Protein AF-A0A9R1S1B5-F1 (afdb_monomer)

Sequence (568 aa):
MQIFVTFLMAVIVYQVIIPISLYISMELVRLGQAYFMGADNDLYDESSRSRFQCRALNINEDLGQIKYVFSDKTGTLTENKMEFMCASIHGVDYSSGKPACGSSVVVDDLIWTPKMAVRTDPQLLKLLNNDSSNEEAKLVLEFFLALAACNTIVPLVLDTRDPKQKLIDYQGESPDEQALAYAAASYGIVLVERTSGYVVIDVLGDRQRFDILGLHEFDSDRKRMSVIVSCPDKTVKLYVKGADSSMFGIINKSLELDNVRATEAHLHKYSSLGLRTLVVGMRELSQPKFEEWQLAYEKASTAVLGRGNLLRSIAANVECNIHILGASGIEDKLQDGVPEAIESLRQAGMKVWILTGDKQETAISIGYSCKLLTNDMRQIVINNNSKESCKKSLEEALARTKEHRVASSIGSPYPVLASESSGTVLALIVDGNSLVYILDTELQEELFKVATECSVVLCCRVAPLQKAGIVALIKNRTDDMTLAIGDGANDVSMIQMADVGVGISGQEGGQAVMASDFSMGQFRFLVPLLLVHGHWNYQRMGYMILYNFYKNATFVLVLFWILASQHC

Radius of gyration: 31.01 Å; Cα contacts (8 Å, |Δi|>4): 1079; chains: 1; bounding box: 94×49×101 Å

Foldseek 3Di:
DVVVVVVVVLCVLLVLLPPPVLVVVLLVLLVVLQVVQQPDPLQADPVVRDTKHFQASNCLQVLQQFFAEEEACPQFFFQQAKAFQWWQFLLRTQNPFDADFQDFAQAPQATETEPDRHRDRVVLLVLCVPDPPDPVNVLSLVQLLLLLQFFPWAWDWDQDPDNRYIYIQIDDPDSNSSNSQNVSVSSQWHFDGDDPFWTWIGRRRRIWIKTWLDWDDQDPVLQKIWTWIQGPVRWIKIKIKGDPVNLVVAEDCPPRVNSNVSQVVVVVVLLLLLWDKMWMWMDTDDPVRSVVLSVQLVVLCPDPPPSVVSSVVSCVVVSHHTHTRIMTTMDRHTFPCQLVLVVLSVVVNHFYEYAYLADQSNLSSSCSNSVVDHPLADEQEQDDQDLVSLVVSLVVLLVVLVVLVVVQPVDDPDDDPDDDDSRRAYEYEYEQNSLVSCLVDPNLVSCQSNVVSHSYYYYYSHFLVSLLSVQLSDVVVDPGFYEYEDAEPSCLSNQQSGPFHEYAPGPRDCNSVVSGSMYGHHNSVSNCSSVPSNSCSNVVSVVSSVVSSVVSVVVSVVVVVVVVVVVD

InterPro domains:
  IPR001757 P-type ATPase [TIGR01494] (2-91)
  IPR001757 P-type ATPase [TIGR01494] (450-564)
  IPR006539 P-type ATPase, subfamily IV [TIGR01652] (2-562)
  IPR018303 P-type ATPase, phosphorylation site [PS00154] (72-78)
  IPR023214 HAD superfamily [G3DSA:3.40.50.1000] (321-525)
  IPR023298 P-type ATPase, transmembrane domain superfamily [SSF81665] (6-564)
  IPR023299 P-type ATPase, cytoplasmic domain N [G3DSA:3.40.1110.10] (168-298)
  IPR023299 P-type ATPase, cytoplasmic domain N [SSF81660] (76-337)
  IPR032630 P-type ATPase, C-terminal [PF16212] (513-561)
  IPR036412 HAD-like superfamily [SSF56784] (65-531)
  IPR044492 P-type ATPase, haloacid dehalogenase domain [SFLDF00027] (54-536)

Secondary structure (DSSP, 8-state):
-HHHHHHHHHHHHHGGGS-THHHHHHHHHHHHHHHHHHT-STTEETTTTEEPEES-STTTTGGGGEEEEEE-STTTTEEEEEEEEEEEETTEEE--------PPEEETTEEEEESS-----HHHHHHHHS-TT-HHHHHHHHHHHHHHHSS-PEEEEEE-SSTTEEEEEEE-S-HHHHHHHHHHHHTTEEEEEE-SSEEEEEETTEEEEEEEEEEEEEETTTTEEEEEEE-TTS-EEEEEEE-HHHHTTTB-TTT-HHHHHHHHHHHHHHHHTTPEEEEEEEEEEPHHHHHHHHHHHHHHHT-SSSHHHHHHHHHHHHS-SBEEEEEEEEEEEEPTTHHHHHHHHHHTTPEEEEE-SS-HHHHHHHHHHTTSS-TTSEEEEE--SSHHHHHHHHHHHHHHHHHHHHHHHSS-SS-----------EEEEEEHHHHHHHHTSTTHHHHHHHHHH-SEEEEES--HHHHHHHHHHHHTT-SSEEEEEESSGGGHHHHHHSSEEEEE--TT-SHHHHH-SEEES-GGGHHIIIIIIIHHHHHHHHHHHHHHHHHHHHHHHHHHHHHHHHH-

Structure (mmCIF, N/CA/C/O backbone):
data_AF-A0A9R1S1B5-F1
#
_entry.id   AF-A0A9R1S1B5-F1
#
loop_
_atom_site.group_PDB
_atom_site.id
_atom_site.type_symbol
_atom_site.label_atom_id
_atom_site.label_alt_id
_atom_site.label_comp_id
_atom_site.label_asym_id
_atom_site.label_entity_id
_atom_site.label_seq_id
_atom_site.pdbx_PDB_ins_code
_atom_site.Cartn_x
_atom_site.Cartn_y
_atom_site.Cartn_z
_atom_site.occupancy
_atom_site.B_iso_or_equiv
_atom_site.auth_seq_id
_atom_site.auth_comp_id
_atom_site.auth_asym_id
_atom_site.auth_atom_id
_atom_site.pdbx_PDB_model_num
ATOM 1 N N . MET A 1 1 ? 54.842 16.192 -46.475 1.00 75.75 1 MET A N 1
ATOM 2 C CA . MET A 1 1 ? 53.782 17.194 -46.737 1.00 75.75 1 MET A CA 1
ATOM 3 C C . MET A 1 1 ? 52.638 16.622 -47.563 1.00 75.75 1 MET A C 1
ATOM 5 O O . MET A 1 1 ? 51.524 16.635 -47.072 1.00 75.75 1 MET A O 1
ATOM 9 N N . GLN A 1 2 ? 52.882 16.059 -48.749 1.00 81.81 2 GLN A N 1
ATOM 10 C CA . GLN A 1 2 ? 51.806 15.576 -49.630 1.00 81.81 2 GLN A CA 1
ATOM 11 C C . GLN A 1 2 ? 50.940 14.461 -49.013 1.00 81.81 2 GLN A C 1
ATOM 13 O O . GLN A 1 2 ? 49.729 14.610 -48.968 1.00 81.81 2 GLN A O 1
ATOM 18 N N . ILE A 1 3 ? 51.548 13.430 -48.411 1.00 86.06 3 ILE A N 1
ATOM 19 C CA . ILE A 1 3 ? 50.824 12.357 -47.691 1.00 86.06 3 ILE A CA 1
ATOM 20 C C . ILE A 1 3 ? 49.945 12.917 -46.563 1.00 86.06 3 ILE A C 1
ATOM 22 O O . ILE A 1 3 ? 48.822 12.472 -46.365 1.00 86.06 3 ILE A O 1
ATOM 26 N N . PHE A 1 4 ? 50.445 13.921 -45.841 1.00 90.94 4 PHE A N 1
ATOM 27 C CA . PHE A 1 4 ? 49.708 14.567 -44.756 1.00 90.94 4 PHE A CA 1
ATOM 28 C C . PHE A 1 4 ? 48.498 15.354 -45.280 1.00 90.94 4 PHE A C 1
ATOM 30 O O . PHE A 1 4 ? 47.413 15.260 -44.716 1.00 90.94 4 PHE A O 1
ATOM 37 N N . VAL A 1 5 ? 48.651 16.070 -46.399 1.00 89.62 5 VAL A N 1
ATOM 38 C CA . VAL A 1 5 ? 47.536 16.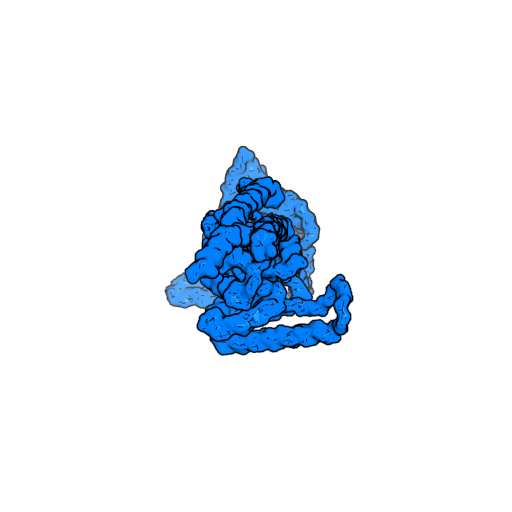768 -47.059 1.00 89.62 5 VAL A CA 1
ATOM 39 C C . VAL A 1 5 ? 46.504 15.769 -47.595 1.00 89.62 5 VAL A C 1
ATOM 41 O O . VAL A 1 5 ? 45.312 15.962 -47.376 1.00 89.62 5 VAL A O 1
ATOM 44 N N . THR A 1 6 ? 46.940 14.670 -48.219 1.00 85.69 6 THR A N 1
ATOM 45 C CA . THR A 1 6 ? 46.050 13.594 -48.690 1.00 85.69 6 THR A CA 1
ATOM 46 C C . THR A 1 6 ? 45.303 12.926 -47.536 1.00 85.69 6 THR A C 1
ATOM 48 O O . THR A 1 6 ? 44.109 12.664 -47.652 1.00 85.69 6 THR A O 1
ATOM 51 N N . PHE A 1 7 ? 45.966 12.704 -46.398 1.00 88.44 7 PHE A N 1
ATOM 52 C CA . PHE A 1 7 ? 45.327 12.193 -45.188 1.00 88.44 7 PHE A CA 1
ATOM 53 C C . PHE A 1 7 ? 44.232 13.142 -44.678 1.00 88.44 7 PHE A C 1
ATOM 55 O O . PHE A 1 7 ? 43.113 12.702 -44.433 1.00 88.44 7 PHE A O 1
ATOM 62 N N . LEU A 1 8 ? 44.510 14.447 -44.583 1.00 91.44 8 LEU A N 1
ATOM 63 C CA . LEU A 1 8 ? 43.507 15.435 -44.166 1.00 91.44 8 LEU A CA 1
ATOM 64 C C . LEU A 1 8 ? 42.328 15.520 -45.146 1.00 91.44 8 LEU A C 1
ATOM 66 O O . LEU A 1 8 ? 41.181 15.610 -44.714 1.00 91.44 8 LEU A O 1
ATOM 70 N N . MET A 1 9 ? 42.584 15.435 -46.454 1.00 87.25 9 MET A N 1
ATOM 71 C CA . MET A 1 9 ? 41.522 15.356 -47.462 1.00 87.25 9 MET A CA 1
ATOM 72 C C . MET A 1 9 ? 40.662 14.100 -47.282 1.00 87.25 9 MET A C 1
ATOM 74 O O . MET A 1 9 ? 39.438 14.197 -47.323 1.00 87.25 9 MET A O 1
ATOM 78 N N . ALA A 1 10 ? 41.272 12.940 -47.022 1.00 86.44 10 ALA A N 1
ATOM 79 C CA . ALA A 1 10 ? 40.544 11.699 -46.765 1.00 86.44 10 ALA A CA 1
ATOM 80 C C . ALA A 1 10 ? 39.667 11.794 -45.506 1.00 86.44 10 ALA A C 1
ATOM 82 O O . ALA A 1 10 ? 38.521 11.357 -45.533 1.00 86.44 10 ALA A O 1
ATOM 83 N N . VAL A 1 11 ? 40.155 12.424 -44.431 1.00 88.50 11 VAL A N 1
ATOM 84 C CA . VAL A 1 11 ? 39.354 12.680 -43.220 1.00 88.50 11 VAL A CA 1
ATOM 85 C C . VAL A 1 11 ? 38.123 13.536 -43.539 1.00 88.50 11 VAL A C 1
ATOM 87 O O . VAL A 1 11 ? 37.026 13.204 -43.098 1.00 88.50 11 VAL A O 1
ATOM 90 N N . ILE A 1 12 ? 38.274 14.591 -44.348 1.00 88.44 12 ILE A N 1
ATOM 91 C CA . ILE A 1 12 ? 37.150 15.450 -44.760 1.00 88.44 12 ILE A CA 1
ATOM 92 C C . ILE A 1 12 ? 36.148 14.675 -45.626 1.00 88.44 12 ILE A C 1
ATOM 94 O O . ILE A 1 12 ? 34.943 14.828 -45.453 1.00 88.44 12 ILE A O 1
ATOM 98 N N . VAL A 1 13 ? 36.613 13.820 -46.540 1.00 86.31 13 VAL A N 1
ATOM 99 C CA . VAL A 1 13 ? 35.720 13.014 -47.389 1.00 86.31 13 VAL A CA 1
ATOM 100 C C . VAL A 1 13 ? 34.975 11.955 -46.570 1.00 86.31 13 VAL A C 1
ATOM 102 O O . VAL A 1 13 ? 33.773 11.761 -46.758 1.00 86.31 13 VAL A O 1
ATOM 105 N N . TYR A 1 14 ? 35.652 11.300 -45.624 1.00 87.81 14 TYR A N 1
ATOM 106 C CA . TYR A 1 14 ? 35.069 10.242 -44.796 1.00 87.81 14 TYR A CA 1
ATOM 107 C C . TYR A 1 14 ? 34.326 10.746 -43.555 1.00 87.81 14 TYR A C 1
ATOM 109 O O . TYR A 1 14 ? 33.760 9.933 -42.829 1.00 87.81 14 TYR A O 1
ATOM 117 N N . GLN A 1 15 ? 34.230 12.061 -43.334 1.00 87.31 15 GLN A N 1
ATOM 118 C CA . GLN A 1 15 ? 33.484 12.631 -42.202 1.00 87.31 15 GLN A CA 1
ATOM 119 C C . GLN A 1 15 ? 32.006 12.196 -42.163 1.00 87.31 15 GLN A C 1
ATOM 121 O O . GLN A 1 15 ? 31.393 12.162 -41.101 1.00 87.31 15 GLN A O 1
ATOM 126 N N . VAL A 1 16 ? 31.441 11.810 -43.315 1.00 83.81 16 VAL A N 1
ATOM 127 C CA . VAL A 1 16 ? 30.053 11.333 -43.466 1.00 83.81 16 VAL A CA 1
ATOM 128 C C . VAL A 1 16 ? 29.826 9.965 -42.796 1.00 83.81 16 VAL A C 1
ATOM 130 O O . VAL A 1 16 ? 28.685 9.540 -42.638 1.00 83.81 16 VAL A O 1
ATOM 133 N N . ILE A 1 17 ? 30.888 9.280 -42.347 1.00 83.62 17 ILE A N 1
ATOM 134 C CA . ILE A 1 17 ? 30.781 8.007 -41.621 1.00 83.62 17 ILE A CA 1
ATOM 135 C C . ILE A 1 17 ? 30.042 8.148 -40.285 1.00 83.62 17 ILE A C 1
ATOM 137 O O . ILE A 1 17 ? 29.343 7.220 -39.885 1.00 83.62 17 ILE A O 1
ATOM 141 N N . ILE A 1 18 ? 30.153 9.308 -39.625 1.00 82.44 18 ILE A N 1
ATOM 142 C CA . ILE A 1 18 ? 29.348 9.652 -38.452 1.00 82.44 18 ILE A CA 1
ATOM 143 C C . ILE A 1 18 ? 28.209 10.558 -38.929 1.00 82.44 18 ILE A C 1
ATOM 145 O O . ILE A 1 18 ? 28.424 11.745 -39.190 1.00 82.44 18 ILE A O 1
ATOM 149 N N . PRO A 1 19 ? 26.986 10.028 -39.074 1.00 82.69 19 PRO A N 1
ATOM 150 C CA . PRO A 1 19 ? 25.870 10.813 -39.567 1.00 82.69 19 PRO A CA 1
ATOM 151 C C . PRO A 1 19 ? 25.472 11.910 -38.583 1.00 82.69 19 PRO A C 1
ATOM 153 O O . PRO A 1 19 ? 24.830 11.650 -37.571 1.00 82.69 19 PRO A O 1
ATOM 156 N N . ILE A 1 20 ? 25.728 13.167 -38.952 1.00 85.38 20 ILE A N 1
ATOM 157 C CA . ILE A 1 20 ? 25.208 14.348 -38.235 1.00 85.38 20 ILE A CA 1
ATOM 158 C C . ILE A 1 20 ? 23.671 14.282 -38.135 1.00 85.38 20 ILE A C 1
ATOM 160 O O . ILE A 1 20 ? 23.075 14.694 -37.143 1.00 85.38 20 ILE A O 1
ATOM 164 N N . SER A 1 21 ? 23.023 13.690 -39.146 1.00 89.25 21 SER A N 1
ATOM 165 C CA . SER A 1 21 ? 21.568 13.499 -39.189 1.00 89.25 21 SER A CA 1
ATOM 166 C C . SER A 1 21 ? 21.023 12.467 -38.192 1.00 89.25 21 SER A C 1
ATOM 168 O O . SER A 1 21 ? 19.806 12.397 -38.026 1.00 89.25 21 SER A O 1
ATOM 170 N N . LEU A 1 22 ? 21.872 11.666 -37.534 1.00 90.75 22 LEU A N 1
ATOM 171 C CA . LEU A 1 22 ? 21.428 10.645 -36.582 1.00 90.75 22 LEU A CA 1
ATOM 172 C C . LEU A 1 22 ? 20.697 11.274 -35.399 1.00 90.75 22 LEU A C 1
ATOM 174 O O . LEU A 1 22 ? 19.551 10.918 -35.150 1.00 90.75 22 LEU A O 1
ATOM 178 N N . TYR A 1 23 ? 21.315 12.260 -34.747 1.00 90.38 23 TYR A N 1
ATOM 179 C CA . TYR A 1 23 ? 20.758 12.906 -33.558 1.00 90.38 23 TYR A CA 1
ATOM 180 C C . TYR A 1 23 ? 19.397 13.551 -33.831 1.00 90.38 23 TYR A C 1
ATOM 182 O O . TYR A 1 23 ? 18.432 13.266 -33.131 1.00 90.38 23 TYR A O 1
ATOM 190 N N . ILE A 1 24 ? 19.277 14.349 -34.899 1.00 92.75 24 ILE A N 1
ATOM 191 C CA . ILE A 1 24 ? 17.992 14.978 -35.246 1.00 92.75 24 ILE A CA 1
ATOM 192 C C . ILE A 1 24 ? 16.925 13.942 -35.612 1.00 92.75 24 ILE A C 1
ATOM 194 O O . ILE A 1 24 ? 15.756 14.106 -35.276 1.00 92.75 24 ILE A O 1
ATOM 198 N N . SER A 1 25 ? 17.318 12.851 -36.272 1.00 92.69 25 SER A N 1
ATOM 199 C CA . SER A 1 25 ? 16.374 11.794 -36.623 1.00 92.69 25 SER A CA 1
ATOM 200 C C . SER A 1 25 ? 15.900 11.042 -35.373 1.00 92.69 25 SER A C 1
ATOM 202 O O . SER A 1 25 ? 14.729 10.684 -35.306 1.00 92.69 25 SER A O 1
ATOM 204 N N . MET A 1 26 ? 16.773 10.827 -34.380 1.00 93.31 26 MET A N 1
ATOM 205 C CA . MET A 1 26 ? 16.398 10.216 -33.098 1.00 93.31 26 MET A CA 1
ATOM 206 C C . MET A 1 26 ? 15.398 11.096 -32.341 1.00 93.31 26 MET A C 1
ATOM 208 O O . MET A 1 26 ? 14.368 10.593 -31.904 1.00 93.31 26 MET A O 1
ATOM 212 N N . GLU A 1 27 ? 15.640 12.408 -32.265 1.00 93.44 27 GLU A N 1
ATOM 213 C CA . GLU A 1 27 ? 14.723 13.357 -31.615 1.00 93.44 27 GLU A CA 1
ATOM 214 C C . GLU A 1 27 ? 13.343 13.403 -32.293 1.00 93.44 27 GLU A C 1
ATOM 216 O O . GLU A 1 27 ? 12.312 13.399 -31.622 1.00 93.44 27 GLU A O 1
ATOM 221 N N . LEU A 1 28 ? 13.293 13.369 -33.630 1.00 93.94 28 LEU A N 1
ATOM 222 C CA . LEU A 1 28 ? 12.023 13.312 -34.364 1.00 93.94 28 LEU A CA 1
ATOM 223 C C . LEU A 1 28 ? 11.262 12.005 -34.115 1.00 93.94 28 LEU A C 1
ATOM 225 O O . LEU A 1 28 ? 10.038 12.021 -33.976 1.00 93.94 28 LEU A O 1
ATOM 229 N N . VAL A 1 29 ? 11.972 10.875 -34.047 1.00 94.88 29 VAL A N 1
ATOM 230 C CA . VAL A 1 29 ? 11.365 9.578 -33.722 1.00 94.88 29 VAL A CA 1
ATOM 231 C C . VAL A 1 29 ? 10.813 9.593 -32.299 1.00 94.88 29 VAL A C 1
ATOM 233 O O . VAL A 1 29 ? 9.662 9.206 -32.109 1.00 94.88 29 VAL A O 1
ATOM 236 N N . ARG A 1 30 ? 11.577 10.098 -31.326 1.00 95.12 30 ARG A N 1
ATOM 237 C CA . ARG A 1 30 ? 11.146 10.241 -29.928 1.00 95.12 30 ARG A CA 1
ATOM 238 C C . ARG A 1 30 ? 9.901 11.111 -29.791 1.00 95.12 30 ARG A C 1
ATOM 240 O O . ARG A 1 30 ? 8.953 10.716 -29.118 1.00 95.12 30 ARG A O 1
ATOM 247 N N . LEU A 1 31 ? 9.847 12.241 -30.496 1.00 95.12 31 LEU A N 1
ATOM 248 C CA . LEU A 1 31 ? 8.659 13.098 -30.528 1.00 95.12 31 LEU A CA 1
ATOM 249 C C . LEU A 1 31 ? 7.435 12.357 -31.091 1.00 95.12 31 LEU A C 1
ATOM 251 O O . LEU A 1 31 ? 6.339 12.453 -30.539 1.00 95.12 31 LEU A O 1
ATOM 255 N N . GLY A 1 32 ? 7.623 11.586 -32.166 1.00 95.00 32 GLY A N 1
ATOM 256 C CA . GLY A 1 32 ? 6.570 10.748 -32.737 1.00 95.00 32 GLY A CA 1
ATOM 257 C C . GLY A 1 32 ? 6.087 9.663 -31.770 1.00 95.00 32 GLY A C 1
ATOM 258 O O . GLY A 1 32 ? 4.884 9.476 -31.611 1.00 95.00 32 GLY A O 1
ATOM 259 N N . GLN A 1 33 ? 7.007 8.982 -31.082 1.00 95.38 33 GLN A N 1
ATOM 260 C CA . GLN A 1 33 ? 6.690 7.978 -30.060 1.00 95.38 33 GLN A CA 1
ATOM 261 C C . GLN A 1 33 ? 5.876 8.585 -28.910 1.00 95.38 33 GLN A C 1
ATOM 263 O O . GLN A 1 33 ? 4.835 8.040 -28.550 1.00 95.38 33 GLN A O 1
ATOM 268 N N . ALA A 1 34 ? 6.292 9.744 -28.390 1.00 95.00 34 ALA A N 1
ATOM 269 C CA . ALA A 1 34 ? 5.566 10.462 -27.344 1.00 95.00 34 ALA A CA 1
ATOM 270 C C . ALA A 1 34 ? 4.145 10.853 -27.783 1.00 95.00 34 ALA A C 1
ATOM 272 O O . ALA A 1 34 ? 3.197 10.706 -27.012 1.00 95.00 34 ALA A O 1
ATOM 273 N N . TYR A 1 35 ? 3.979 11.294 -29.036 1.00 94.31 35 TYR A N 1
ATOM 274 C CA . TYR A 1 35 ? 2.663 11.584 -29.604 1.00 94.31 35 TYR A CA 1
ATOM 275 C C . TYR A 1 35 ? 1.773 10.337 -29.664 1.00 94.31 35 TYR A C 1
ATOM 277 O O . TYR A 1 35 ? 0.613 10.404 -29.263 1.00 94.31 35 TYR A O 1
ATOM 285 N N . PHE A 1 36 ? 2.305 9.196 -30.117 1.00 94.81 36 PHE A N 1
ATOM 286 C CA . PHE A 1 36 ? 1.540 7.948 -30.173 1.00 94.81 36 PHE A CA 1
ATOM 287 C C . PHE A 1 36 ? 1.126 7.450 -28.787 1.00 94.81 36 PHE A C 1
ATOM 289 O O . PHE A 1 36 ? -0.017 7.033 -28.631 1.00 94.81 36 PHE A O 1
ATOM 296 N N . MET A 1 37 ? 2.001 7.554 -27.782 1.00 95.00 37 MET A N 1
ATOM 297 C CA . MET A 1 37 ? 1.654 7.205 -26.399 1.00 95.00 37 MET A CA 1
ATOM 298 C C . MET A 1 37 ? 0.566 8.131 -25.832 1.00 95.00 37 MET A C 1
ATOM 300 O O . MET A 1 37 ? -0.382 7.664 -25.214 1.00 95.00 37 MET A O 1
ATOM 304 N N . GLY A 1 38 ? 0.654 9.446 -26.069 1.00 93.06 38 GLY A N 1
ATOM 305 C CA . GLY A 1 38 ? -0.354 10.407 -25.593 1.00 93.06 38 GLY A CA 1
ATOM 306 C C . GLY A 1 38 ? -1.701 10.348 -26.332 1.00 93.06 38 GLY A C 1
ATOM 307 O O . GLY A 1 38 ? -2.709 10.841 -25.821 1.00 93.06 38 GLY A O 1
ATOM 308 N N . ALA A 1 39 ? -1.727 9.773 -27.536 1.00 92.94 39 ALA A N 1
ATOM 309 C CA . ALA A 1 39 ? -2.933 9.578 -28.340 1.00 92.94 39 ALA A CA 1
ATOM 310 C C . ALA A 1 39 ? -3.615 8.219 -28.103 1.00 92.94 39 ALA A C 1
ATOM 312 O O . ALA A 1 39 ? -4.676 7.977 -28.681 1.00 92.94 39 ALA A O 1
ATOM 313 N N . ASP A 1 40 ? -3.022 7.344 -27.289 1.00 94.62 40 ASP A N 1
ATOM 314 C CA . ASP A 1 40 ? -3.559 6.018 -27.011 1.00 94.62 40 ASP A CA 1
ATOM 315 C C . ASP A 1 40 ? -4.811 6.089 -26.121 1.00 94.62 40 ASP A C 1
ATOM 317 O O . ASP A 1 40 ? -4.816 6.736 -25.070 1.00 94.62 40 ASP A O 1
ATOM 321 N N . ASN A 1 41 ? -5.877 5.410 -26.546 1.00 91.94 41 ASN A N 1
ATOM 322 C CA . ASN A 1 41 ? -7.124 5.326 -25.789 1.00 91.94 41 ASN A CA 1
ATOM 323 C C . ASN A 1 41 ? -7.030 4.303 -24.648 1.00 91.94 41 ASN A C 1
ATOM 325 O O . ASN A 1 41 ? -7.746 4.454 -23.661 1.00 91.94 41 ASN A O 1
ATOM 329 N N . ASP A 1 42 ? -6.138 3.311 -24.739 1.00 91.50 42 ASP A N 1
ATOM 330 C CA . ASP A 1 42 ? -5.953 2.308 -23.680 1.00 91.50 42 ASP A CA 1
ATOM 331 C C . ASP A 1 42 ? -5.257 2.900 -22.441 1.00 91.50 42 ASP A C 1
ATOM 333 O O . ASP A 1 42 ? -5.359 2.353 -21.343 1.00 91.50 42 ASP A O 1
ATOM 337 N N . LEU A 1 43 ? -4.588 4.049 -22.604 1.00 92.12 43 LEU A N 1
ATOM 338 C CA . LEU A 1 43 ? -3.957 4.837 -21.540 1.00 92.12 43 LEU A CA 1
ATOM 339 C C . LEU A 1 43 ? -4.827 6.024 -21.072 1.00 92.12 43 LEU A C 1
ATOM 341 O O . LEU A 1 43 ? -4.318 6.983 -20.478 1.00 92.12 43 LEU A O 1
ATOM 345 N N . TYR A 1 44 ? -6.131 5.998 -21.366 1.00 91.69 44 TYR A N 1
ATOM 346 C CA . TYR A 1 44 ? -7.090 7.006 -20.918 1.00 91.69 44 TYR A CA 1
ATOM 347 C C . TYR A 1 44 ? -7.856 6.539 -19.679 1.00 91.69 44 TYR A C 1
ATOM 349 O O . TYR A 1 44 ? -8.463 5.468 -19.672 1.00 91.69 44 TYR A O 1
ATOM 357 N N . ASP A 1 45 ? -7.873 7.371 -18.638 1.00 88.50 45 ASP A N 1
ATOM 358 C CA . ASP A 1 45 ? -8.695 7.134 -17.455 1.00 88.50 45 ASP A CA 1
ATOM 359 C C . ASP A 1 45 ? -10.031 7.875 -17.560 1.00 88.50 45 ASP A C 1
ATOM 361 O O . ASP A 1 45 ? -10.083 9.108 -17.527 1.00 88.50 45 ASP A O 1
ATOM 365 N N . GLU A 1 46 ? -11.128 7.125 -17.631 1.00 86.75 46 GLU A N 1
ATOM 366 C CA . GLU A 1 46 ? -12.481 7.684 -17.655 1.00 86.75 46 GLU A CA 1
ATOM 367 C C . GLU A 1 46 ? -12.866 8.350 -16.326 1.00 86.75 46 GLU A C 1
ATOM 369 O O . GLU A 1 46 ? -13.607 9.339 -16.326 1.00 86.75 46 GLU A O 1
ATOM 374 N N . SER A 1 47 ? -12.354 7.839 -15.200 1.00 82.75 47 SER A N 1
ATOM 375 C CA . SER A 1 47 ? -12.757 8.267 -13.858 1.00 82.75 47 SER A CA 1
ATOM 376 C C . SER A 1 47 ? -12.196 9.647 -13.501 1.00 82.75 47 SER A C 1
ATOM 378 O O . SER A 1 47 ? -12.943 10.538 -13.090 1.00 82.75 47 SER A O 1
ATOM 380 N N . SER A 1 48 ? -10.900 9.865 -13.741 1.00 79.62 48 SER A N 1
ATOM 381 C CA . SER A 1 48 ? -10.233 11.163 -13.568 1.00 79.62 48 SER A CA 1
ATOM 382 C C . SER A 1 48 ? -10.296 12.057 -14.814 1.00 79.62 48 SER A C 1
ATOM 384 O O . SER A 1 48 ? -9.925 13.231 -14.749 1.00 79.62 48 SER A O 1
ATOM 386 N N . ARG A 1 49 ? -10.769 11.526 -15.954 1.00 84.19 49 ARG A N 1
ATOM 387 C CA . ARG A 1 49 ? -10.711 12.160 -17.286 1.00 84.19 49 ARG A CA 1
ATOM 388 C C . ARG A 1 49 ? -9.292 12.575 -17.690 1.00 84.19 49 ARG A C 1
ATOM 390 O O . ARG A 1 49 ? -9.124 13.525 -18.460 1.00 84.19 49 ARG A O 1
ATOM 397 N N . SER A 1 50 ? -8.275 11.879 -17.184 1.00 84.25 50 SER A N 1
ATOM 398 C CA . SER A 1 50 ? -6.869 12.164 -17.465 1.00 84.25 50 SER A CA 1
ATOM 399 C C . SER A 1 50 ? -6.335 11.287 -18.602 1.00 84.25 50 SER A C 1
ATOM 401 O O . SER A 1 50 ? -6.719 10.131 -18.769 1.00 84.25 50 SER A O 1
ATOM 403 N N . ARG A 1 51 ? -5.457 11.867 -19.426 1.00 89.88 51 ARG A N 1
ATOM 404 C CA . ARG A 1 51 ? -4.690 11.157 -20.460 1.00 89.88 51 ARG A CA 1
ATOM 405 C C . ARG A 1 51 ? -3.260 10.959 -19.993 1.00 89.88 51 ARG A C 1
ATOM 407 O O . ARG A 1 51 ? -2.752 11.776 -19.223 1.00 89.88 51 ARG A O 1
ATOM 414 N N . PHE A 1 52 ? -2.606 9.941 -20.540 1.00 93.44 52 PHE A N 1
ATOM 415 C CA . PHE A 1 52 ? -1.163 9.793 -20.435 1.00 93.44 52 PHE A CA 1
ATOM 416 C C . PHE A 1 52 ? -0.430 11.053 -20.907 1.00 93.44 52 PHE A C 1
ATOM 418 O O . PHE A 1 52 ? -0.764 11.629 -21.946 1.00 93.44 52 PHE A O 1
ATOM 425 N N . GLN A 1 53 ? 0.582 11.478 -20.151 1.00 92.50 53 GLN A N 1
ATOM 426 C CA . GLN A 1 53 ? 1.447 12.594 -20.532 1.00 92.50 53 GLN A CA 1
ATOM 427 C C . GLN A 1 53 ? 2.909 12.170 -20.466 1.00 92.50 53 GLN A C 1
ATOM 429 O O . GLN A 1 53 ? 3.389 11.684 -19.444 1.00 92.50 53 GLN A O 1
ATOM 434 N N . CYS A 1 54 ? 3.615 12.413 -21.564 1.00 93.88 54 CYS A N 1
ATOM 435 C CA . CYS A 1 54 ? 5.058 12.271 -21.665 1.00 93.88 54 CYS A CA 1
ATOM 436 C C . CYS A 1 54 ? 5.699 13.630 -21.366 1.00 93.88 54 CYS A C 1
ATOM 438 O O . CYS A 1 54 ? 5.489 14.589 -22.112 1.00 93.88 54 CYS A O 1
ATOM 440 N N . ARG A 1 55 ? 6.430 13.730 -20.252 1.00 91.50 55 ARG A N 1
ATOM 441 C CA . ARG A 1 55 ? 7.114 14.959 -19.817 1.00 91.50 55 ARG A CA 1
ATOM 442 C C . ARG A 1 55 ? 8.583 14.939 -20.223 1.00 91.50 55 ARG A C 1
ATOM 444 O O . ARG A 1 55 ? 9.079 15.947 -20.720 1.00 91.50 55 ARG A O 1
ATOM 451 N N . ALA A 1 56 ? 9.245 13.792 -20.079 1.00 91.19 56 ALA A N 1
ATOM 452 C CA . ALA A 1 56 ? 10.579 13.557 -20.619 1.00 91.19 56 ALA A CA 1
ATOM 453 C C . ALA A 1 56 ? 10.480 12.852 -21.978 1.00 91.19 56 ALA A C 1
ATOM 455 O O . ALA A 1 56 ? 10.030 11.715 -22.068 1.00 91.19 56 ALA A O 1
ATOM 456 N N . LEU A 1 57 ? 10.897 13.531 -23.051 1.00 89.25 57 LEU A N 1
ATOM 457 C CA . LEU A 1 57 ? 10.823 12.998 -24.420 1.00 89.25 57 LEU A CA 1
ATOM 458 C C . LEU A 1 57 ? 12.020 12.104 -24.783 1.00 89.25 57 LEU A C 1
ATOM 460 O O . LEU A 1 57 ? 11.985 11.398 -25.786 1.00 89.25 57 LEU A O 1
ATOM 464 N N . ASN A 1 58 ? 13.098 12.160 -24.004 1.00 90.38 58 ASN A N 1
ATOM 465 C CA . ASN A 1 58 ? 14.399 11.579 -24.335 1.00 90.38 58 ASN A CA 1
ATOM 466 C C . ASN A 1 58 ? 14.603 10.133 -23.856 1.00 90.38 58 ASN A C 1
ATOM 468 O O . ASN A 1 58 ? 15.646 9.569 -24.174 1.00 90.38 58 ASN A O 1
ATOM 472 N N . ILE A 1 59 ? 13.644 9.565 -23.118 1.00 93.62 59 ILE A N 1
ATOM 473 C CA . ILE A 1 59 ? 13.763 8.261 -22.435 1.00 93.62 59 ILE A CA 1
ATOM 474 C C . ILE A 1 59 ? 12.674 7.255 -22.858 1.00 93.62 59 ILE A C 1
ATOM 476 O O . ILE A 1 59 ? 12.361 6.300 -22.151 1.00 93.62 59 ILE A O 1
ATOM 480 N N . ASN A 1 60 ? 12.042 7.466 -24.016 1.00 94.00 60 ASN A N 1
ATOM 481 C CA . ASN A 1 60 ? 10.921 6.634 -24.474 1.00 94.00 60 ASN A CA 1
ATOM 482 C C . ASN A 1 60 ? 11.326 5.177 -24.741 1.00 94.00 60 ASN A C 1
ATOM 484 O O . ASN A 1 60 ? 10.511 4.268 -24.578 1.00 94.00 60 ASN A O 1
ATOM 488 N N . GLU A 1 61 ? 12.559 4.957 -25.193 1.00 94.00 61 GLU A N 1
ATOM 489 C CA . GLU A 1 61 ? 13.148 3.638 -2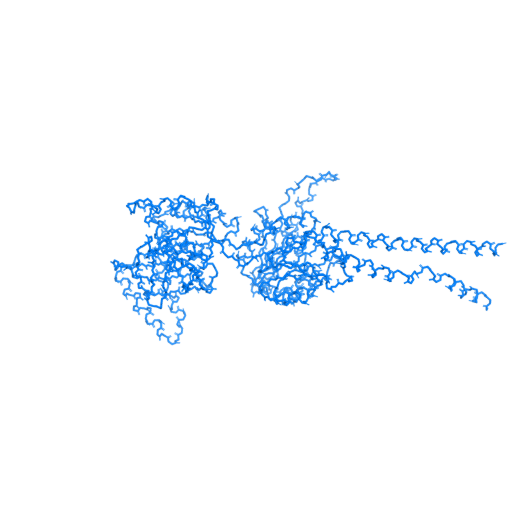5.417 1.00 94.00 61 GLU A CA 1
ATOM 490 C C . GLU A 1 61 ? 13.530 2.909 -24.119 1.00 94.00 61 GLU A C 1
ATOM 492 O O . GLU A 1 61 ? 13.478 1.679 -24.088 1.00 94.00 61 GLU A O 1
ATOM 497 N N . ASP A 1 62 ? 13.833 3.645 -23.046 1.00 94.56 62 ASP A N 1
ATOM 498 C CA . ASP A 1 62 ? 14.273 3.084 -21.762 1.00 94.56 62 ASP A CA 1
ATOM 499 C C . ASP A 1 62 ? 13.148 2.282 -21.088 1.00 94.56 62 ASP A C 1
ATOM 501 O O . ASP A 1 62 ? 13.398 1.284 -20.408 1.00 94.56 62 ASP A O 1
ATOM 505 N N . LEU A 1 63 ? 11.888 2.642 -21.371 1.00 95.38 63 LEU A N 1
ATOM 506 C CA . LEU A 1 63 ? 10.693 1.897 -20.960 1.00 95.38 63 LEU A CA 1
ATOM 507 C C . LEU A 1 63 ? 10.734 0.420 -21.387 1.00 95.38 63 LEU A C 1
ATOM 509 O O . LEU A 1 63 ? 10.177 -0.434 -20.701 1.00 95.38 63 LEU A O 1
ATOM 513 N N . GLY A 1 64 ? 11.390 0.100 -22.507 1.00 93.75 64 GLY A N 1
ATOM 514 C CA . GLY A 1 64 ? 11.514 -1.272 -23.007 1.00 93.75 64 GLY A CA 1
ATOM 515 C C . GLY A 1 64 ? 12.588 -2.113 -22.312 1.00 93.75 64 GLY A C 1
ATOM 516 O O . GLY A 1 64 ? 12.689 -3.305 -22.602 1.00 93.75 64 GLY A O 1
ATOM 517 N N . GLN A 1 65 ? 13.390 -1.515 -21.425 1.00 93.94 65 GLN A N 1
ATOM 518 C CA . GLN A 1 65 ? 14.517 -2.161 -20.738 1.00 93.94 65 GLN A CA 1
ATOM 519 C C . GLN A 1 65 ? 14.326 -2.260 -19.218 1.00 93.94 65 GLN A C 1
ATOM 521 O O . GLN A 1 65 ? 15.203 -2.773 -18.520 1.00 93.94 65 GLN A O 1
ATOM 526 N N . ILE A 1 66 ? 13.193 -1.780 -18.700 1.00 96.25 66 ILE A N 1
ATOM 527 C CA . ILE A 1 66 ? 12.878 -1.805 -17.271 1.00 96.25 66 ILE A CA 1
ATOM 528 C C . ILE A 1 66 ? 12.854 -3.239 -16.749 1.00 96.25 66 ILE A C 1
ATOM 530 O O . ILE A 1 66 ? 12.186 -4.111 -17.304 1.00 96.25 66 ILE A O 1
ATOM 534 N N . LYS A 1 67 ? 13.544 -3.465 -15.629 1.00 94.88 67 LYS A N 1
ATOM 535 C CA . LYS A 1 67 ? 13.562 -4.764 -14.943 1.00 94.88 67 LYS A CA 1
ATOM 536 C C . LYS A 1 67 ? 13.142 -4.682 -13.485 1.00 94.88 67 LYS A C 1
ATOM 538 O O . LYS A 1 67 ? 12.580 -5.646 -12.971 1.00 94.88 67 LYS A O 1
ATOM 543 N N . TYR A 1 68 ? 13.399 -3.560 -12.819 1.00 96.56 68 TYR A N 1
ATOM 544 C CA . TYR A 1 68 ? 12.965 -3.320 -11.443 1.00 96.56 68 TYR A CA 1
ATOM 545 C C . TYR A 1 68 ? 11.884 -2.246 -11.427 1.00 96.56 68 TYR A C 1
ATOM 547 O O . TYR A 1 68 ? 12.093 -1.158 -11.956 1.00 96.56 68 TYR A O 1
ATOM 555 N N . VAL A 1 69 ? 10.747 -2.552 -10.804 1.00 97.25 69 VAL A N 1
ATOM 556 C CA . VAL A 1 69 ? 9.631 -1.624 -10.600 1.00 97.25 69 VAL A CA 1
ATOM 557 C C . VAL A 1 69 ? 9.462 -1.406 -9.102 1.00 97.25 69 VAL A C 1
ATOM 559 O O . VAL A 1 69 ? 9.071 -2.322 -8.381 1.00 97.25 69 VAL 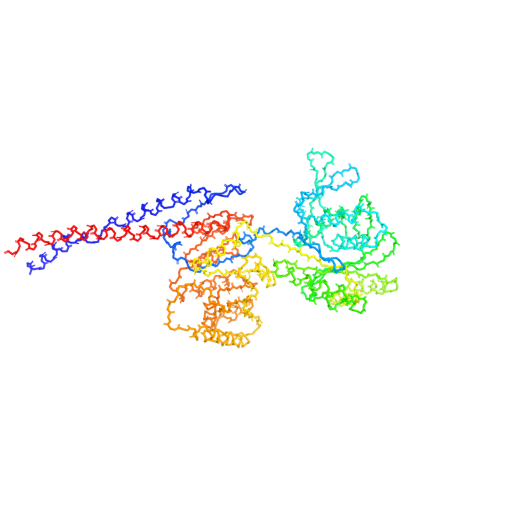A O 1
ATOM 562 N N . PHE A 1 70 ? 9.752 -0.198 -8.632 1.00 97.50 70 PHE A N 1
ATOM 563 C CA . PHE A 1 70 ? 9.541 0.232 -7.254 1.00 97.50 70 PHE A CA 1
ATOM 564 C C . PHE A 1 70 ? 8.212 0.974 -7.161 1.00 97.50 70 PHE A C 1
ATOM 566 O O . PHE A 1 70 ? 8.045 2.019 -7.783 1.00 97.50 70 PHE A O 1
ATOM 573 N N . SER A 1 71 ? 7.266 0.439 -6.398 1.00 96.31 71 SER A N 1
ATOM 574 C CA . SER A 1 71 ? 5.922 1.000 -6.265 1.00 96.31 71 SER A CA 1
ATOM 575 C C . SER A 1 71 ? 5.664 1.473 -4.845 1.00 96.31 71 SER A C 1
ATOM 577 O O . SER A 1 71 ? 5.976 0.758 -3.887 1.00 96.31 71 SER A O 1
ATOM 579 N N . ASP A 1 72 ? 5.021 2.630 -4.700 1.00 94.56 72 ASP A N 1
ATOM 580 C CA . ASP A 1 72 ? 4.314 2.931 -3.456 1.00 94.56 72 ASP A CA 1
ATOM 581 C C . ASP A 1 72 ? 3.036 2.080 -3.323 1.00 94.56 72 ASP A C 1
ATOM 583 O O . ASP A 1 72 ? 2.568 1.468 -4.288 1.00 94.56 72 ASP A O 1
ATOM 587 N N . LYS A 1 73 ? 2.495 1.997 -2.103 1.00 92.50 73 LYS A N 1
ATOM 588 C CA . LYS A 1 73 ? 1.272 1.255 -1.771 1.00 92.50 73 LYS A CA 1
ATOM 589 C C . LYS A 1 73 ? 0.036 2.155 -1.761 1.00 92.50 73 LYS A C 1
ATOM 591 O O . LYS A 1 73 ? -0.995 1.768 -2.318 1.00 92.50 73 LYS A O 1
ATOM 596 N N . THR A 1 74 ? 0.093 3.287 -1.060 1.00 88.88 74 THR A N 1
ATOM 597 C CA . THR A 1 74 ? -1.077 4.146 -0.812 1.00 88.88 74 THR A CA 1
ATOM 598 C C . THR A 1 74 ? -1.283 5.016 -2.035 1.00 88.88 74 THR A C 1
ATOM 600 O O . THR A 1 74 ? -0.311 5.499 -2.585 1.00 88.88 74 THR A O 1
ATOM 603 N N . GLY A 1 75 ? -2.510 5.123 -2.542 1.00 87.56 75 GLY A N 1
ATOM 604 C CA . GLY A 1 75 ? -2.807 5.956 -3.715 1.00 87.56 75 GLY A CA 1
ATOM 605 C C . GLY A 1 75 ? -2.262 5.433 -5.054 1.00 87.56 75 GLY A C 1
ATOM 606 O O . GLY A 1 75 ? -2.806 5.769 -6.104 1.00 87.56 75 GLY A O 1
ATOM 607 N N . THR A 1 76 ? -1.266 4.540 -5.030 1.00 92.00 76 THR A N 1
ATOM 608 C CA . THR A 1 76 ? -0.684 3.884 -6.210 1.00 92.00 76 THR A CA 1
ATOM 609 C C . THR A 1 76 ? -1.264 2.494 -6.468 1.00 92.00 76 THR A C 1
ATOM 611 O O . THR A 1 76 ? -1.872 2.264 -7.510 1.00 92.00 76 THR A O 1
ATOM 614 N N . LEU A 1 77 ? -1.113 1.553 -5.529 1.00 93.94 77 LEU A N 1
ATOM 615 C CA . LEU A 1 77 ? -1.709 0.211 -5.647 1.00 93.94 77 LEU A CA 1
ATOM 616 C C . LEU A 1 77 ? -3.135 0.167 -5.096 1.00 93.94 77 LEU A C 1
ATOM 618 O O . LEU A 1 77 ? -3.960 -0.613 -5.565 1.00 93.94 77 LEU A O 1
ATOM 622 N N . THR A 1 78 ? -3.415 1.000 -4.096 1.00 91.69 78 THR A N 1
ATOM 623 C CA . THR A 1 78 ? -4.705 1.091 -3.402 1.00 91.69 78 THR A CA 1
ATOM 624 C C . THR A 1 78 ? -5.417 2.391 -3.759 1.00 91.69 78 THR A C 1
ATOM 626 O O . THR A 1 78 ? -4.778 3.418 -3.972 1.00 91.69 78 THR A O 1
ATOM 629 N N . GLU A 1 79 ? -6.748 2.369 -3.778 1.00 87.94 79 GLU A N 1
ATOM 630 C CA . GLU A 1 79 ? -7.581 3.573 -3.908 1.00 87.94 79 GLU A CA 1
ATOM 631 C C . GLU A 1 79 ? -7.734 4.340 -2.584 1.00 87.94 79 GLU A C 1
ATOM 633 O O . GLU A 1 79 ? -8.440 5.348 -2.543 1.00 87.94 79 GLU A O 1
ATOM 638 N N . ASN A 1 80 ? -7.125 3.849 -1.496 1.00 83.50 80 ASN A N 1
ATOM 639 C CA . ASN A 1 80 ? -7.314 4.348 -0.132 1.00 83.50 80 ASN A CA 1
ATOM 640 C C . ASN A 1 80 ? -8.801 4.357 0.293 1.00 83.50 80 ASN A C 1
ATOM 642 O O . ASN A 1 80 ? -9.280 5.265 0.974 1.00 83.50 80 ASN A O 1
ATOM 646 N N . LYS A 1 81 ? -9.555 3.339 -0.145 1.00 86.19 81 LYS A N 1
ATOM 647 C CA . LYS A 1 81 ? -10.956 3.110 0.229 1.00 86.19 81 LYS A CA 1
ATOM 648 C C . LYS A 1 81 ? -11.066 1.780 0.955 1.00 86.19 81 LYS A C 1
ATOM 650 O O . LYS A 1 81 ? -10.790 0.734 0.375 1.00 86.19 81 LYS A O 1
ATOM 655 N N . MET A 1 82 ? -11.502 1.837 2.208 1.00 89.31 82 MET A N 1
ATOM 656 C CA . MET A 1 82 ? -11.748 0.647 3.014 1.00 89.31 82 MET A CA 1
ATOM 657 C C . MET A 1 82 ? -13.183 0.168 2.785 1.00 89.31 82 MET A C 1
ATOM 659 O O . MET A 1 82 ? -14.132 0.915 3.025 1.00 89.31 82 MET A O 1
ATOM 663 N N . GLU A 1 83 ? -13.349 -1.069 2.326 1.00 89.12 83 GLU A N 1
ATOM 664 C CA . GLU A 1 83 ? -14.654 -1.704 2.124 1.00 89.12 83 GLU A CA 1
ATOM 665 C C . GLU A 1 83 ? -14.814 -2.876 3.100 1.00 89.12 83 GLU A C 1
ATOM 667 O O . GLU A 1 83 ? -13.941 -3.731 3.238 1.00 89.12 83 GLU A O 1
ATOM 672 N N . PHE A 1 84 ? -15.945 -2.938 3.803 1.00 91.12 84 PHE A N 1
ATOM 673 C CA . PHE A 1 84 ? -16.289 -4.120 4.589 1.00 91.12 84 PHE A CA 1
ATOM 674 C C . PHE A 1 84 ? -16.710 -5.254 3.649 1.00 91.12 84 PHE A C 1
ATOM 676 O O . PHE A 1 84 ? -17.612 -5.070 2.828 1.00 91.12 84 PHE A O 1
ATOM 683 N N . MET A 1 85 ? -16.079 -6.421 3.791 1.00 87.75 85 MET A N 1
ATOM 684 C CA . MET A 1 85 ? -16.270 -7.543 2.869 1.00 87.75 85 MET A CA 1
ATOM 685 C C . MET A 1 85 ? -17.007 -8.715 3.496 1.00 87.75 85 MET A C 1
ATOM 687 O O . MET A 1 85 ? -17.909 -9.279 2.879 1.00 87.75 85 MET A O 1
ATOM 691 N N . CYS A 1 86 ? -16.621 -9.105 4.706 1.00 89.94 86 CYS A N 1
ATOM 692 C CA . CYS A 1 86 ? -17.170 -10.285 5.359 1.00 89.94 86 CYS A CA 1
ATOM 693 C C . CYS A 1 86 ? -17.086 -10.178 6.879 1.00 89.94 86 CYS A C 1
ATOM 695 O O . CYS A 1 86 ? -16.321 -9.382 7.430 1.00 89.94 86 CYS A O 1
ATOM 697 N N . ALA A 1 87 ? -17.853 -11.020 7.562 1.00 92.38 87 ALA A N 1
ATOM 698 C CA . ALA A 1 87 ? -17.729 -11.212 8.998 1.00 92.38 87 ALA A CA 1
ATOM 699 C C . ALA A 1 87 ? -17.942 -12.674 9.382 1.00 92.38 87 ALA A C 1
ATOM 701 O O . ALA A 1 87 ? -18.721 -13.387 8.758 1.00 92.38 87 ALA A O 1
ATOM 702 N N . SER A 1 88 ? -17.276 -13.092 10.451 1.00 93.38 88 SER A N 1
ATOM 703 C CA . SER A 1 88 ? -17.526 -14.351 11.138 1.00 93.38 88 SER A CA 1
ATOM 704 C C . SER A 1 88 ? -18.213 -14.035 12.457 1.00 93.38 88 SER A C 1
ATOM 706 O O . SER A 1 88 ? -17.563 -13.492 13.345 1.00 93.38 88 SER A O 1
ATOM 708 N N . ILE A 1 89 ? -19.494 -14.359 12.610 1.00 93.00 89 ILE A N 1
ATOM 709 C CA . ILE A 1 89 ? -20.275 -14.045 13.819 1.00 93.00 89 ILE A CA 1
ATOM 710 C C . ILE A 1 89 ? -20.610 -15.361 14.520 1.00 93.00 89 ILE A C 1
ATOM 712 O O . ILE A 1 89 ? -21.144 -16.270 13.888 1.00 93.00 89 ILE A O 1
ATOM 716 N N . HIS A 1 90 ? -20.243 -15.491 15.800 1.00 88.00 90 HIS A N 1
ATOM 717 C CA . HIS A 1 90 ? -20.428 -16.715 16.599 1.00 88.00 90 HIS A CA 1
ATOM 718 C C . HIS A 1 90 ? -19.991 -18.021 15.902 1.00 88.00 90 HIS A C 1
ATOM 720 O O . HIS A 1 90 ? -20.643 -19.055 16.008 1.00 88.00 90 HIS A O 1
ATOM 726 N N . GLY A 1 91 ? -18.862 -17.985 15.186 1.00 84.69 91 GLY A N 1
ATOM 727 C CA . GLY A 1 91 ? -18.309 -19.159 14.501 1.00 84.69 91 GLY A CA 1
ATOM 728 C C . GLY A 1 91 ? -18.954 -19.499 13.152 1.00 84.69 91 GLY A C 1
ATOM 729 O O . GLY A 1 91 ? -18.602 -20.524 12.574 1.00 84.69 91 GLY A O 1
ATOM 730 N N . VAL A 1 92 ? -19.842 -18.652 12.618 1.00 89.25 92 VAL A N 1
ATOM 731 C CA . VAL A 1 92 ? -20.427 -18.788 11.271 1.00 89.25 92 VAL A CA 1
ATOM 732 C C . VAL A 1 92 ? -19.814 -17.751 10.327 1.00 89.25 92 VAL A C 1
ATOM 734 O O . VAL A 1 92 ? -19.801 -16.565 10.648 1.00 89.25 92 VAL A O 1
ATOM 737 N N . ASP A 1 93 ? -19.298 -18.190 9.173 1.00 89.75 93 ASP A N 1
ATOM 738 C CA . ASP A 1 93 ? -18.678 -17.336 8.145 1.00 89.75 93 ASP A CA 1
ATOM 739 C C . ASP A 1 93 ? -19.729 -16.746 7.191 1.00 89.75 93 ASP A C 1
ATOM 741 O O . ASP A 1 93 ? -20.374 -17.478 6.440 1.00 89.75 93 ASP A O 1
ATOM 745 N N . TYR A 1 94 ? -19.837 -15.419 7.164 1.00 87.06 94 TYR A N 1
ATOM 746 C CA . TYR A 1 94 ? -20.669 -14.654 6.237 1.00 87.06 94 TYR A CA 1
ATOM 747 C C . TYR A 1 94 ? -19.795 -13.968 5.180 1.00 87.06 94 TYR A C 1
ATOM 749 O O . TYR A 1 94 ? -19.663 -12.743 5.138 1.00 87.06 94 TYR A O 1
ATOM 757 N N . SER A 1 95 ? -19.162 -14.780 4.331 1.00 78.38 95 SER A N 1
ATOM 758 C CA . SER A 1 95 ? -18.343 -14.330 3.192 1.00 78.38 95 SER A CA 1
ATOM 759 C C . SER A 1 95 ? -19.005 -14.551 1.826 1.00 78.38 95 SER A C 1
ATOM 761 O O . SER A 1 95 ? -18.428 -14.217 0.793 1.00 78.38 95 SER A O 1
ATOM 763 N N . SER A 1 96 ? -20.223 -15.101 1.794 1.00 61.03 96 SER A N 1
ATOM 764 C CA . SER A 1 96 ? -20.931 -15.525 0.575 1.00 61.03 96 SER A CA 1
ATOM 765 C C . SER A 1 96 ? -21.795 -14.450 -0.099 1.00 61.03 96 SER A C 1
ATOM 767 O O . SER A 1 96 ? -22.546 -14.756 -1.033 1.00 61.03 96 SER A O 1
ATOM 769 N N . GLY A 1 97 ? -21.704 -13.196 0.344 1.00 53.03 97 GLY A N 1
ATOM 770 C CA . GLY A 1 97 ? -22.507 -12.096 -0.179 1.00 53.03 97 GLY A CA 1
ATOM 771 C C . GLY A 1 97 ? -22.271 -11.856 -1.672 1.00 53.03 97 GLY A C 1
ATOM 772 O O . GLY A 1 97 ? -21.158 -11.572 -2.111 1.00 53.03 97 GLY A O 1
ATOM 773 N N . LYS A 1 98 ? -23.337 -11.928 -2.477 1.00 50.78 98 LYS A N 1
ATOM 774 C CA . LYS A 1 98 ? -23.337 -11.323 -3.819 1.00 50.78 98 LYS A CA 1
ATOM 775 C C . LYS A 1 98 ? -23.429 -9.802 -3.658 1.00 50.78 98 LYS A C 1
ATOM 777 O O . LYS A 1 98 ? -24.109 -9.364 -2.733 1.00 50.78 98 LYS A O 1
ATOM 782 N N . PRO A 1 99 ? -22.817 -8.994 -4.543 1.00 44.78 99 PRO A N 1
ATOM 783 C CA . PRO A 1 99 ? -22.949 -7.544 -4.476 1.00 44.78 99 PRO A CA 1
ATOM 784 C C . PRO A 1 99 ? -24.427 -7.161 -4.610 1.00 44.78 99 PRO A C 1
ATOM 786 O O . PRO A 1 99 ? -25.010 -7.245 -5.691 1.00 44.78 99 PRO A O 1
ATOM 789 N N . ALA A 1 100 ? -25.046 -6.784 -3.495 1.00 44.47 100 ALA A N 1
ATOM 790 C CA . ALA A 1 100 ? -26.344 -6.138 -3.474 1.00 44.47 100 ALA A CA 1
ATOM 791 C C . ALA A 1 100 ? -26.114 -4.625 -3.428 1.00 44.47 100 ALA A C 1
ATOM 793 O O . ALA A 1 100 ? -25.294 -4.128 -2.657 1.00 44.47 100 ALA A O 1
ATOM 794 N N . CYS A 1 101 ? -26.810 -3.901 -4.303 1.00 39.75 101 CYS A N 1
ATOM 795 C CA . CYS A 1 101 ? -26.800 -2.444 -4.329 1.00 39.75 101 CYS A CA 1
ATOM 796 C C . CYS A 1 101 ? -27.305 -1.918 -2.975 1.00 39.75 101 CYS A C 1
ATOM 798 O O . CYS A 1 101 ? -28.300 -2.438 -2.471 1.00 39.75 101 CYS A O 1
ATOM 800 N N . GLY A 1 102 ? -26.599 -0.932 -2.408 1.00 48.28 102 GLY A N 1
ATOM 801 C CA . GLY A 1 102 ? -26.749 -0.453 -1.030 1.00 48.28 102 GLY A CA 1
ATOM 802 C C . GLY A 1 102 ? -28.190 -0.438 -0.520 1.00 48.28 102 GLY A C 1
ATOM 803 O O . GLY A 1 102 ? -29.060 0.231 -1.081 1.00 48.28 102 GLY A O 1
ATOM 804 N N . SER A 1 103 ? -28.433 -1.192 0.551 1.00 50.72 103 SER A N 1
ATOM 805 C CA . SER A 1 103 ? -29.704 -1.206 1.264 1.00 50.72 103 SER A CA 1
ATOM 806 C C . SER A 1 103 ? -29.961 0.184 1.835 1.00 50.72 103 SER A C 1
ATOM 808 O O . SER A 1 103 ? -29.207 0.691 2.661 1.00 50.72 103 SER A O 1
ATOM 810 N N . SER A 1 104 ? -31.024 0.824 1.359 1.00 52.09 104 SER A N 1
ATOM 811 C CA . SER A 1 104 ? -31.528 2.042 1.984 1.00 52.09 104 SER A CA 1
ATOM 812 C C . SER A 1 104 ? -32.307 1.650 3.238 1.00 52.09 104 SER A C 1
ATOM 814 O O . SER A 1 104 ? -33.140 0.745 3.173 1.00 52.09 104 SER A O 1
ATOM 816 N N . VAL A 1 105 ? -32.035 2.301 4.366 1.00 59.03 105 VAL A N 1
ATOM 817 C CA . VAL A 1 105 ? -32.679 2.001 5.653 1.00 59.03 105 VAL A CA 1
ATOM 818 C C . VAL A 1 105 ? -33.726 3.067 5.935 1.00 59.03 105 VAL A C 1
ATOM 820 O O . VAL A 1 105 ? -33.471 4.247 5.719 1.00 59.03 105 VAL A O 1
ATOM 823 N N . VAL A 1 106 ? -34.915 2.679 6.389 1.00 58.41 106 VAL A N 1
ATOM 824 C CA . VAL A 1 106 ? -35.949 3.647 6.778 1.00 58.41 106 VAL A CA 1
ATOM 825 C C . VAL A 1 106 ? -35.763 3.995 8.252 1.00 58.41 106 VAL A C 1
ATOM 827 O O . VAL A 1 106 ? -35.825 3.110 9.096 1.00 58.41 106 VAL A O 1
ATOM 830 N N . VAL A 1 107 ? -35.540 5.274 8.544 1.00 58.78 107 VAL A N 1
ATOM 831 C CA . VAL A 1 107 ? -35.380 5.838 9.894 1.00 58.78 107 VAL A CA 1
ATOM 832 C C . VAL A 1 107 ? -36.305 7.054 9.996 1.00 58.78 107 VAL A C 1
ATOM 834 O O . VAL A 1 107 ? -36.153 7.994 9.214 1.00 58.78 107 VAL A O 1
ATOM 837 N N . ASP A 1 108 ? -37.256 7.053 10.938 1.00 51.91 108 ASP A N 1
ATOM 838 C CA . ASP A 1 108 ? -38.304 8.085 11.099 1.00 51.91 108 ASP A CA 1
ATOM 839 C C . ASP A 1 108 ? -39.072 8.425 9.796 1.00 51.91 108 ASP A C 1
ATOM 841 O O . ASP A 1 108 ? -39.144 9.590 9.398 1.00 51.91 108 ASP A O 1
ATOM 845 N N . ASP A 1 109 ? -39.597 7.429 9.072 1.00 59.03 109 ASP A N 1
ATOM 846 C CA . ASP A 1 109 ? -40.291 7.604 7.773 1.00 59.03 109 ASP A CA 1
ATOM 847 C C . ASP A 1 109 ? -39.444 8.245 6.643 1.00 59.03 109 ASP A C 1
ATOM 849 O O . ASP A 1 109 ? -39.948 8.524 5.547 1.00 59.03 109 ASP A O 1
ATOM 853 N N . LEU A 1 110 ? -38.144 8.452 6.874 1.00 59.72 110 LEU A N 1
ATOM 854 C CA . LEU A 1 110 ? -37.167 8.949 5.905 1.00 59.72 110 LEU A CA 1
ATOM 855 C C . LEU A 1 110 ? -36.267 7.805 5.441 1.00 59.72 110 LEU A C 1
ATOM 857 O O . LEU A 1 110 ? -35.917 6.918 6.214 1.00 59.72 110 LEU A O 1
ATOM 861 N N . ILE A 1 111 ? -35.848 7.840 4.178 1.00 69.94 111 ILE A N 1
ATOM 862 C CA . ILE A 1 111 ? -34.923 6.857 3.611 1.00 69.94 111 ILE A CA 1
ATOM 863 C C . ILE A 1 111 ? -33.496 7.356 3.842 1.00 69.94 111 ILE A C 1
ATOM 865 O O . ILE A 1 111 ? -33.064 8.341 3.244 1.00 69.94 111 ILE A O 1
ATOM 869 N N . TRP A 1 112 ? -32.760 6.681 4.715 1.00 68.88 112 TRP A N 1
ATOM 870 C CA . TRP A 1 112 ? -31.363 6.958 5.006 1.00 68.88 112 TRP A CA 1
ATOM 871 C C . TRP A 1 112 ? -30.494 6.052 4.148 1.00 68.88 112 TRP A C 1
ATOM 873 O O . TRP A 1 112 ? -30.551 4.823 4.227 1.00 68.88 112 TRP A O 1
ATOM 883 N N . THR A 1 113 ? -29.688 6.676 3.299 1.00 73.06 113 THR A N 1
ATOM 884 C CA . THR A 1 113 ? -28.706 5.977 2.475 1.00 73.06 113 THR A CA 1
ATOM 885 C C . THR A 1 113 ? -27.310 6.276 2.998 1.00 73.06 113 THR A C 1
ATOM 887 O O . THR A 1 113 ? -26.933 7.451 3.049 1.00 73.06 113 THR A O 1
ATOM 890 N N . PRO A 1 114 ? -26.526 5.256 3.383 1.00 79.50 114 PRO A N 1
ATOM 891 C CA . PRO A 1 114 ? -25.111 5.442 3.655 1.00 79.50 114 PRO A CA 1
ATOM 892 C C . PRO A 1 114 ? -24.392 5.927 2.392 1.00 79.50 114 PRO A C 1
ATOM 894 O O . PRO A 1 114 ? -24.667 5.449 1.291 1.00 79.50 114 PRO A O 1
ATOM 897 N N . LYS A 1 115 ? -23.474 6.890 2.537 1.00 78.81 115 LYS A N 1
ATOM 898 C CA . LYS A 1 115 ? -22.710 7.445 1.407 1.00 78.81 115 LYS A CA 1
ATOM 899 C C . LYS A 1 115 ? -21.865 6.397 0.685 1.00 78.81 115 LYS A C 1
ATOM 901 O O . LYS A 1 115 ? -21.717 6.466 -0.534 1.00 78.81 115 LYS A O 1
ATOM 906 N N . MET A 1 116 ? -21.309 5.444 1.429 1.00 75.69 116 MET A N 1
ATOM 907 C CA . MET A 1 116 ? -20.571 4.316 0.872 1.00 75.69 116 MET A CA 1
ATOM 908 C C . MET A 1 116 ? -21.472 3.087 0.798 1.00 75.69 116 MET A C 1
ATOM 910 O O . MET A 1 116 ? -22.092 2.702 1.787 1.00 75.69 116 MET A O 1
ATOM 914 N N . ALA A 1 117 ? -21.528 2.460 -0.377 1.00 73.69 117 ALA A N 1
ATOM 915 C CA . ALA A 1 117 ? -22.214 1.189 -0.545 1.00 73.69 117 ALA A CA 1
ATOM 916 C C . ALA A 1 117 ? -21.368 0.057 0.053 1.00 73.69 117 ALA A C 1
ATOM 918 O O . ALA A 1 117 ? -20.176 -0.043 -0.231 1.00 73.69 117 ALA A O 1
ATOM 919 N N . VAL A 1 118 ? -21.998 -0.808 0.845 1.00 80.69 118 VAL A N 1
ATOM 920 C CA . VAL A 1 118 ? -21.363 -1.994 1.432 1.00 80.69 118 VAL A CA 1
ATOM 921 C C . VAL A 1 118 ? -21.971 -3.246 0.817 1.00 80.69 118 VAL A C 1
ATOM 923 O O . VAL A 1 118 ? -23.175 -3.303 0.563 1.00 80.69 118 VAL A O 1
ATOM 926 N N . ARG A 1 119 ? -21.143 -4.268 0.581 1.00 76.88 119 ARG A N 1
ATOM 927 C CA . ARG A 1 119 ? -21.615 -5.576 0.121 1.00 76.88 119 ARG A CA 1
ATOM 928 C C . ARG A 1 119 ? -22.307 -6.283 1.282 1.00 76.88 119 ARG A C 1
ATOM 930 O O . ARG A 1 119 ? -21.661 -6.677 2.249 1.00 76.88 119 ARG A O 1
ATOM 937 N N . THR A 1 120 ? -23.624 -6.422 1.197 1.00 78.50 120 THR A N 1
ATOM 938 C CA . THR A 1 120 ? -24.419 -7.073 2.240 1.00 78.50 120 THR A CA 1
ATOM 939 C C . THR A 1 120 ? -24.635 -8.554 1.940 1.00 78.50 120 THR A C 1
ATOM 941 O O . THR A 1 120 ? -24.919 -8.944 0.805 1.00 78.50 120 THR A O 1
ATOM 944 N N . ASP A 1 121 ? -24.503 -9.402 2.963 1.00 82.19 121 ASP A N 1
ATOM 945 C CA . ASP A 1 121 ? -24.825 -10.822 2.843 1.00 82.19 121 ASP A CA 1
ATOM 946 C C . ASP A 1 121 ? -26.350 -11.028 2.992 1.00 82.19 121 ASP A C 1
ATOM 948 O O . ASP A 1 121 ? -26.954 -10.584 3.979 1.00 82.19 121 ASP A O 1
ATOM 952 N N . PRO A 1 122 ? -27.012 -11.698 2.029 1.00 79.06 122 PRO A N 1
ATOM 953 C CA . PRO A 1 122 ? -28.457 -11.888 2.061 1.00 79.06 122 PRO A CA 1
ATOM 954 C C . PRO A 1 122 ? -28.931 -12.804 3.199 1.00 79.06 122 PRO A C 1
ATOM 956 O O . PRO A 1 122 ? -30.106 -12.742 3.559 1.00 79.06 122 PRO A O 1
ATOM 959 N N . GLN A 1 123 ? -28.077 -13.671 3.753 1.00 82.44 123 GLN A N 1
ATOM 960 C CA . GLN A 1 123 ? -28.410 -14.493 4.918 1.00 82.44 123 GLN A CA 1
ATOM 961 C C . GLN A 1 123 ? -28.479 -13.634 6.181 1.00 82.44 123 GLN A C 1
ATOM 963 O O . GLN A 1 123 ? -29.467 -13.730 6.906 1.00 82.44 123 GLN A O 1
ATOM 968 N N . LEU A 1 124 ? -27.511 -12.734 6.392 1.00 83.06 124 LEU A N 1
ATOM 969 C CA . LEU A 1 124 ? -27.530 -11.789 7.517 1.00 83.06 124 LEU A CA 1
ATOM 970 C C . LEU A 1 124 ? -28.758 -10.877 7.469 1.00 83.06 124 LEU A C 1
ATOM 972 O O . LEU A 1 124 ? -29.448 -10.722 8.473 1.00 83.06 124 LEU A O 1
ATOM 976 N N . LEU A 1 125 ? -29.091 -10.343 6.290 1.00 81.75 125 LEU A N 1
ATOM 977 C CA . LEU A 1 125 ? -30.295 -9.524 6.123 1.00 81.75 125 LEU A CA 1
ATOM 978 C C . LEU A 1 125 ? -31.582 -10.304 6.425 1.00 81.75 125 LEU A C 1
ATOM 980 O O . LEU A 1 125 ? -32.514 -9.756 7.005 1.00 81.75 125 LEU A O 1
ATOM 984 N N . LYS A 1 126 ? -31.655 -11.589 6.058 1.00 81.94 126 LYS A N 1
ATOM 985 C CA . LYS A 1 126 ? -32.804 -12.442 6.404 1.00 81.94 126 LYS A CA 1
ATOM 986 C C . LYS A 1 126 ? -32.881 -12.729 7.900 1.00 81.94 126 LYS A C 1
ATOM 988 O O . LYS A 1 126 ? -33.982 -12.747 8.434 1.00 81.94 126 LYS A O 1
ATOM 993 N N . LEU A 1 127 ? -31.747 -12.953 8.561 1.00 82.88 127 LEU A N 1
ATOM 994 C CA . LEU A 1 127 ? -31.697 -13.183 10.006 1.00 82.88 127 LEU A CA 1
ATOM 995 C C . LEU A 1 127 ? -32.149 -11.949 10.792 1.00 82.88 127 LEU A C 1
ATOM 997 O O . LEU A 1 127 ? -32.874 -12.104 11.764 1.00 82.88 127 LEU A O 1
ATOM 1001 N N . LEU A 1 128 ? -31.774 -10.751 10.337 1.00 79.94 128 LEU A N 1
ATOM 1002 C CA . LEU A 1 128 ? -32.180 -9.484 10.953 1.00 79.94 128 LEU A CA 1
ATOM 1003 C C . LEU A 1 128 ? -33.644 -9.110 10.667 1.00 79.94 128 LEU A C 1
ATOM 1005 O O . LEU A 1 128 ? -34.278 -8.473 11.500 1.00 79.94 128 LEU A O 1
ATOM 1009 N N . ASN A 1 129 ? -34.188 -9.510 9.511 1.00 76.62 129 ASN A N 1
ATOM 1010 C CA . ASN A 1 129 ? -35.589 -9.257 9.147 1.00 76.62 129 ASN A CA 1
ATOM 1011 C C . ASN A 1 129 ? -36.579 -10.290 9.717 1.00 76.62 129 ASN A C 1
ATOM 1013 O O . ASN A 1 129 ? -37.777 -10.016 9.766 1.00 76.62 129 ASN A O 1
ATOM 1017 N N . ASN A 1 130 ? -36.116 -11.485 10.091 1.00 70.81 130 ASN A N 1
ATOM 1018 C CA . ASN A 1 130 ? -36.949 -12.500 10.736 1.00 70.81 130 ASN A CA 1
ATOM 1019 C C . ASN A 1 130 ? -37.097 -12.191 12.237 1.00 70.81 130 ASN A C 1
ATOM 1021 O O . ASN A 1 130 ? -36.175 -11.655 12.842 1.00 70.81 130 ASN A O 1
ATOM 1025 N N . ASP A 1 131 ? -38.250 -12.542 12.825 1.00 60.72 131 ASP A N 1
ATOM 1026 C CA . ASP A 1 131 ? -38.665 -12.138 14.181 1.00 60.72 131 ASP A CA 1
ATOM 1027 C C . ASP A 1 131 ? -37.533 -12.141 15.229 1.00 60.72 131 ASP A C 1
ATOM 1029 O O . ASP A 1 131 ? -36.846 -13.144 15.454 1.00 60.72 131 ASP A O 1
ATOM 1033 N N . SER A 1 132 ? -37.441 -11.017 15.949 1.00 58.09 132 SER A N 1
ATOM 1034 C CA . SER A 1 132 ? -36.486 -10.658 17.015 1.00 58.09 132 SER A CA 1
ATOM 1035 C C . SER A 1 132 ? -36.417 -11.626 18.212 1.00 58.09 132 SER A C 1
ATOM 1037 O O . SER A 1 132 ? -35.647 -11.423 19.153 1.00 58.09 132 SER A O 1
ATOM 1039 N N . SER A 1 133 ? -37.200 -12.705 18.187 1.00 59.16 133 SER A N 1
ATOM 1040 C CA . SER A 1 133 ? -37.174 -13.794 19.163 1.00 59.16 133 SER A CA 1
ATOM 1041 C C . SER A 1 133 ? -36.058 -14.818 18.940 1.00 59.16 133 SER A C 1
ATOM 1043 O O . SER A 1 133 ? -35.802 -15.618 19.838 1.00 59.16 133 SER A O 1
ATOM 1045 N N . ASN A 1 134 ? -35.408 -14.833 17.771 1.00 78.44 134 ASN A N 1
ATOM 1046 C CA . ASN A 1 134 ? -34.382 -15.829 17.470 1.00 78.44 134 ASN A CA 1
ATOM 1047 C C . ASN A 1 134 ? -33.049 -15.471 18.157 1.00 78.44 134 ASN A C 1
ATOM 1049 O O . ASN A 1 134 ? -32.543 -14.362 17.989 1.00 78.44 134 ASN A O 1
ATOM 1053 N N . GLU A 1 135 ? -32.466 -16.400 18.919 1.00 80.69 135 GLU A N 1
ATOM 1054 C CA . GLU A 1 135 ? -31.216 -16.153 19.662 1.00 80.69 135 GLU A CA 1
ATOM 1055 C C . GLU A 1 135 ? -30.062 -15.757 18.724 1.00 80.69 135 GLU A C 1
ATOM 1057 O O . GLU A 1 135 ? -29.338 -14.808 19.006 1.00 80.69 135 GLU A O 1
ATOM 1062 N N . GLU A 1 136 ? -29.957 -16.380 17.548 1.00 82.44 136 GLU A N 1
ATOM 1063 C CA . GLU A 1 136 ? -28.953 -16.019 16.534 1.00 82.44 136 GLU A CA 1
ATOM 1064 C C . GLU A 1 136 ? -29.099 -14.572 16.036 1.00 82.44 136 GLU A C 1
ATOM 1066 O O . GLU A 1 136 ? -28.099 -13.883 15.835 1.00 82.44 136 GLU A O 1
ATOM 1071 N N . ALA A 1 137 ? -30.332 -14.079 15.880 1.00 84.75 137 ALA A N 1
ATOM 1072 C CA . ALA A 1 137 ? -30.584 -12.712 15.429 1.00 84.75 137 ALA A CA 1
ATOM 1073 C C . ALA A 1 137 ? -30.131 -11.683 16.476 1.00 84.75 137 ALA A C 1
ATOM 1075 O O . ALA A 1 137 ? -29.548 -10.661 16.115 1.00 84.75 137 ALA A O 1
ATOM 1076 N N . LYS A 1 138 ? -30.317 -11.977 17.772 1.00 87.31 138 LYS A N 1
ATOM 1077 C CA . LYS A 1 138 ? -29.816 -11.130 18.868 1.00 87.31 138 LYS A CA 1
ATOM 1078 C C . LYS A 1 138 ? -28.293 -11.057 18.872 1.00 87.31 138 LYS A C 1
ATOM 1080 O O . LYS A 1 138 ? -27.739 -9.980 19.046 1.00 87.31 138 LYS A O 1
ATOM 1085 N N . LEU A 1 139 ? -27.616 -12.181 18.644 1.00 89.00 139 LEU A N 1
ATOM 1086 C CA . LEU A 1 139 ? -26.154 -12.227 18.592 1.00 89.00 139 LEU A CA 1
ATOM 1087 C C . LEU A 1 139 ? -25.591 -11.409 17.417 1.00 89.00 139 LEU A C 1
ATOM 1089 O O . LEU A 1 139 ? -24.617 -10.672 17.575 1.00 89.00 139 LEU A O 1
ATOM 1093 N N . VAL A 1 140 ? -26.232 -11.490 16.247 1.00 90.81 140 VAL A N 1
ATOM 1094 C CA . VAL A 1 140 ? -25.879 -10.670 15.076 1.00 90.81 140 VAL A CA 1
ATOM 1095 C C . VAL A 1 140 ? -26.134 -9.184 15.340 1.00 90.81 140 VAL A C 1
ATOM 1097 O O . VAL A 1 140 ? -25.283 -8.351 15.020 1.00 90.81 140 VAL A O 1
ATOM 1100 N N . LEU A 1 141 ? -27.272 -8.846 15.955 1.00 91.00 141 LEU A N 1
ATOM 1101 C CA . LEU A 1 141 ? -27.599 -7.479 16.361 1.00 91.00 141 LEU A CA 1
ATOM 1102 C C . LEU A 1 141 ? -26.531 -6.916 17.306 1.00 91.00 141 LEU A C 1
ATOM 1104 O O . LEU A 1 141 ? -26.039 -5.813 17.084 1.00 91.00 141 LEU A O 1
ATOM 1108 N N . GLU A 1 142 ? -26.121 -7.696 18.307 1.00 92.38 142 GLU A N 1
ATOM 1109 C CA . GLU A 1 142 ? -25.112 -7.300 19.291 1.00 92.38 142 GLU A CA 1
ATOM 1110 C C . GLU A 1 142 ? -23.740 -7.057 18.641 1.00 92.38 142 GLU A C 1
ATOM 1112 O O . GLU A 1 142 ? -23.045 -6.100 18.986 1.00 92.38 142 GLU A O 1
ATOM 1117 N N . PHE A 1 143 ? -23.359 -7.874 17.651 1.00 94.94 143 PHE A N 1
ATOM 1118 C CA . PHE A 1 143 ? -22.128 -7.683 16.880 1.00 94.94 143 PHE A CA 1
ATOM 1119 C C . PHE A 1 143 ? -22.111 -6.339 16.141 1.00 94.94 143 PHE A C 1
ATOM 1121 O O . PHE A 1 143 ? -21.159 -5.568 16.272 1.00 94.94 143 PHE A O 1
ATOM 1128 N N . PHE A 1 144 ? -23.164 -6.019 15.388 1.00 93.94 144 PHE A N 1
ATOM 1129 C CA . PHE A 1 144 ? -23.231 -4.755 14.652 1.00 93.94 144 PHE A CA 1
ATOM 1130 C C . PHE A 1 144 ? -23.458 -3.545 15.569 1.00 93.94 144 PHE A C 1
ATOM 1132 O O . PHE A 1 144 ? -22.925 -2.468 15.296 1.00 93.94 144 PHE A O 1
ATOM 1139 N N . LEU A 1 145 ? -24.162 -3.719 16.690 1.00 94.12 145 LEU A N 1
ATOM 1140 C CA . LEU A 1 145 ? -24.276 -2.701 17.733 1.00 94.12 145 LEU A CA 1
ATOM 1141 C C . LEU A 1 145 ? -22.902 -2.372 18.332 1.00 94.12 145 LEU A C 1
ATOM 1143 O O . LEU A 1 145 ? -22.565 -1.198 18.489 1.00 94.12 145 LEU A O 1
ATOM 1147 N N . ALA A 1 146 ? -22.072 -3.388 18.591 1.00 94.94 146 ALA A N 1
ATOM 1148 C CA . ALA A 1 146 ? -20.698 -3.194 19.039 1.00 94.94 146 ALA A CA 1
ATOM 1149 C C . ALA A 1 146 ? -19.871 -2.403 18.009 1.00 94.94 146 ALA A C 1
ATOM 1151 O O . ALA A 1 146 ? -19.115 -1.512 18.397 1.00 94.94 146 ALA A O 1
ATOM 1152 N N . LEU A 1 147 ? -20.040 -2.665 16.705 1.00 94.44 147 LEU A N 1
ATOM 1153 C CA . LEU A 1 147 ? -19.375 -1.902 15.637 1.00 94.44 147 LEU A CA 1
ATOM 1154 C C . LEU A 1 147 ? -19.829 -0.433 15.584 1.00 94.44 147 LEU A C 1
ATOM 1156 O O . LEU A 1 147 ? -18.993 0.462 15.426 1.00 94.44 147 LEU A O 1
ATOM 1160 N N . ALA A 1 148 ? -21.131 -0.180 15.748 1.00 94.12 148 ALA A N 1
ATOM 1161 C CA . ALA A 1 148 ? -21.717 1.160 15.734 1.00 94.12 148 ALA A CA 1
ATOM 1162 C C . ALA A 1 148 ? -21.392 1.982 16.997 1.00 94.12 148 ALA A C 1
ATOM 1164 O O . ALA A 1 148 ? -21.231 3.199 16.903 1.00 94.12 148 ALA A O 1
ATOM 1165 N N . ALA A 1 149 ? -21.248 1.343 18.162 1.00 93.81 149 ALA A N 1
ATOM 1166 C CA . ALA A 1 149 ? -20.932 2.017 19.424 1.00 93.81 149 ALA A CA 1
ATOM 1167 C C . ALA A 1 149 ? -19.416 2.193 19.651 1.00 93.81 149 ALA A C 1
ATOM 1169 O O . ALA A 1 149 ? -18.948 3.277 20.022 1.00 93.81 149 ALA A O 1
ATOM 1170 N N . CYS A 1 150 ? -18.628 1.137 19.420 1.00 94.06 150 CYS A N 1
ATOM 1171 C CA . CYS A 1 150 ? -17.190 1.097 19.690 1.00 94.06 150 CYS A CA 1
ATOM 1172 C C . CYS A 1 150 ? -16.384 1.706 18.538 1.00 94.06 150 CYS A C 1
ATOM 1174 O O . CYS A 1 150 ? -15.694 1.001 17.811 1.00 94.06 150 CYS A O 1
ATOM 1176 N N . ASN A 1 151 ? -16.457 3.016 18.346 1.00 93.31 151 ASN A N 1
ATOM 1177 C CA . ASN A 1 151 ? -15.655 3.788 17.383 1.00 93.31 151 ASN A CA 1
ATOM 1178 C C . ASN A 1 151 ? -15.460 5.218 17.905 1.00 93.31 151 ASN A C 1
ATOM 1180 O O . ASN A 1 151 ? -15.858 5.487 19.034 1.00 93.31 151 ASN A O 1
ATOM 1184 N N . THR A 1 152 ? -14.857 6.121 17.133 1.00 92.62 152 THR A N 1
ATOM 1185 C CA . THR A 1 152 ? -14.814 7.575 17.420 1.00 92.62 152 THR A CA 1
ATOM 1186 C C . THR A 1 152 ? -15.427 8.416 16.295 1.00 92.62 152 THR A C 1
ATOM 1188 O O . THR A 1 152 ? -15.107 9.590 16.129 1.00 92.62 152 THR A O 1
ATOM 1191 N N . ILE A 1 153 ? -16.329 7.819 15.516 1.00 93.38 153 ILE A N 1
ATOM 1192 C CA . ILE A 1 153 ? -16.859 8.398 14.279 1.00 93.38 153 ILE A CA 1
ATOM 1193 C C . ILE A 1 153 ? -17.911 9.461 14.553 1.00 93.38 153 ILE A C 1
ATOM 1195 O O . ILE A 1 153 ? -18.832 9.262 15.342 1.00 93.38 153 ILE A O 1
ATOM 1199 N N . VAL A 1 154 ? -17.823 10.557 13.813 1.00 93.25 154 VAL A N 1
ATOM 1200 C CA . VAL A 1 154 ? -18.817 11.621 13.793 1.00 93.25 154 VAL A CA 1
ATOM 1201 C C . VAL A 1 154 ? -19.751 11.416 12.592 1.00 93.25 154 VAL A C 1
ATOM 1203 O O . VAL A 1 154 ? -19.287 11.468 11.448 1.00 93.25 154 VAL A O 1
ATOM 1206 N N . PRO A 1 155 ? -21.056 11.172 12.818 1.00 92.56 155 PRO A N 1
ATOM 1207 C CA . PRO A 1 155 ? -22.045 11.136 11.747 1.00 92.56 155 PRO A CA 1
ATOM 1208 C C . PRO A 1 155 ? -22.355 12.549 11.241 1.00 92.56 155 PRO A C 1
ATOM 1210 O O . PRO A 1 155 ? -22.664 13.450 12.020 1.00 92.56 155 PRO A O 1
ATOM 1213 N N . LEU A 1 156 ? -22.320 12.732 9.925 1.00 89.38 156 LEU A N 1
ATOM 1214 C CA . LEU A 1 156 ? -22.770 13.936 9.237 1.00 89.38 156 LEU A CA 1
ATOM 1215 C C . LEU A 1 156 ? -23.985 13.591 8.383 1.00 89.38 156 LEU A C 1
ATOM 1217 O O . LEU A 1 156 ? -23.901 12.827 7.422 1.00 89.38 156 LEU A O 1
ATOM 1221 N N . VAL A 1 157 ? -25.126 14.170 8.739 1.00 85.19 157 VAL A N 1
ATOM 1222 C CA . VAL A 1 157 ? -26.365 14.014 7.979 1.00 85.19 157 VAL A CA 1
ATOM 1223 C C . VAL A 1 157 ? -26.411 15.102 6.913 1.00 85.19 157 VAL A C 1
ATOM 1225 O O . VAL A 1 157 ? -26.480 16.289 7.225 1.00 85.19 157 VAL A O 1
ATOM 1228 N N . LEU A 1 158 ? -26.341 14.688 5.655 1.00 84.06 158 LEU A N 1
ATOM 1229 C CA . LEU A 1 158 ? -26.391 15.544 4.481 1.00 84.06 158 LEU A CA 1
ATOM 1230 C C . LEU A 1 158 ? -27.788 15.471 3.859 1.00 84.06 158 LEU A C 1
ATOM 1232 O O . LEU A 1 158 ? -28.314 14.386 3.583 1.00 84.06 158 LEU A O 1
ATOM 1236 N N . ASP A 1 159 ? -28.378 16.635 3.606 1.00 80.81 159 ASP A N 1
ATOM 1237 C CA . ASP A 1 159 ? -29.645 16.725 2.890 1.00 80.81 159 ASP A CA 1
ATOM 1238 C C . ASP A 1 159 ? -29.429 16.403 1.405 1.00 80.81 159 ASP A C 1
ATOM 1240 O O . ASP A 1 159 ? -28.495 16.898 0.765 1.00 80.81 159 ASP A O 1
ATOM 1244 N N . THR A 1 160 ? -30.293 15.557 0.841 1.00 77.94 160 THR A N 1
ATOM 1245 C CA . THR A 1 160 ? -30.275 15.261 -0.596 1.00 77.94 160 THR A CA 1
ATOM 1246 C C . THR A 1 160 ? -31.273 16.141 -1.351 1.00 77.94 160 THR A C 1
ATOM 1248 O O . THR A 1 160 ? -32.021 16.923 -0.765 1.00 77.94 160 THR A O 1
ATOM 1251 N N . ARG A 1 161 ? -31.283 16.032 -2.688 1.00 73.94 161 ARG A N 1
ATOM 1252 C CA . ARG A 1 161 ? -32.248 16.755 -3.537 1.00 73.94 161 ARG A CA 1
ATOM 1253 C C . ARG A 1 161 ? -33.694 16.346 -3.243 1.00 73.94 161 ARG A C 1
ATOM 1255 O O . ARG A 1 161 ? -34.589 17.164 -3.441 1.00 73.94 161 ARG A O 1
ATOM 1262 N N . ASP A 1 162 ? -33.899 15.121 -2.761 1.00 76.25 162 ASP A N 1
ATOM 1263 C CA . ASP A 1 162 ? -35.202 14.626 -2.345 1.00 76.25 162 ASP A CA 1
ATOM 1264 C C . ASP A 1 162 ? -35.379 14.814 -0.830 1.00 76.25 162 ASP A C 1
ATOM 1266 O O . ASP A 1 162 ? -34.636 14.229 -0.044 1.00 76.25 162 ASP A O 1
ATOM 1270 N N . PRO A 1 163 ? -36.407 15.550 -0.369 1.00 71.12 163 PRO A N 1
ATOM 1271 C CA . PRO A 1 163 ? -36.616 15.820 1.058 1.00 71.12 163 PRO A CA 1
ATOM 1272 C C . PRO A 1 163 ? -36.963 14.568 1.879 1.00 71.12 163 PRO A C 1
ATOM 1274 O O . PRO A 1 163 ? -36.975 14.619 3.106 1.00 71.12 163 PRO A O 1
ATOM 1277 N N . LYS A 1 164 ? -37.260 13.444 1.212 1.00 71.00 164 LYS A N 1
ATOM 1278 C CA . LYS A 1 164 ? -37.508 12.141 1.843 1.00 71.00 164 LYS A CA 1
ATOM 1279 C C . LYS A 1 164 ? -36.253 11.281 1.990 1.00 71.00 164 LYS A C 1
ATOM 1281 O O . LYS A 1 164 ? -36.331 10.232 2.626 1.00 71.00 164 LYS A O 1
ATOM 1286 N N . GLN A 1 165 ? -35.132 11.695 1.402 1.00 75.38 165 GLN A N 1
ATOM 1287 C CA . GLN A 1 165 ? -33.890 10.940 1.424 1.00 75.38 165 GLN A CA 1
ATOM 1288 C C . GLN A 1 165 ? -32.799 11.738 2.136 1.00 75.38 165 GLN A C 1
ATOM 1290 O O . GLN A 1 165 ? -32.500 12.883 1.787 1.00 75.38 165 GLN A O 1
ATOM 1295 N N . LYS A 1 166 ? -32.185 11.113 3.136 1.00 78.94 166 LYS A N 1
ATOM 1296 C CA . LYS A 1 166 ? -31.036 11.662 3.854 1.00 78.94 166 LYS A CA 1
ATOM 1297 C C . LYS A 1 166 ? -29.807 10.821 3.555 1.00 78.94 166 LYS A C 1
ATOM 1299 O O . LYS A 1 166 ? -29.871 9.593 3.534 1.00 78.94 166 LYS A O 1
ATOM 1304 N N . LEU A 1 167 ? -28.688 11.485 3.298 1.00 83.44 167 LEU A N 1
ATOM 1305 C CA . LEU A 1 167 ? -27.405 10.834 3.077 1.00 83.44 167 LEU A CA 1
ATOM 1306 C C . LEU A 1 167 ? -26.601 10.928 4.369 1.00 83.44 167 LEU A C 1
ATOM 1308 O O . LEU A 1 167 ? -26.411 12.025 4.883 1.00 83.44 167 LEU A O 1
ATOM 1312 N N . ILE A 1 168 ? -26.127 9.800 4.891 1.00 86.69 168 ILE A N 1
ATOM 1313 C CA . ILE A 1 168 ? -25.252 9.802 6.065 1.00 86.69 168 ILE A CA 1
ATOM 1314 C C . ILE A 1 168 ? -23.801 9.571 5.649 1.00 86.69 168 ILE A C 1
ATOM 1316 O O . ILE A 1 168 ? -23.483 8.600 4.957 1.00 86.69 168 ILE A O 1
ATOM 1320 N N . ASP A 1 169 ? -22.937 10.499 6.051 1.00 90.94 169 ASP A N 1
ATOM 1321 C CA . ASP A 1 169 ? -21.492 10.454 5.853 1.00 90.94 169 ASP A CA 1
ATOM 1322 C C . ASP A 1 169 ? -20.809 10.278 7.210 1.00 90.94 169 ASP A C 1
ATOM 1324 O O . ASP A 1 169 ? -21.009 11.069 8.131 1.00 90.94 169 ASP A O 1
ATOM 1328 N N . TYR A 1 170 ? -20.021 9.222 7.348 1.00 92.06 170 TYR A N 1
ATOM 1329 C CA . TYR A 1 170 ? -19.272 8.924 8.561 1.00 92.06 170 TYR A CA 1
ATOM 1330 C C . TYR A 1 170 ? -17.844 9.441 8.431 1.00 92.06 170 TYR A C 1
ATOM 1332 O O . TYR A 1 170 ? -17.092 8.982 7.573 1.00 92.06 170 TYR A O 1
ATOM 1340 N N . GLN A 1 171 ? -17.459 10.368 9.310 1.00 91.44 171 GLN A N 1
ATOM 1341 C CA . GLN A 1 171 ? -16.100 10.904 9.367 1.00 91.44 171 GLN A CA 1
ATOM 1342 C C . GLN A 1 171 ? -15.398 10.470 10.650 1.00 91.44 171 GLN A C 1
ATOM 1344 O O . GLN A 1 171 ? -15.959 10.527 11.739 1.00 91.44 171 GLN A O 1
ATOM 1349 N N . GLY A 1 172 ? -14.148 10.042 10.530 1.00 88.62 172 GLY A N 1
ATOM 1350 C CA . GLY A 1 172 ? -13.331 9.616 11.663 1.00 88.62 172 GLY A CA 1
ATOM 1351 C C . GLY A 1 172 ? -11.857 9.538 11.292 1.00 88.62 172 GLY A C 1
ATOM 1352 O O . GLY A 1 172 ? -11.514 9.571 10.113 1.00 88.62 172 GLY A O 1
ATOM 1353 N N . GLU A 1 173 ? -10.989 9.420 12.293 1.00 86.94 173 GLU A N 1
ATOM 1354 C CA . GLU A 1 173 ? -9.532 9.383 12.093 1.00 86.94 173 GLU A CA 1
ATOM 1355 C C . GLU A 1 173 ? -9.060 8.122 11.359 1.00 86.94 173 GLU A C 1
ATOM 1357 O O . GLU A 1 173 ? -8.084 8.158 10.615 1.00 86.94 173 GLU A O 1
ATOM 1362 N N . SER A 1 174 ? -9.755 7.002 11.570 1.00 88.94 174 SER A N 1
ATOM 1363 C CA . SER A 1 174 ? -9.403 5.709 10.991 1.00 88.94 174 SER A CA 1
ATOM 1364 C C . SER A 1 174 ? -10.396 5.313 9.892 1.00 88.94 174 SER A C 1
ATOM 1366 O O . SER A 1 174 ? -11.592 5.184 10.181 1.00 88.94 174 SER A O 1
ATOM 1368 N N . PRO A 1 175 ? -9.936 5.070 8.651 1.00 89.50 175 PRO A N 1
ATOM 1369 C CA . PRO A 1 175 ? -10.809 4.640 7.559 1.00 89.50 175 PRO A CA 1
ATOM 1370 C C . PRO A 1 175 ? -11.371 3.229 7.795 1.00 89.50 175 PRO A C 1
ATOM 1372 O O . PRO A 1 175 ? -12.494 2.936 7.389 1.00 89.50 175 PRO A O 1
ATOM 1375 N N . ASP A 1 176 ? -10.646 2.378 8.527 1.00 90.00 176 ASP A N 1
ATOM 1376 C CA . ASP A 1 176 ? -11.107 1.044 8.922 1.00 90.00 176 ASP A CA 1
ATOM 1377 C C . ASP A 1 176 ? -12.359 1.155 9.813 1.00 90.00 176 ASP A C 1
ATOM 1379 O O . ASP A 1 176 ? -13.313 0.394 9.662 1.00 90.00 176 ASP A O 1
ATOM 1383 N N . GLU A 1 177 ? -12.403 2.139 10.720 1.00 92.06 177 GLU A N 1
ATOM 1384 C CA . GLU A 1 177 ? -13.599 2.374 11.532 1.00 92.06 177 GLU A CA 1
ATOM 1385 C C . GLU A 1 177 ? -14.761 2.888 10.688 1.00 92.06 177 GLU A C 1
ATOM 1387 O O . GLU A 1 177 ? -15.890 2.435 10.885 1.00 92.06 177 GLU A O 1
ATOM 1392 N N . GLN A 1 178 ? -14.498 3.815 9.759 1.00 92.75 178 GLN A N 1
ATOM 1393 C CA . GLN A 1 178 ? -15.530 4.345 8.865 1.00 92.75 178 GLN A CA 1
ATOM 1394 C C . GLN A 1 178 ? -16.208 3.203 8.101 1.00 92.75 178 GLN A C 1
ATOM 1396 O O . GLN A 1 178 ? -17.435 3.117 8.101 1.00 92.75 178 GLN A O 1
ATOM 1401 N N . ALA A 1 179 ? -15.424 2.274 7.542 1.00 92.69 179 ALA A N 1
ATOM 1402 C CA . ALA A 1 179 ? -15.941 1.090 6.857 1.00 92.69 179 ALA A CA 1
ATOM 1403 C C . ALA A 1 179 ? -16.836 0.224 7.762 1.00 92.69 179 ALA A C 1
ATOM 1405 O O . ALA A 1 179 ? -17.883 -0.248 7.320 1.00 92.69 179 ALA A O 1
ATOM 1406 N N . LEU A 1 180 ? -16.472 0.051 9.038 1.00 94.00 180 LEU A N 1
ATOM 1407 C CA . LEU A 1 180 ? -17.282 -0.698 10.007 1.00 94.00 180 LEU A CA 1
ATOM 1408 C C . LEU A 1 180 ? -18.598 0.009 10.358 1.00 94.00 180 LEU A C 1
ATOM 1410 O O . LEU A 1 180 ? -19.623 -0.660 10.484 1.00 94.00 180 LEU A O 1
ATOM 1414 N N . ALA A 1 181 ? -18.602 1.338 10.486 1.00 93.38 181 ALA A N 1
ATOM 1415 C CA . ALA A 1 181 ? -19.834 2.096 10.716 1.00 93.38 181 ALA A CA 1
ATOM 1416 C C . ALA A 1 181 ? -20.754 2.080 9.489 1.00 93.38 181 ALA A C 1
ATOM 1418 O O . ALA A 1 181 ? -21.959 1.877 9.630 1.00 93.38 181 ALA A O 1
ATOM 1419 N N . TYR A 1 182 ? -20.192 2.209 8.282 1.00 92.06 182 TYR A N 1
ATOM 1420 C CA . TYR A 1 182 ? -20.942 2.021 7.039 1.00 92.06 182 TYR A CA 1
ATOM 1421 C C . TYR A 1 182 ? -21.532 0.611 6.937 1.00 92.06 182 TYR A C 1
ATOM 1423 O O . TYR A 1 182 ? -22.671 0.453 6.487 1.00 92.06 182 TYR A O 1
ATOM 1431 N N . ALA A 1 183 ? -20.794 -0.410 7.385 1.00 91.25 183 ALA A N 1
ATOM 1432 C CA . ALA A 1 183 ? -21.292 -1.779 7.434 1.00 91.25 183 ALA A CA 1
ATOM 1433 C C . ALA A 1 183 ? -22.478 -1.902 8.394 1.00 91.25 183 ALA A C 1
ATOM 1435 O O . ALA A 1 183 ? -23.542 -2.343 7.967 1.00 91.25 183 ALA A O 1
ATOM 1436 N N . ALA A 1 184 ? -22.339 -1.447 9.643 1.00 92.12 184 ALA A N 1
ATOM 1437 C CA . ALA A 1 184 ? -23.426 -1.471 10.623 1.00 92.12 184 ALA A CA 1
ATOM 1438 C C . ALA A 1 184 ? -24.684 -0.755 10.101 1.00 92.12 184 ALA A C 1
ATOM 1440 O O . ALA A 1 184 ? -25.778 -1.323 10.134 1.00 92.12 184 ALA A O 1
ATOM 1441 N N . ALA A 1 185 ? -24.517 0.429 9.501 1.00 90.06 185 ALA A N 1
ATOM 1442 C CA . ALA A 1 185 ? -25.620 1.180 8.913 1.00 90.06 185 ALA A CA 1
ATOM 1443 C C . ALA A 1 185 ? -26.304 0.419 7.767 1.00 90.06 185 ALA A C 1
ATOM 1445 O O . ALA A 1 185 ? -27.527 0.420 7.679 1.00 90.06 185 ALA A O 1
ATOM 1446 N N . SER A 1 186 ? -25.545 -0.288 6.925 1.00 86.88 186 SER A N 1
ATOM 1447 C CA . SER A 1 186 ? -26.098 -1.075 5.808 1.00 86.88 186 SER A CA 1
ATOM 1448 C C . SER A 1 186 ? -26.920 -2.287 6.268 1.00 86.88 186 SER A C 1
ATOM 1450 O O . SER A 1 186 ? -27.807 -2.736 5.538 1.00 86.88 186 SER A O 1
ATOM 1452 N N . TYR A 1 187 ? -26.663 -2.790 7.479 1.00 86.62 187 TYR A N 1
ATOM 1453 C CA . TYR A 1 187 ? -27.444 -3.844 8.137 1.00 86.62 187 TYR A CA 1
ATOM 1454 C C . TYR A 1 187 ? -28.568 -3.297 9.040 1.00 86.62 187 TYR A C 1
ATOM 1456 O O . TYR A 1 187 ? -29.172 -4.058 9.790 1.00 86.62 187 TYR A O 1
ATOM 1464 N N . GLY A 1 188 ? -28.889 -2.000 8.954 1.00 85.69 188 GLY A N 1
ATOM 1465 C CA . GLY A 1 188 ? -30.013 -1.395 9.676 1.00 85.69 188 GLY A CA 1
ATOM 1466 C C . GLY A 1 188 ? -29.687 -0.901 11.086 1.00 85.69 188 GLY A C 1
ATOM 1467 O O . GLY A 1 188 ? -30.608 -0.625 11.848 1.00 85.69 188 GLY A O 1
ATOM 1468 N N . ILE A 1 189 ? -28.403 -0.791 11.441 1.00 90.88 189 ILE A N 1
ATOM 1469 C CA . ILE A 1 189 ? -27.940 -0.281 12.738 1.00 90.88 18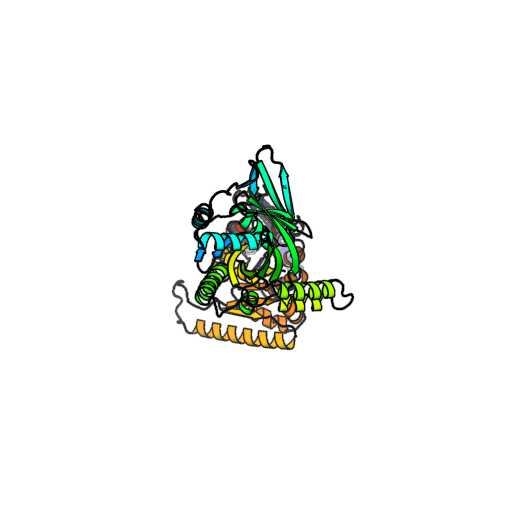9 ILE A CA 1
ATOM 1470 C C . ILE A 1 189 ? -27.163 1.007 12.487 1.00 90.88 189 ILE A C 1
ATOM 1472 O O . ILE A 1 189 ? -25.959 1.008 12.228 1.00 90.88 189 ILE A O 1
ATOM 1476 N N . VAL A 1 190 ? -27.886 2.121 12.481 1.00 91.12 190 VAL A N 1
ATOM 1477 C CA . VAL A 1 190 ? -27.383 3.409 12.005 1.00 91.12 190 VAL A CA 1
ATOM 1478 C C . VAL A 1 190 ? -26.946 4.252 13.196 1.00 91.12 190 VAL A C 1
ATOM 1480 O O . VAL A 1 190 ? -27.754 4.623 14.042 1.00 91.12 190 VAL A O 1
ATOM 1483 N N . LEU A 1 191 ? -25.663 4.608 13.257 1.00 92.44 191 LEU A N 1
ATOM 1484 C CA . LEU A 1 191 ? -25.188 5.631 14.190 1.00 92.44 191 LEU A CA 1
ATOM 1485 C C . LEU A 1 191 ? -25.706 6.995 13.714 1.00 92.44 191 LEU A C 1
ATOM 1487 O O . LEU A 1 191 ? -25.297 7.449 12.647 1.00 92.44 191 LEU A O 1
ATOM 1491 N N . VAL A 1 192 ? -26.604 7.623 14.476 1.00 91.44 192 VAL A N 1
ATOM 1492 C CA . VAL A 1 192 ? -27.282 8.879 14.100 1.00 91.44 192 VAL A CA 1
ATOM 1493 C C . VAL A 1 192 ? -26.593 10.089 14.714 1.00 91.44 192 VAL A C 1
ATOM 1495 O O . VAL A 1 192 ? -26.372 11.089 14.037 1.00 91.44 192 VAL A O 1
ATOM 1498 N N . GLU A 1 193 ? -26.243 9.998 15.995 1.00 91.50 193 GLU A N 1
ATOM 1499 C CA . GLU A 1 193 ? -25.620 11.089 16.738 1.00 91.50 193 GLU A CA 1
ATOM 1500 C C . GLU A 1 193 ? -24.524 10.546 17.651 1.00 91.50 193 GLU A C 1
ATOM 1502 O O . GLU A 1 193 ? -24.673 9.495 18.279 1.00 91.50 193 GLU A O 1
ATOM 1507 N N . ARG A 1 194 ? -23.425 11.295 17.753 1.00 91.62 194 ARG A N 1
ATOM 1508 C CA . ARG A 1 194 ? -22.347 11.017 18.695 1.00 91.62 194 ARG A CA 1
ATOM 1509 C C . ARG A 1 194 ? -21.939 12.287 19.424 1.00 91.62 194 ARG A C 1
ATOM 1511 O O . ARG A 1 194 ? -21.527 13.262 18.803 1.00 91.62 194 ARG A O 1
ATOM 1518 N N . THR A 1 195 ? -21.984 12.233 20.749 1.00 90.88 195 THR A N 1
ATOM 1519 C CA . THR A 1 195 ? -21.427 13.254 21.643 1.00 90.88 195 THR A CA 1
ATOM 1520 C C . THR A 1 195 ? -20.375 12.625 22.561 1.00 90.88 195 THR A C 1
ATOM 1522 O O . THR A 1 195 ? -20.141 11.417 22.521 1.00 90.88 195 THR A O 1
ATOM 1525 N N . SER A 1 196 ? -19.719 13.425 23.406 1.00 86.62 196 SER A N 1
ATOM 1526 C CA . SER A 1 196 ? -18.756 12.908 24.388 1.00 86.62 196 SER A CA 1
ATOM 1527 C C . SER A 1 196 ? -19.400 12.089 25.513 1.00 86.62 196 SER A C 1
ATOM 1529 O O . SER A 1 196 ? -18.705 11.298 26.142 1.00 86.62 196 SER A O 1
ATOM 1531 N N . GLY A 1 197 ? -20.699 12.276 25.779 1.00 90.00 197 GLY A N 1
ATOM 1532 C CA . GLY A 1 197 ? -21.403 11.618 26.885 1.00 90.00 197 GLY A CA 1
ATOM 1533 C C . GLY A 1 197 ? -22.408 10.549 26.460 1.00 90.00 197 GLY A C 1
ATOM 1534 O O . GLY A 1 197 ? -22.783 9.720 27.279 1.00 90.00 197 GLY A O 1
ATOM 1535 N N . TYR A 1 198 ? -22.865 10.548 25.207 1.00 93.50 198 TYR A N 1
ATOM 1536 C CA . TYR A 1 198 ? -23.823 9.562 24.707 1.00 93.50 198 TYR A CA 1
ATOM 1537 C C . TYR A 1 198 ? -23.743 9.404 23.187 1.00 93.50 198 TYR A C 1
ATOM 1539 O O . TYR A 1 198 ? -23.301 10.308 22.471 1.00 93.50 198 TYR A O 1
ATOM 1547 N N . VAL A 1 199 ? -24.225 8.264 22.701 1.00 94.50 199 VAL A N 1
ATOM 1548 C CA . VAL A 1 199 ? -24.484 7.985 21.285 1.00 94.50 199 VAL A CA 1
ATOM 1549 C C . VAL A 1 199 ? -25.949 7.627 21.088 1.00 94.50 199 VAL A C 1
ATOM 1551 O O . VAL A 1 199 ? -26.567 6.987 21.940 1.00 94.50 199 VAL A O 1
ATOM 1554 N N . VAL A 1 200 ? -26.505 8.048 19.958 1.00 93.81 200 VAL A N 1
ATOM 1555 C CA . VAL A 1 200 ? -27.847 7.663 19.518 1.00 93.81 200 VAL A CA 1
ATOM 1556 C C . VAL A 1 200 ? -27.688 6.752 18.318 1.00 93.81 200 VAL A C 1
ATOM 1558 O O . VAL A 1 200 ? -27.128 7.152 17.293 1.00 93.81 200 VAL A O 1
ATOM 1561 N N . ILE A 1 201 ? -28.162 5.521 18.468 1.00 93.25 201 ILE A N 1
ATOM 1562 C CA . ILE A 1 201 ? -28.107 4.490 17.440 1.00 93.25 201 ILE A CA 1
ATOM 1563 C C . ILE A 1 201 ? -29.545 4.103 17.119 1.00 93.25 201 ILE A C 1
ATOM 1565 O O . ILE A 1 201 ? -30.336 3.809 18.013 1.00 93.25 201 ILE A O 1
ATOM 1569 N N . ASP A 1 202 ? -29.881 4.137 15.839 1.00 90.94 202 ASP A N 1
ATOM 1570 C CA . ASP A 1 202 ? -31.125 3.592 15.324 1.00 90.94 202 ASP A CA 1
ATOM 1571 C C . ASP A 1 202 ? -30.934 2.098 15.065 1.00 90.94 202 ASP A C 1
ATOM 1573 O O . ASP A 1 202 ? -30.098 1.707 14.249 1.00 90.94 202 ASP A O 1
ATOM 1577 N N . VAL A 1 203 ? -31.663 1.275 15.810 1.00 89.19 203 VAL A N 1
ATOM 1578 C CA . VAL A 1 203 ? -31.609 -0.180 15.743 1.00 89.19 203 VAL A CA 1
ATOM 1579 C C . VAL A 1 203 ? -32.877 -0.664 15.047 1.00 89.19 203 VAL A C 1
ATOM 1581 O O . VAL A 1 203 ? -33.932 -0.764 15.667 1.00 89.19 203 VAL A O 1
ATOM 1584 N N . LEU A 1 204 ? -32.778 -0.975 13.751 1.00 84.69 204 LEU A N 1
ATOM 1585 C CA . LEU A 1 204 ? -33.881 -1.493 12.928 1.00 84.69 204 LEU A CA 1
ATOM 1586 C C . LEU A 1 204 ? -35.148 -0.605 12.934 1.00 84.69 204 LEU A C 1
ATOM 1588 O O . LEU A 1 204 ? -36.265 -1.114 12.841 1.00 84.69 204 LEU A O 1
ATOM 1592 N N . GLY A 1 205 ? -34.983 0.717 13.024 1.00 82.56 205 GLY A N 1
ATOM 1593 C CA . GLY A 1 205 ? -36.062 1.708 13.062 1.00 82.56 205 GLY A CA 1
ATOM 1594 C C . GLY A 1 205 ? -36.423 2.195 14.469 1.00 82.56 205 GLY A C 1
ATOM 1595 O O . GLY A 1 205 ? -37.253 3.095 14.596 1.00 82.56 205 GLY A O 1
ATOM 1596 N N . ASP A 1 206 ? -35.831 1.621 15.524 1.00 86.75 206 ASP A N 1
ATOM 1597 C CA . ASP A 1 206 ? -36.012 2.064 16.907 1.00 86.75 206 ASP A CA 1
ATOM 1598 C C . ASP A 1 206 ? -34.794 2.851 17.402 1.00 86.75 206 ASP A C 1
ATOM 1600 O O . ASP A 1 206 ? -33.679 2.334 17.518 1.00 86.75 206 ASP A O 1
ATOM 1604 N N . ARG A 1 207 ? -35.002 4.131 17.720 1.00 89.81 207 ARG A N 1
ATOM 1605 C CA . ARG A 1 207 ? -33.929 5.010 18.188 1.00 89.81 207 ARG A CA 1
ATOM 1606 C C . ARG A 1 207 ? -33.637 4.805 19.658 1.00 89.81 207 ARG A C 1
ATOM 1608 O O . ARG A 1 207 ? -34.416 5.182 20.532 1.00 89.81 207 ARG A O 1
ATOM 1615 N N . GLN A 1 208 ? -32.429 4.330 19.923 1.00 92.25 208 GLN A N 1
ATOM 1616 C CA . GLN A 1 208 ? -31.957 4.039 21.263 1.00 92.25 208 GLN A CA 1
ATOM 1617 C C . GLN A 1 208 ? -30.772 4.929 21.631 1.00 92.25 208 GLN A C 1
ATOM 1619 O O . GLN A 1 208 ? -29.848 5.161 20.848 1.00 92.25 208 GLN A O 1
ATOM 1624 N N . ARG A 1 209 ? -30.806 5.440 22.862 1.00 93.81 209 ARG A N 1
ATOM 1625 C CA . ARG A 1 209 ? -29.726 6.236 23.443 1.00 93.81 209 ARG A CA 1
ATOM 1626 C C . ARG A 1 209 ? -28.859 5.351 24.330 1.00 93.81 209 ARG A C 1
ATOM 1628 O O . ARG A 1 209 ? -29.366 4.736 25.264 1.00 93.81 209 ARG A O 1
ATOM 1635 N N . PHE A 1 210 ? -27.557 5.364 24.073 1.00 94.38 210 PHE A N 1
ATOM 1636 C CA . PHE A 1 210 ? -26.549 4.698 24.889 1.00 94.38 210 PHE A CA 1
ATOM 1637 C C . PHE A 1 210 ? -25.644 5.754 25.516 1.00 94.38 210 PHE A C 1
ATOM 1639 O O . PHE A 1 210 ? -25.004 6.529 24.803 1.00 94.38 210 PHE A O 1
ATOM 1646 N N . ASP A 1 211 ? -25.579 5.802 26.843 1.00 94.69 211 ASP A N 1
ATOM 1647 C CA . ASP A 1 211 ? -24.689 6.739 27.530 1.00 94.69 211 ASP A CA 1
ATOM 1648 C C . ASP A 1 211 ? -23.263 6.166 27.549 1.00 94.69 211 ASP A C 1
ATOM 1650 O O . ASP A 1 211 ? -23.044 5.020 27.946 1.00 94.69 211 ASP A O 1
ATOM 1654 N N . ILE A 1 212 ? -22.283 6.952 27.097 1.00 93.88 212 ILE A N 1
ATOM 1655 C CA . ILE A 1 212 ? -20.870 6.567 27.088 1.00 93.88 212 ILE A CA 1
ATOM 1656 C C . ILE A 1 212 ? -20.295 6.862 28.471 1.00 93.88 212 ILE A C 1
ATOM 1658 O O . ILE A 1 212 ? -20.125 8.015 28.861 1.00 93.88 212 ILE A O 1
ATOM 1662 N N . LEU A 1 213 ? -19.967 5.799 29.200 1.00 92.56 213 LEU A N 1
ATOM 1663 C CA . LEU A 1 213 ? -19.418 5.869 30.555 1.00 92.56 213 LEU A CA 1
ATOM 1664 C C . LEU A 1 213 ? -17.886 5.947 30.542 1.00 92.56 213 LEU A C 1
ATOM 1666 O O . LEU A 1 213 ? -17.275 6.503 31.452 1.00 92.56 213 LEU A O 1
ATOM 1670 N N . GLY A 1 214 ? -17.255 5.402 29.501 1.00 91.56 214 GLY A N 1
ATOM 1671 C CA . GLY A 1 214 ? -15.811 5.466 29.312 1.00 91.56 214 GLY A CA 1
ATOM 1672 C C . GLY A 1 214 ? -15.375 5.036 27.927 1.00 91.56 214 GLY A C 1
ATOM 1673 O O . GLY A 1 214 ? -15.983 4.156 27.320 1.00 91.56 214 GLY A O 1
ATOM 1674 N N . LEU A 1 215 ? -14.282 5.629 27.455 1.00 92.31 215 LEU A N 1
ATOM 1675 C CA . LEU A 1 215 ? -13.660 5.304 26.180 1.00 92.31 215 LEU A CA 1
ATOM 1676 C C . LEU A 1 215 ? -12.160 5.114 26.395 1.00 92.31 215 LEU A C 1
ATOM 1678 O O . LEU A 1 215 ? 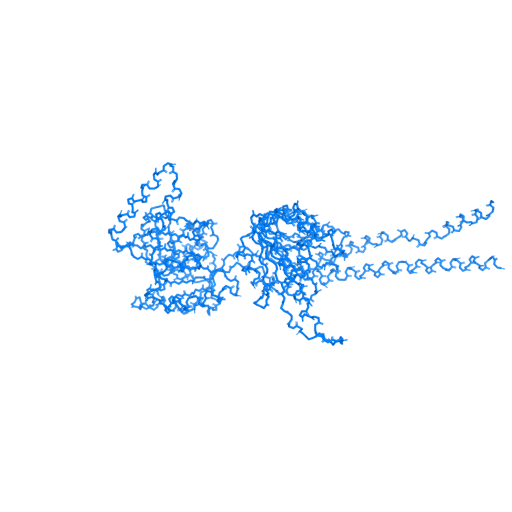-11.452 6.053 26.754 1.00 92.31 215 LEU A O 1
ATOM 1682 N N . HIS A 1 216 ? -11.673 3.905 26.137 1.00 93.00 216 HIS A N 1
ATOM 1683 C CA . HIS A 1 216 ? -10.246 3.636 26.019 1.00 93.00 216 HIS A CA 1
ATOM 1684 C C . HIS A 1 216 ? -9.894 3.646 24.540 1.00 93.00 216 HIS A C 1
ATOM 1686 O O . HIS A 1 216 ? -10.108 2.663 23.825 1.00 93.00 216 HIS A O 1
ATOM 1692 N N . GLU A 1 217 ? -9.358 4.777 24.092 1.00 91.12 217 GLU A N 1
ATOM 1693 C CA . GLU A 1 217 ? -8.926 4.994 22.711 1.00 91.12 217 GLU A CA 1
ATOM 1694 C C . GLU A 1 217 ? -7.951 3.912 22.231 1.00 91.12 217 GLU A C 1
ATOM 1696 O O . GLU A 1 217 ? -7.335 3.189 23.026 1.00 91.12 217 GLU A O 1
ATOM 1701 N N . PHE A 1 218 ? -7.802 3.800 20.912 1.00 90.31 218 PHE A N 1
ATOM 1702 C CA . PHE A 1 218 ? -6.852 2.868 20.324 1.00 90.31 218 PHE A CA 1
ATOM 1703 C C . PHE A 1 218 ? -5.420 3.204 20.763 1.00 90.31 218 PHE A C 1
ATOM 1705 O O . PHE A 1 218 ? -4.939 4.320 20.593 1.00 90.31 218 PHE A O 1
ATOM 1712 N N . ASP A 1 219 ? -4.715 2.208 21.292 1.00 86.31 219 ASP A N 1
ATOM 1713 C CA . ASP A 1 219 ? -3.313 2.324 21.692 1.00 86.31 219 ASP A CA 1
ATOM 1714 C C . ASP A 1 219 ? -2.477 1.324 20.888 1.00 86.31 219 ASP A C 1
ATOM 1716 O O . ASP A 1 219 ? -2.846 0.155 20.758 1.00 86.31 219 ASP A O 1
ATOM 1720 N N . SER A 1 220 ? -1.352 1.782 20.331 1.00 81.94 220 SER A N 1
ATOM 1721 C CA . SER A 1 220 ? -0.505 0.959 19.456 1.00 81.94 220 SER A CA 1
ATOM 1722 C C . SER A 1 220 ? 0.181 -0.205 20.177 1.00 81.94 220 SER A C 1
ATOM 1724 O O . SER A 1 220 ? 0.464 -1.212 19.528 1.00 81.94 220 SER A O 1
ATOM 1726 N N . ASP A 1 221 ? 0.406 -0.100 21.490 1.00 83.25 221 ASP A N 1
ATOM 1727 C CA . ASP A 1 221 ? 0.949 -1.185 22.311 1.00 83.25 221 ASP A CA 1
ATOM 1728 C C . ASP A 1 221 ? -0.146 -2.221 22.607 1.00 83.25 221 ASP A C 1
ATOM 1730 O O . ASP A 1 221 ? 0.091 -3.425 22.516 1.00 83.25 221 ASP A O 1
ATOM 1734 N N . ARG A 1 222 ? -1.373 -1.765 22.917 1.00 86.75 222 ARG A N 1
ATOM 1735 C CA . ARG A 1 222 ? -2.521 -2.660 23.174 1.00 86.75 222 ARG A CA 1
ATOM 1736 C C . ARG A 1 222 ? -3.123 -3.259 21.898 1.00 86.75 222 ARG A C 1
ATOM 1738 O O . ARG A 1 222 ? -3.731 -4.324 21.967 1.00 86.75 222 ARG A O 1
ATOM 1745 N N . LYS A 1 223 ? -2.992 -2.593 20.748 1.00 90.31 223 LYS A N 1
ATOM 1746 C CA . LYS A 1 223 ? -3.600 -2.953 19.449 1.00 90.31 223 LYS A CA 1
ATOM 1747 C C . LYS A 1 223 ? -5.128 -3.161 19.502 1.00 90.31 223 LYS A C 1
ATOM 1749 O O . LYS A 1 223 ? -5.662 -4.016 18.793 1.00 90.31 223 LYS A O 1
ATOM 1754 N N . ARG A 1 224 ? -5.832 -2.413 20.357 1.00 92.88 224 ARG A N 1
ATOM 1755 C CA . ARG A 1 224 ? -7.295 -2.491 20.540 1.00 92.88 224 ARG A CA 1
ATOM 1756 C C . ARG A 1 224 ? -7.873 -1.203 21.128 1.00 92.88 224 ARG A C 1
ATOM 1758 O O . ARG A 1 224 ? -7.138 -0.409 21.713 1.00 92.88 224 ARG A O 1
ATOM 1765 N N . MET A 1 225 ? -9.181 -1.037 20.972 1.00 94.31 225 MET A N 1
ATOM 1766 C CA . MET A 1 225 ? -10.015 0.037 21.517 1.00 94.31 225 MET A CA 1
ATOM 1767 C C . MET A 1 225 ? -11.160 -0.592 22.314 1.00 94.31 225 MET A C 1
ATOM 1769 O O . MET A 1 225 ? -11.666 -1.651 21.933 1.00 94.31 225 MET A O 1
ATOM 1773 N N . SER A 1 226 ? -11.590 0.067 23.388 1.00 95.25 226 SER A N 1
ATOM 1774 C CA . SER A 1 226 ? -12.769 -0.351 24.140 1.00 95.25 226 SER A CA 1
ATOM 1775 C C . SER A 1 226 ? -13.657 0.821 24.540 1.00 95.25 226 SER A C 1
ATOM 1777 O O . SER A 1 226 ? -13.184 1.929 24.785 1.00 95.25 226 SER A O 1
ATOM 1779 N N . VAL A 1 227 ? -14.964 0.575 24.602 1.00 95.00 227 VAL A N 1
ATOM 1780 C CA . VAL A 1 227 ? -15.968 1.534 25.071 1.00 95.00 227 VAL A CA 1
ATOM 1781 C C . VAL A 1 227 ? -16.866 0.856 26.097 1.00 95.00 227 VAL A C 1
ATOM 1783 O O . VAL A 1 227 ? -17.230 -0.310 25.947 1.00 95.00 227 VAL A O 1
ATOM 1786 N N . ILE A 1 228 ? -17.211 1.585 27.152 1.00 95.25 228 ILE A N 1
ATOM 1787 C CA . ILE A 1 228 ? -18.177 1.155 28.159 1.00 95.25 228 ILE A CA 1
ATOM 1788 C C . ILE A 1 228 ? -19.423 2.004 27.980 1.00 95.25 228 ILE A C 1
ATOM 1790 O O . ILE A 1 228 ? -19.357 3.234 28.055 1.00 95.25 228 ILE A O 1
ATOM 1794 N N . VAL A 1 229 ? -20.548 1.339 27.745 1.00 94.69 229 VAL A N 1
ATOM 1795 C CA . VAL A 1 229 ? -21.834 1.981 27.487 1.00 94.69 229 VAL A CA 1
ATOM 1796 C C . VAL A 1 229 ? -22.885 1.519 28.489 1.00 94.69 229 VAL A C 1
ATOM 1798 O O . VAL A 1 229 ? -22.914 0.351 28.878 1.00 94.69 229 VAL A O 1
ATOM 1801 N N . SER A 1 230 ? -23.756 2.442 28.893 1.00 94.06 230 SER A N 1
ATOM 1802 C CA . SER A 1 230 ? -25.024 2.117 29.543 1.00 94.06 230 SER A CA 1
ATOM 1803 C C . SER A 1 230 ? -26.085 1.942 28.467 1.00 94.06 230 SER A C 1
ATOM 1805 O O . SER A 1 230 ? -26.363 2.874 27.710 1.00 94.06 230 SER A O 1
ATOM 1807 N N . CYS A 1 231 ? -26.689 0.764 28.409 1.00 90.12 231 CYS A N 1
ATOM 1808 C CA . CYS A 1 231 ? -27.816 0.481 27.534 1.00 90.12 231 CYS A CA 1
ATOM 1809 C C . CYS A 1 231 ? -29.121 1.099 28.087 1.00 90.12 231 CYS A C 1
ATOM 1811 O O . CYS A 1 231 ? -29.194 1.425 29.280 1.00 90.12 231 CYS A O 1
ATOM 1813 N N . PRO A 1 232 ? -30.172 1.251 27.253 1.00 86.12 232 PRO A N 1
ATOM 1814 C CA . PRO A 1 232 ? -31.475 1.776 27.687 1.00 86.12 232 PRO A CA 1
ATOM 1815 C C . PRO A 1 232 ? -32.125 0.979 28.832 1.00 86.12 232 PRO A C 1
ATOM 1817 O O . PRO A 1 232 ? -32.879 1.527 29.635 1.00 86.12 232 PRO A O 1
ATOM 1820 N N . ASP A 1 233 ? -31.802 -0.310 28.935 1.00 87.12 233 ASP A N 1
ATOM 1821 C CA . ASP A 1 233 ? -32.239 -1.228 29.993 1.00 87.12 233 ASP A CA 1
ATOM 1822 C C . ASP A 1 233 ? -31.432 -1.101 31.304 1.00 87.12 233 ASP A C 1
ATOM 1824 O O . ASP A 1 233 ? -31.667 -1.852 32.251 1.00 87.12 233 ASP A O 1
ATOM 1828 N N . LYS A 1 234 ? -30.513 -0.126 31.383 1.00 84.50 234 LYS A N 1
ATOM 1829 C CA . LYS A 1 234 ? -29.563 0.112 32.485 1.00 84.50 234 LYS A CA 1
ATOM 1830 C C . LYS A 1 234 ? -28.507 -0.979 32.669 1.00 84.50 234 LYS A C 1
ATOM 1832 O O . LYS A 1 234 ? -27.804 -0.970 33.682 1.00 84.50 234 LYS A O 1
ATOM 1837 N N . THR A 1 235 ? -28.361 -1.897 31.717 1.00 91.44 235 THR A N 1
ATOM 1838 C CA . THR A 1 235 ? -27.214 -2.807 31.707 1.00 91.44 235 THR A CA 1
ATOM 1839 C C . THR A 1 235 ? -25.964 -2.055 31.264 1.00 91.44 235 THR A C 1
ATO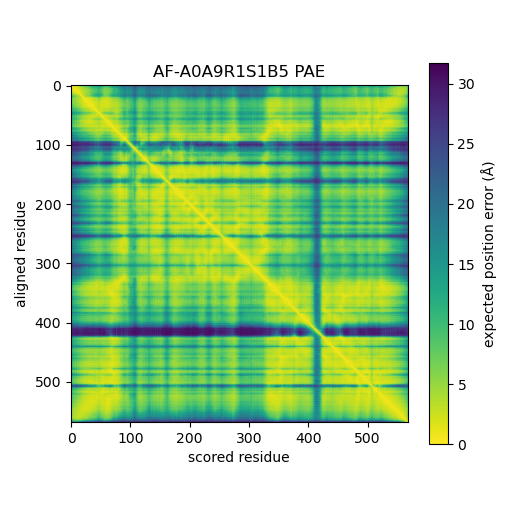M 1841 O O . THR A 1 235 ? -26.019 -1.143 30.437 1.00 91.44 235 THR A O 1
ATOM 1844 N N . VAL A 1 236 ? -24.820 -2.411 31.847 1.00 94.38 236 VAL A N 1
ATOM 1845 C CA . VAL A 1 236 ? -23.529 -1.817 31.494 1.00 94.38 236 VAL A CA 1
ATOM 1846 C C . VAL A 1 236 ? -22.743 -2.832 30.683 1.00 94.38 236 VAL A C 1
ATOM 1848 O O . VAL A 1 236 ? -22.404 -3.908 31.181 1.00 94.38 236 VAL A O 1
ATOM 1851 N N . LYS A 1 237 ? -22.426 -2.478 29.439 1.00 94.81 237 LYS A N 1
ATOM 1852 C CA . LYS A 1 237 ? -21.706 -3.345 28.505 1.00 94.81 237 LYS A CA 1
ATOM 1853 C C . LYS A 1 237 ? -20.363 -2.731 28.138 1.00 94.81 237 LYS A C 1
ATOM 1855 O O . LYS A 1 237 ? -20.259 -1.541 27.848 1.00 94.81 237 LYS A O 1
ATOM 1860 N N . LEU A 1 238 ? -19.326 -3.559 28.160 1.00 95.50 238 LEU A N 1
ATOM 1861 C CA . LEU A 1 238 ? -18.005 -3.259 27.621 1.00 95.50 238 LEU A CA 1
ATOM 1862 C C . LEU A 1 238 ? -17.923 -3.857 26.218 1.00 95.50 238 LEU A C 1
ATOM 1864 O O . LEU A 1 238 ? -17.962 -5.079 26.086 1.00 95.50 238 LEU A O 1
ATOM 1868 N N . TYR A 1 239 ? -17.743 -3.023 25.200 1.00 96.50 239 TYR A N 1
ATOM 1869 C CA . TYR A 1 239 ? -17.387 -3.465 23.854 1.00 96.50 239 TYR A CA 1
ATOM 1870 C C . TYR A 1 239 ? -15.897 -3.267 23.621 1.00 96.50 239 TYR A C 1
ATOM 1872 O O . TYR A 1 239 ? -15.331 -2.238 23.993 1.00 96.50 239 TYR A O 1
ATOM 1880 N N . VAL A 1 240 ? -15.258 -4.253 22.997 1.00 95.75 240 VAL A N 1
ATOM 1881 C CA . VAL A 1 240 ? -13.830 -4.221 22.679 1.00 95.75 240 VAL A CA 1
ATOM 1882 C C . VAL A 1 240 ? -13.629 -4.672 21.242 1.00 95.75 240 VAL A C 1
ATOM 1884 O O . VAL A 1 240 ? -14.123 -5.728 20.849 1.00 95.75 240 VAL A O 1
ATOM 1887 N N . LYS A 1 241 ? -12.868 -3.898 20.467 1.00 95.38 241 LYS A N 1
ATOM 1888 C CA . LYS A 1 241 ? -12.437 -4.271 19.115 1.00 95.38 241 LYS A CA 1
ATOM 1889 C C . LYS A 1 241 ? -10.925 -4.143 18.981 1.00 95.38 241 LYS A C 1
ATOM 1891 O O . LYS A 1 241 ? -10.332 -3.179 19.470 1.00 95.38 241 LYS A O 1
ATOM 1896 N N . GLY A 1 242 ? -10.283 -5.082 18.299 1.00 94.00 242 GLY A N 1
ATOM 1897 C CA . GLY A 1 242 ? -8.833 -5.039 18.128 1.00 94.00 242 GLY A CA 1
ATOM 1898 C C . GLY A 1 242 ? -8.272 -6.113 17.214 1.00 94.00 242 GLY A C 1
ATOM 1899 O O . GLY A 1 242 ? -9.012 -6.870 16.590 1.00 94.00 242 GLY A O 1
ATOM 1900 N N . ALA A 1 243 ? -6.942 -6.170 17.149 1.00 91.44 243 ALA A N 1
ATOM 1901 C CA . ALA A 1 243 ? -6.230 -7.200 16.404 1.00 91.44 243 ALA A CA 1
ATOM 1902 C C . ALA A 1 243 ? -6.473 -8.596 17.003 1.00 91.44 243 ALA A C 1
ATOM 1904 O O . ALA A 1 243 ? -6.567 -8.750 18.224 1.00 91.44 243 ALA A O 1
ATOM 1905 N N . ASP A 1 244 ? -6.496 -9.607 16.140 1.00 89.62 244 ASP A N 1
ATOM 1906 C CA . ASP A 1 244 ? -6.596 -11.034 16.462 1.00 89.62 244 ASP A CA 1
ATOM 1907 C C . ASP A 1 244 ? -5.689 -11.460 17.634 1.00 89.62 244 ASP A C 1
ATOM 1909 O O . ASP A 1 244 ? -6.168 -11.899 18.681 1.00 89.62 244 ASP A O 1
ATOM 1913 N N . SER A 1 245 ? -4.385 -11.224 17.517 1.00 86.88 245 SER A N 1
ATOM 1914 C CA . SER A 1 245 ? -3.358 -11.572 18.506 1.00 86.88 245 SER A CA 1
ATOM 1915 C C . SER A 1 245 ? -3.587 -10.939 19.882 1.00 86.88 245 SER A C 1
ATOM 1917 O O . SER A 1 245 ? -3.285 -11.550 20.907 1.00 86.88 245 SER A O 1
ATOM 1919 N N . SER A 1 246 ? -4.141 -9.724 19.917 1.00 90.56 246 SER A N 1
ATOM 1920 C CA . SER A 1 246 ? -4.432 -8.995 21.155 1.00 90.56 246 SER A CA 1
ATOM 1921 C C . SER A 1 246 ? -5.733 -9.472 21.801 1.00 90.56 246 SER A C 1
ATOM 1923 O O . SER A 1 246 ? -5.795 -9.669 23.017 1.00 90.56 246 SER A O 1
ATOM 1925 N N . MET A 1 247 ? -6.764 -9.707 20.987 1.00 92.06 247 MET A N 1
ATOM 1926 C CA . MET A 1 247 ? -8.092 -10.111 21.445 1.00 92.06 247 MET A CA 1
ATOM 1927 C C . MET A 1 247 ? -8.108 -11.556 21.959 1.00 92.06 247 MET A C 1
ATOM 1929 O O . MET A 1 247 ? -8.656 -11.822 23.029 1.00 92.06 247 MET A O 1
ATOM 1933 N N . PHE A 1 248 ? -7.425 -12.492 21.293 1.00 89.88 248 PHE A N 1
ATOM 1934 C CA . PHE A 1 248 ? -7.350 -13.885 21.759 1.00 89.88 248 PHE A CA 1
ATOM 1935 C C . PHE A 1 248 ? -6.610 -14.066 23.093 1.00 89.88 248 PHE A C 1
ATOM 1937 O O . PHE A 1 248 ? -6.752 -15.113 23.732 1.00 89.88 248 PHE A O 1
ATOM 1944 N N . GLY A 1 249 ? -5.845 -13.062 23.536 1.00 88.31 249 GLY A N 1
ATOM 1945 C CA . GLY A 1 249 ? -5.218 -13.039 24.859 1.00 88.31 249 GLY A CA 1
ATOM 1946 C C . GLY A 1 249 ? -6.182 -12.711 26.006 1.00 88.31 249 GLY A C 1
ATOM 1947 O O . GLY A 1 249 ? -5.911 -13.090 27.142 1.00 88.31 249 GLY A O 1
ATOM 1948 N N . ILE A 1 250 ? -7.301 -12.035 25.721 1.00 90.44 250 ILE A N 1
ATOM 1949 C CA . ILE A 1 250 ? -8.247 -11.515 26.728 1.00 90.44 250 ILE A CA 1
ATOM 1950 C C . ILE A 1 250 ? -9.632 -12.184 26.684 1.00 90.44 250 ILE A C 1
ATOM 1952 O O . ILE A 1 250 ? -10.445 -11.987 27.593 1.00 90.44 250 ILE A O 1
ATOM 1956 N N . ILE A 1 251 ? -9.899 -12.984 25.647 1.00 88.88 251 ILE A N 1
ATOM 1957 C CA . ILE A 1 251 ? -11.135 -13.762 25.490 1.00 88.88 251 ILE A CA 1
ATOM 1958 C C . ILE A 1 251 ? -11.185 -14.926 26.487 1.00 88.88 251 ILE A C 1
ATOM 1960 O O . ILE A 1 251 ? -10.182 -15.599 26.749 1.00 88.88 251 ILE A O 1
ATOM 1964 N N . ASN A 1 252 ? -12.377 -15.204 27.019 1.00 83.56 252 ASN A N 1
ATOM 1965 C CA . ASN A 1 252 ? -12.602 -16.347 27.895 1.00 83.56 252 ASN A CA 1
ATOM 1966 C C . ASN A 1 252 ? -12.662 -17.671 27.107 1.00 83.56 252 ASN A C 1
ATOM 1968 O O . ASN A 1 252 ? -13.726 -18.137 26.706 1.00 83.56 252 ASN A O 1
ATOM 1972 N N . LYS A 1 253 ? -11.510 -18.329 26.941 1.00 75.44 253 LYS A N 1
ATOM 1973 C CA . LYS A 1 253 ? -11.393 -19.593 26.186 1.00 75.44 253 LYS A CA 1
ATOM 1974 C C . LYS A 1 253 ? -12.175 -20.774 26.782 1.00 75.44 253 LYS A C 1
ATOM 1976 O O . LYS A 1 253 ? -12.358 -21.773 26.097 1.00 75.44 253 LYS A O 1
ATOM 1981 N N . SER A 1 254 ? -12.600 -20.697 28.045 1.00 69.81 254 SER A N 1
ATOM 1982 C CA . SER A 1 254 ? -13.196 -21.838 28.757 1.00 69.81 254 SER A CA 1
ATOM 1983 C C . SER A 1 254 ? -14.678 -22.078 28.449 1.00 69.81 254 SER A C 1
ATOM 1985 O O . SER A 1 254 ? -15.129 -23.214 28.559 1.00 69.81 254 SER A O 1
ATOM 1987 N N . LEU A 1 255 ? -15.419 -21.042 28.040 1.00 65.56 255 LEU A N 1
ATOM 1988 C CA . LEU A 1 255 ? -16.867 -21.120 27.801 1.00 65.56 255 LEU A CA 1
ATOM 1989 C C . LEU A 1 255 ? -17.236 -21.290 26.315 1.00 65.56 255 LEU A C 1
ATOM 1991 O O . LEU A 1 255 ? -18.322 -21.772 26.020 1.00 65.56 255 LEU A O 1
ATOM 1995 N N . GLU A 1 256 ? -16.346 -20.926 25.383 1.00 67.94 256 GLU A N 1
ATOM 1996 C CA . GLU A 1 256 ? -16.676 -20.751 23.952 1.00 67.94 256 GLU A CA 1
ATOM 1997 C C . GLU A 1 256 ? -15.626 -21.379 23.013 1.00 67.94 256 GLU A C 1
ATOM 1999 O O . GLU A 1 256 ? -15.292 -20.828 21.964 1.00 67.94 256 GLU A O 1
ATOM 2004 N N . LEU A 1 257 ? -15.062 -22.532 23.390 1.00 79.12 257 LEU A N 1
ATOM 2005 C CA . LEU A 1 257 ? -13.914 -23.121 22.686 1.00 79.12 257 LEU A CA 1
ATOM 2006 C C . LEU A 1 257 ? -14.188 -23.401 21.194 1.00 79.12 257 LEU A C 1
ATOM 2008 O O . LEU A 1 257 ? -13.314 -23.163 20.360 1.00 79.12 257 LEU A O 1
ATOM 2012 N N . ASP A 1 258 ? -15.389 -23.875 20.858 1.00 83.50 258 ASP A N 1
ATOM 2013 C CA . ASP A 1 258 ? -15.759 -24.220 19.480 1.00 83.50 258 ASP A CA 1
ATOM 2014 C C . ASP A 1 258 ? -15.926 -22.969 18.604 1.00 83.50 258 ASP A C 1
ATOM 2016 O O . ASP A 1 258 ? -15.360 -22.899 17.512 1.00 83.50 258 ASP A O 1
ATOM 2020 N N . ASN A 1 259 ? -16.597 -21.933 19.120 1.00 85.94 259 ASN A N 1
ATOM 2021 C CA . ASN A 1 259 ? -16.791 -20.659 18.417 1.00 85.94 259 ASN A CA 1
ATOM 2022 C C . ASN A 1 259 ? -15.465 -19.921 18.204 1.00 85.94 259 ASN A C 1
ATOM 2024 O O . ASN A 1 259 ? -15.234 -19.349 17.136 1.00 85.94 259 ASN A O 1
ATOM 2028 N N . VAL A 1 260 ? -14.579 -19.953 19.205 1.00 87.44 260 VAL A N 1
ATOM 2029 C CA . VAL A 1 260 ? -13.238 -19.363 19.120 1.00 87.44 260 VAL A CA 1
ATOM 2030 C C . VAL A 1 260 ? -12.420 -20.061 18.036 1.00 87.44 260 VAL A C 1
ATOM 2032 O O . VAL A 1 260 ? -11.855 -19.378 17.186 1.00 87.44 260 VAL A O 1
ATOM 2035 N N . ARG A 1 261 ? -12.407 -21.402 18.002 1.00 89.12 261 ARG A N 1
ATOM 2036 C CA . ARG A 1 261 ? -11.684 -22.173 16.974 1.00 89.12 261 ARG A CA 1
ATOM 2037 C C . ARG A 1 261 ? -12.234 -21.944 15.569 1.00 89.12 261 ARG A C 1
ATOM 2039 O O . ARG A 1 261 ? -11.454 -21.782 14.635 1.00 89.12 261 ARG A O 1
ATOM 2046 N N . ALA A 1 262 ? -13.557 -21.917 15.415 1.00 91.31 262 ALA A N 1
ATOM 2047 C CA . ALA A 1 262 ? -14.188 -21.631 14.129 1.00 91.31 262 ALA A CA 1
ATOM 2048 C C . ALA A 1 262 ? -13.831 -20.217 13.641 1.00 91.31 262 ALA A C 1
ATOM 2050 O O . ALA A 1 262 ? -13.400 -20.037 12.503 1.00 91.31 262 ALA A O 1
ATOM 2051 N N . THR A 1 263 ? -13.914 -19.221 14.528 1.00 91.69 263 THR A N 1
ATOM 2052 C CA . THR A 1 263 ? -13.561 -17.831 14.200 1.00 91.69 263 THR A CA 1
ATOM 2053 C C . THR A 1 263 ? -12.073 -17.681 13.877 1.00 91.69 263 THR A C 1
ATOM 2055 O O . THR A 1 263 ? -11.725 -16.960 12.948 1.00 91.69 263 THR A O 1
ATOM 2058 N N . GLU A 1 264 ? -11.185 -18.391 14.578 1.00 91.25 264 GLU A N 1
ATOM 2059 C CA . GLU A 1 264 ? -9.745 -18.422 14.287 1.00 91.25 264 GLU A CA 1
ATOM 2060 C C . GLU A 1 264 ? -9.453 -19.004 12.892 1.00 91.25 264 GLU A C 1
ATOM 2062 O O . GLU A 1 264 ? -8.675 -18.429 12.129 1.00 91.25 264 GLU A O 1
ATOM 2067 N N . ALA A 1 265 ? -10.142 -20.082 12.503 1.00 91.94 265 ALA A N 1
ATOM 2068 C CA . ALA A 1 265 ? -10.035 -20.638 11.154 1.00 91.94 265 ALA A CA 1
ATOM 2069 C C . ALA A 1 265 ? -10.518 -19.646 10.076 1.00 91.94 265 ALA A C 1
ATOM 2071 O O . ALA A 1 265 ? -9.879 -19.501 9.029 1.00 91.94 265 ALA A O 1
ATOM 2072 N N . HIS A 1 266 ? -11.613 -18.922 10.334 1.00 93.19 266 HIS A N 1
ATOM 2073 C CA . HIS A 1 266 ? -12.120 -17.891 9.423 1.00 93.19 266 HIS A CA 1
ATOM 2074 C C . HIS A 1 266 ? -11.178 -16.686 9.318 1.00 93.19 266 HIS A C 1
ATOM 2076 O O . HIS A 1 266 ? -10.927 -16.209 8.215 1.00 93.19 266 HIS A O 1
ATOM 2082 N N . LEU A 1 267 ? -10.587 -16.236 10.427 1.00 91.38 267 LEU A N 1
ATOM 2083 C CA . LEU A 1 267 ? -9.576 -15.174 10.432 1.00 91.38 267 LEU A CA 1
ATOM 2084 C C . LEU A 1 267 ? -8.363 -15.540 9.577 1.00 91.38 267 LEU A C 1
ATOM 2086 O O . LEU A 1 267 ? -7.908 -14.722 8.780 1.00 91.38 267 LEU A O 1
ATOM 2090 N N . HIS A 1 268 ? -7.882 -16.782 9.679 1.00 89.38 268 HIS A N 1
ATOM 2091 C CA . HIS A 1 268 ? -6.786 -17.258 8.838 1.00 89.38 268 HIS A CA 1
ATOM 2092 C C . HIS A 1 268 ? -7.169 -17.243 7.348 1.00 89.38 268 HIS A C 1
ATOM 2094 O O . HIS A 1 268 ? -6.376 -16.829 6.501 1.00 89.38 268 HIS A O 1
ATOM 2100 N N . LYS A 1 269 ? -8.404 -17.642 7.013 1.00 89.69 269 LYS A N 1
ATOM 2101 C CA . LYS A 1 269 ? -8.937 -17.545 5.646 1.00 89.69 269 LYS A CA 1
ATOM 2102 C C . LYS A 1 269 ? -8.983 -16.089 5.168 1.00 89.69 269 LYS A C 1
ATOM 2104 O O . LYS A 1 269 ? -8.493 -15.805 4.080 1.00 89.69 269 LYS A O 1
ATOM 2109 N N . TYR A 1 270 ? -9.504 -15.162 5.969 1.00 89.94 270 TYR A N 1
ATOM 2110 C CA . TYR A 1 270 ? -9.584 -13.740 5.613 1.00 89.94 270 TYR A CA 1
ATOM 2111 C C . TYR A 1 270 ? -8.198 -13.114 5.425 1.00 89.94 270 TYR A C 1
ATOM 2113 O O . TYR A 1 270 ? -7.966 -12.427 4.432 1.00 89.94 270 TYR A O 1
ATOM 2121 N N . SER A 1 271 ? -7.252 -13.423 6.313 1.00 87.19 271 SER A N 1
ATOM 2122 C CA . SER A 1 271 ? -5.866 -12.968 6.199 1.00 87.19 271 SER A CA 1
ATOM 2123 C C . SER A 1 271 ? -5.193 -13.495 4.926 1.00 87.19 271 SER A C 1
ATOM 2125 O O . SER A 1 271 ? -4.512 -12.737 4.239 1.00 87.19 271 SER A O 1
ATOM 2127 N N . SER A 1 272 ? -5.455 -14.752 4.539 1.00 83.25 272 SER A N 1
ATOM 2128 C CA . SER A 1 272 ? -4.930 -15.326 3.288 1.00 83.25 272 SER A CA 1
ATOM 2129 C C . SER A 1 272 ? -5.492 -14.676 2.016 1.00 83.25 272 SER A C 1
ATOM 2131 O O . SER A 1 272 ? -4.860 -14.737 0.966 1.00 83.25 272 SER A O 1
ATOM 2133 N N . LEU A 1 273 ? -6.659 -14.029 2.113 1.00 83.12 273 LEU A N 1
ATOM 2134 C CA . LEU A 1 273 ? -7.254 -13.220 1.044 1.00 83.12 273 LEU A CA 1
ATOM 2135 C C . LEU A 1 273 ? -6.738 -11.768 1.049 1.00 83.12 273 LEU A C 1
ATOM 2137 O O . LEU A 1 273 ? -7.155 -10.969 0.215 1.00 83.12 273 LEU A O 1
ATOM 2141 N N . GLY A 1 274 ? -5.852 -11.411 1.986 1.00 84.50 274 GLY A N 1
ATOM 2142 C CA . GLY A 1 274 ? -5.342 -10.051 2.148 1.00 84.50 274 GLY A CA 1
ATOM 2143 C C . GLY A 1 274 ? -6.344 -9.085 2.786 1.00 84.50 274 GLY A C 1
ATOM 2144 O O . GLY A 1 274 ? -6.181 -7.870 2.669 1.00 84.50 274 GLY A O 1
ATOM 2145 N N . LEU A 1 275 ? -7.368 -9.595 3.479 1.00 88.69 275 LEU A N 1
ATOM 2146 C CA . LEU A 1 275 ? -8.295 -8.768 4.250 1.00 88.69 275 LEU A CA 1
ATOM 2147 C C . LEU A 1 275 ? -7.678 -8.394 5.599 1.00 88.69 275 LEU A C 1
ATOM 2149 O O . LEU A 1 275 ? -7.111 -9.234 6.303 1.00 88.69 275 LEU A O 1
ATOM 2153 N N . ARG A 1 276 ? -7.866 -7.140 6.008 1.00 89.88 276 ARG A N 1
ATOM 2154 C CA . ARG A 1 276 ? -7.560 -6.689 7.364 1.00 89.88 276 ARG A CA 1
ATOM 2155 C C . ARG A 1 276 ? -8.614 -7.231 8.310 1.00 89.88 276 ARG A C 1
ATOM 2157 O O . ARG A 1 276 ? -9.800 -6.932 8.174 1.00 89.88 276 ARG A O 1
ATOM 2164 N N . THR A 1 277 ? -8.176 -8.016 9.281 1.00 91.75 277 THR A N 1
ATOM 2165 C CA . THR A 1 277 ? -9.081 -8.663 10.222 1.00 91.75 277 THR A CA 1
ATOM 2166 C C . THR A 1 277 ? -9.135 -7.946 11.562 1.00 91.75 277 THR A C 1
ATOM 2168 O O . THR A 1 277 ? -8.091 -7.650 12.149 1.00 91.75 277 THR A O 1
ATOM 2171 N N . LEU A 1 278 ? -10.339 -7.741 12.092 1.00 93.94 278 LEU A N 1
ATOM 2172 C CA . LEU A 1 278 ? -10.555 -7.233 13.447 1.00 93.94 278 LEU A CA 1
ATOM 2173 C C . LEU A 1 278 ? -11.478 -8.169 14.215 1.00 93.94 278 LEU A C 1
ATOM 2175 O O . LEU A 1 278 ? -12.480 -8.636 13.686 1.00 93.94 278 LEU A O 1
ATOM 2179 N N . VAL A 1 279 ? -11.148 -8.426 15.476 1.00 95.19 279 VAL A N 1
ATOM 2180 C CA . VAL A 1 279 ? -11.962 -9.241 16.380 1.00 95.19 279 VAL A CA 1
ATOM 2181 C C . VAL A 1 279 ? -12.741 -8.319 17.305 1.00 95.19 279 VAL A C 1
ATOM 2183 O O . VAL A 1 279 ? -12.188 -7.357 17.845 1.00 95.19 279 VAL A O 1
ATOM 2186 N N . VAL A 1 280 ? -14.022 -8.625 17.484 1.00 95.81 280 VAL A N 1
ATOM 2187 C CA . VAL A 1 280 ? -14.962 -7.869 18.309 1.00 95.81 280 VAL A CA 1
ATOM 2188 C C . VAL A 1 280 ? -15.461 -8.768 19.430 1.00 95.81 280 VAL A C 1
ATOM 2190 O O . VAL A 1 280 ? -15.851 -9.918 19.213 1.00 95.81 280 VAL A O 1
ATOM 2193 N N . GLY A 1 281 ? -15.455 -8.233 20.642 1.00 94.56 281 GLY A N 1
ATOM 2194 C CA . GLY A 1 281 ? -15.957 -8.914 21.819 1.00 94.56 281 GLY A CA 1
ATOM 2195 C C . GLY A 1 281 ? -16.749 -7.989 22.726 1.00 94.56 281 GLY A C 1
ATOM 2196 O O . GLY A 1 281 ? -16.654 -6.761 22.641 1.00 94.56 281 GLY A O 1
ATOM 2197 N N . MET A 1 282 ? -17.526 -8.604 23.607 1.00 94.62 282 MET A N 1
ATOM 2198 C CA . MET A 1 282 ? -18.362 -7.919 24.579 1.00 94.62 282 MET A CA 1
ATOM 2199 C C . MET A 1 282 ? -18.229 -8.555 25.960 1.00 94.62 282 MET A C 1
ATOM 2201 O O . MET A 1 282 ? -17.906 -9.735 26.107 1.00 94.62 282 MET A O 1
ATOM 2205 N N . ARG A 1 283 ? -18.443 -7.754 27.000 1.00 93.50 283 ARG A N 1
ATOM 2206 C CA . ARG A 1 283 ? -18.596 -8.242 28.366 1.00 93.50 283 ARG A CA 1
ATOM 2207 C C . ARG A 1 283 ? -19.615 -7.402 29.116 1.00 93.50 283 ARG A C 1
ATOM 2209 O O . ARG A 1 283 ? -19.462 -6.186 29.207 1.00 93.50 283 ARG A O 1
ATOM 2216 N N . GLU A 1 284 ? -20.587 -8.051 29.736 1.00 92.88 284 GLU A N 1
ATOM 2217 C CA . GLU A 1 284 ? -21.488 -7.387 30.675 1.00 92.88 284 GLU A CA 1
ATOM 2218 C C . GLU A 1 284 ? -20.774 -7.146 32.011 1.00 92.88 284 GLU A C 1
ATOM 2220 O O . GLU A 1 284 ? -20.126 -8.035 32.577 1.00 92.88 284 GLU A O 1
ATOM 2225 N N . LEU A 1 285 ? -20.843 -5.913 32.510 1.00 92.31 285 LEU A N 1
ATOM 2226 C CA . LEU A 1 285 ? -20.242 -5.523 33.780 1.00 92.31 285 LEU A CA 1
ATOM 2227 C C . LEU A 1 285 ? -21.295 -5.559 34.880 1.00 92.31 285 LEU A C 1
ATOM 2229 O O . LEU A 1 285 ? -22.350 -4.938 34.776 1.00 92.31 285 LEU A O 1
ATOM 2233 N N . SER A 1 286 ? -20.977 -6.237 35.982 1.00 92.50 286 SER A N 1
ATOM 2234 C CA . SER A 1 286 ? -21.779 -6.112 37.191 1.00 92.50 286 SER A CA 1
ATOM 2235 C C . SER A 1 286 ? -21.581 -4.728 37.807 1.00 92.50 286 SER A C 1
ATOM 2237 O O . SER A 1 286 ? -20.478 -4.177 37.796 1.00 92.50 286 SER A O 1
ATOM 2239 N N . GLN A 1 287 ? -22.642 -4.197 38.408 1.00 88.44 287 GLN A N 1
ATOM 2240 C CA . GLN A 1 287 ? -22.641 -2.888 39.058 1.00 88.44 287 GLN A CA 1
ATOM 2241 C C . GLN A 1 287 ? -21.454 -2.638 40.018 1.00 88.44 287 GLN A C 1
ATOM 2243 O O . GLN A 1 287 ? -20.811 -1.603 39.866 1.00 88.44 287 GLN A O 1
ATOM 2248 N N . PRO A 1 288 ? -21.041 -3.573 40.907 1.00 91.31 288 PRO A N 1
ATOM 2249 C CA . PRO A 1 288 ? -19.882 -3.334 41.776 1.00 91.31 288 PRO A CA 1
ATOM 2250 C C . PRO A 1 288 ? -18.555 -3.237 41.010 1.00 91.31 288 PRO A C 1
ATOM 2252 O O . PRO A 1 288 ? -17.702 -2.424 41.355 1.00 91.31 288 PRO A O 1
ATOM 2255 N N . LYS A 1 289 ? -18.370 -4.038 39.949 1.00 89.25 289 LYS A N 1
ATOM 2256 C CA . LYS A 1 289 ? -17.162 -3.963 39.109 1.00 89.25 289 LYS A CA 1
ATOM 2257 C C . LYS A 1 289 ? -17.122 -2.666 38.307 1.00 89.25 289 LYS A C 1
ATOM 2259 O O . LYS A 1 289 ? -16.045 -2.128 38.066 1.00 89.25 289 LYS A O 1
ATOM 2264 N N . PHE A 1 290 ? -18.286 -2.191 37.873 1.00 90.81 290 PHE A N 1
ATOM 2265 C CA . PHE A 1 290 ? -18.407 -0.920 37.178 1.00 90.81 290 PHE A CA 1
ATOM 2266 C C . PHE A 1 290 ? -18.056 0.258 38.097 1.00 90.81 290 PHE A C 1
ATOM 2268 O O . PHE A 1 290 ? -17.237 1.084 37.709 1.00 90.81 290 PHE A O 1
ATOM 2275 N N . GLU A 1 291 ? -18.590 0.298 39.319 1.00 91.75 291 GLU A N 1
ATOM 2276 C CA . GLU A 1 291 ? -18.287 1.352 40.301 1.00 91.75 291 GLU A CA 1
ATOM 2277 C C . GLU A 1 291 ? -16.792 1.396 40.661 1.00 91.75 291 GLU A C 1
ATOM 2279 O O . GLU A 1 291 ? -16.190 2.471 40.700 1.00 91.75 291 GLU A O 1
ATOM 2284 N N . GLU A 1 292 ? -16.165 0.228 40.857 1.00 92.62 292 GLU A N 1
ATOM 2285 C CA . GLU A 1 292 ? -14.718 0.116 41.086 1.00 92.62 292 GLU A CA 1
ATOM 2286 C C . GLU A 1 292 ? -13.913 0.682 39.907 1.00 92.62 292 GLU A C 1
ATOM 2288 O O . GLU A 1 292 ? -12.985 1.477 40.092 1.00 92.62 292 GLU A O 1
ATOM 2293 N N . TRP A 1 293 ? -14.288 0.298 38.684 1.00 93.94 293 TRP A N 1
ATOM 2294 C CA . TRP A 1 293 ? -13.647 0.792 37.472 1.00 93.94 293 TRP A CA 1
ATOM 2295 C C . TRP A 1 293 ? -13.844 2.304 37.299 1.00 93.94 293 TRP A C 1
ATOM 2297 O O . TRP A 1 293 ? -12.875 2.998 36.993 1.00 93.94 293 TRP A O 1
ATOM 2307 N N . GLN A 1 294 ? -15.049 2.828 37.535 1.00 92.44 294 GLN A N 1
ATOM 2308 C CA . GLN A 1 294 ? -15.374 4.245 37.363 1.00 92.44 294 GLN A CA 1
ATOM 2309 C C . GLN A 1 294 ? -14.546 5.124 38.307 1.00 92.44 294 GLN A C 1
ATOM 2311 O O . GLN A 1 294 ? -13.917 6.086 37.862 1.00 92.44 294 GLN A O 1
ATOM 2316 N N . LEU A 1 295 ? -14.454 4.747 39.587 1.00 92.75 295 LEU A N 1
ATOM 2317 C CA . LEU A 1 295 ? -13.606 5.431 40.570 1.00 92.75 295 LEU A CA 1
ATOM 2318 C C . LEU A 1 295 ? -12.132 5.450 40.140 1.00 92.75 295 LEU A C 1
ATOM 2320 O O . LEU A 1 295 ? -11.456 6.479 40.236 1.00 92.75 295 LEU A O 1
ATOM 2324 N N . ALA A 1 296 ? -11.618 4.316 39.657 1.00 92.00 296 ALA A N 1
ATOM 2325 C CA . ALA A 1 296 ? -10.247 4.230 39.167 1.00 92.00 296 ALA A CA 1
ATOM 2326 C C . ALA A 1 296 ? -10.036 5.091 37.911 1.00 92.00 296 ALA A C 1
ATOM 2328 O O . ALA A 1 296 ? -9.020 5.782 37.799 1.00 92.00 296 ALA A O 1
ATOM 2329 N N . TYR A 1 297 ? -10.999 5.078 36.989 1.00 92.38 297 TYR A N 1
ATOM 2330 C CA . TYR A 1 297 ? -10.954 5.802 35.725 1.00 92.38 297 TYR A CA 1
ATOM 2331 C C . TYR A 1 297 ? -10.991 7.320 35.919 1.00 92.38 297 TYR A C 1
ATOM 2333 O O . TYR A 1 297 ? -10.175 8.026 35.327 1.00 92.38 297 TYR A O 1
ATOM 2341 N N . GLU A 1 298 ? -11.856 7.834 36.793 1.00 91.19 298 GLU A N 1
ATOM 2342 C CA . GLU A 1 298 ? -11.902 9.259 37.147 1.00 91.19 298 GLU A CA 1
ATOM 2343 C C . GLU A 1 298 ? -10.590 9.710 37.809 1.00 91.19 298 GLU A C 1
ATOM 2345 O O . GLU A 1 298 ? -10.005 10.735 37.439 1.00 91.19 298 GLU A O 1
ATOM 2350 N N . LYS A 1 299 ? -10.057 8.897 38.731 1.00 91.50 299 LYS A N 1
ATOM 2351 C CA . LYS A 1 299 ? -8.764 9.158 39.376 1.00 91.50 299 LYS A CA 1
ATOM 2352 C C . LYS A 1 299 ? -7.605 9.191 38.378 1.00 91.50 299 LYS A C 1
ATOM 2354 O O . LYS A 1 299 ? -6.721 10.037 38.496 1.00 91.50 299 LYS A O 1
ATOM 2359 N N . ALA A 1 300 ? -7.580 8.282 37.407 1.00 90.94 300 ALA A N 1
ATOM 2360 C CA . ALA A 1 300 ? -6.549 8.282 36.374 1.00 90.94 300 ALA A CA 1
ATOM 2361 C C . ALA A 1 300 ? -6.732 9.407 35.353 1.00 90.94 300 ALA A C 1
ATOM 2363 O O . ALA A 1 300 ? -5.741 9.994 34.928 1.00 90.94 300 ALA A O 1
ATOM 2364 N N . SER A 1 301 ? -7.971 9.750 34.996 1.00 88.25 301 SER A N 1
ATOM 2365 C CA . SER A 1 301 ? -8.275 10.817 34.035 1.00 88.25 301 SER A CA 1
ATOM 2366 C C . SER A 1 301 ? -7.867 12.197 34.555 1.00 88.25 301 SER A C 1
ATOM 2368 O O . SER A 1 301 ? -7.393 13.029 33.786 1.00 88.25 301 SER A O 1
ATOM 2370 N N . THR A 1 302 ? -7.988 12.417 35.867 1.00 91.06 302 THR A N 1
ATOM 2371 C CA . THR A 1 302 ? -7.575 13.653 36.553 1.00 91.06 302 THR A CA 1
ATOM 2372 C C . THR A 1 302 ? -6.086 13.688 36.931 1.00 91.06 302 THR A C 1
ATOM 2374 O O . THR A 1 302 ? -5.594 14.717 37.399 1.00 91.06 302 THR A O 1
ATOM 2377 N N . ALA A 1 303 ? -5.335 12.598 36.727 1.00 90.56 303 ALA A N 1
ATOM 2378 C CA . ALA A 1 303 ? -3.926 12.523 37.104 1.00 90.56 303 ALA A CA 1
ATOM 2379 C C . ALA A 1 303 ? -3.042 13.424 36.220 1.00 90.56 303 ALA A C 1
ATOM 2381 O O . ALA A 1 303 ? -3.047 13.325 34.994 1.00 90.56 303 ALA A O 1
ATOM 2382 N N . VAL A 1 304 ? -2.219 14.266 36.854 1.00 86.62 304 VAL A N 1
ATOM 2383 C CA . VAL A 1 304 ? -1.312 15.202 36.158 1.00 86.62 304 VAL A CA 1
ATOM 2384 C C . VAL A 1 304 ? -0.062 14.499 35.612 1.00 86.62 304 VAL A C 1
ATOM 2386 O O . VAL A 1 304 ? 0.430 14.838 34.539 1.00 86.62 304 VAL A O 1
ATOM 2389 N N . LEU A 1 305 ? 0.453 13.496 36.330 1.00 88.94 305 LEU A N 1
ATOM 2390 C CA . LEU A 1 305 ? 1.655 12.741 35.966 1.00 88.94 305 LEU A CA 1
ATOM 2391 C C . LEU A 1 305 ? 1.293 11.295 35.625 1.00 88.94 305 LEU A C 1
ATOM 2393 O O . LEU A 1 305 ? 0.553 10.644 36.358 1.00 88.94 305 LEU A O 1
ATOM 2397 N N . GLY A 1 306 ? 1.841 10.775 34.523 1.00 86.19 306 GLY A N 1
ATOM 2398 C CA . GLY A 1 306 ? 1.697 9.361 34.157 1.00 86.19 306 GLY A CA 1
ATOM 2399 C C . GLY A 1 306 ? 0.292 8.935 33.710 1.00 86.19 306 GLY A C 1
ATOM 2400 O O . GLY A 1 306 ? 0.021 7.736 33.673 1.00 86.19 306 GLY A O 1
ATOM 2401 N N . ARG A 1 307 ? -0.582 9.884 33.338 1.00 88.31 307 ARG A N 1
ATOM 2402 C CA . ARG A 1 307 ? -1.976 9.641 32.915 1.00 88.31 307 ARG A CA 1
ATOM 2403 C C . ARG A 1 307 ? -2.117 8.495 31.910 1.00 88.31 307 ARG A C 1
ATOM 2405 O O . ARG A 1 307 ? -2.927 7.602 32.124 1.00 88.31 307 ARG A O 1
ATOM 2412 N N . GLY A 1 308 ? -1.301 8.485 30.853 1.00 85.81 308 GLY A N 1
ATOM 2413 C CA . GLY A 1 308 ? -1.361 7.449 29.813 1.00 85.81 308 GLY A CA 1
ATOM 2414 C C . GLY A 1 308 ? -1.126 6.034 30.353 1.00 85.81 308 GLY A C 1
ATOM 2415 O O . GLY A 1 308 ? -1.890 5.124 30.048 1.00 85.81 308 GLY A O 1
ATOM 2416 N N . ASN A 1 309 ? -0.132 5.858 31.229 1.00 88.56 309 ASN A N 1
ATOM 2417 C CA . ASN A 1 309 ? 0.178 4.555 31.826 1.00 88.56 309 ASN A CA 1
ATOM 2418 C C . ASN A 1 309 ? -0.914 4.091 32.802 1.00 88.56 309 ASN A C 1
ATOM 2420 O O . ASN A 1 309 ? -1.217 2.901 32.853 1.00 88.56 309 ASN A O 1
ATOM 2424 N N . LEU A 1 310 ? -1.514 5.021 33.554 1.00 90.12 310 LEU A N 1
ATOM 2425 C CA . LEU A 1 310 ? -2.623 4.724 34.468 1.00 90.12 310 LEU A CA 1
ATOM 2426 C C . LEU A 1 310 ? -3.893 4.326 33.709 1.00 90.12 310 LEU A C 1
ATOM 2428 O O . LEU A 1 310 ? -4.521 3.327 34.043 1.00 90.12 310 LEU A O 1
ATOM 2432 N N . LEU A 1 311 ? -4.256 5.066 32.660 1.00 89.31 311 LEU A N 1
ATOM 2433 C CA . LEU A 1 311 ? -5.399 4.712 31.814 1.00 89.31 311 LEU A CA 1
ATOM 2434 C C . LEU A 1 311 ? -5.180 3.354 31.140 1.00 89.31 311 LEU A C 1
ATOM 2436 O O . LEU A 1 311 ? -6.089 2.529 31.103 1.00 89.31 311 LEU A O 1
ATOM 2440 N N . ARG A 1 312 ? -3.951 3.074 30.696 1.00 89.44 312 ARG A N 1
ATOM 2441 C CA . ARG A 1 312 ? -3.582 1.782 30.111 1.00 89.44 312 ARG A CA 1
ATOM 2442 C C . ARG A 1 312 ? -3.720 0.620 31.097 1.00 89.44 312 ARG A C 1
ATOM 2444 O O . ARG A 1 312 ? -4.211 -0.436 30.704 1.00 89.44 312 ARG A O 1
ATOM 2451 N N . SER A 1 313 ? -3.303 0.786 32.355 1.00 89.69 313 SER A N 1
ATOM 2452 C CA . SER A 1 313 ? -3.447 -0.273 33.363 1.00 89.69 313 SER A CA 1
ATOM 2453 C C . SER A 1 313 ? -4.912 -0.509 33.738 1.00 89.69 313 SER A C 1
ATOM 2455 O O . SER A 1 313 ? -5.336 -1.655 33.864 1.00 89.69 313 SER A O 1
ATOM 2457 N N . ILE A 1 314 ? -5.713 0.555 33.829 1.00 91.69 314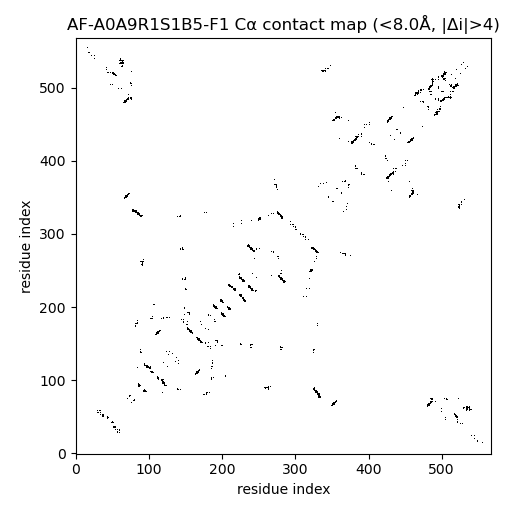 ILE A N 1
ATOM 2458 C CA . ILE A 1 314 ? -7.158 0.461 34.081 1.00 91.69 314 ILE A CA 1
ATOM 2459 C C . ILE A 1 314 ? -7.881 -0.221 32.917 1.00 91.69 314 ILE A C 1
ATOM 2461 O O . ILE A 1 314 ? -8.738 -1.074 33.155 1.00 91.69 314 ILE A O 1
ATOM 2465 N N . ALA A 1 315 ? -7.512 0.104 31.675 1.00 91.12 315 ALA A N 1
ATOM 2466 C CA . ALA A 1 315 ? -8.021 -0.578 30.489 1.00 91.12 315 ALA A CA 1
ATOM 2467 C C . ALA A 1 315 ? -7.711 -2.081 30.553 1.00 91.12 315 ALA A C 1
ATOM 2469 O O . ALA A 1 315 ? -8.614 -2.899 30.431 1.00 91.12 315 ALA A O 1
ATOM 2470 N N . ALA A 1 316 ? -6.466 -2.466 30.852 1.00 89.44 316 ALA A N 1
ATOM 2471 C CA . ALA A 1 316 ? -6.083 -3.876 30.951 1.00 89.44 316 ALA A CA 1
ATOM 2472 C C . ALA A 1 316 ? -6.845 -4.641 32.053 1.00 89.44 316 ALA A C 1
ATOM 2474 O O . ALA A 1 316 ? -7.170 -5.813 31.871 1.00 89.44 316 ALA A O 1
ATOM 2475 N N . ASN A 1 317 ? -7.168 -3.985 33.172 1.00 89.69 317 ASN A N 1
ATOM 2476 C CA . ASN A 1 317 ? -7.939 -4.600 34.257 1.00 89.69 317 ASN A CA 1
ATOM 2477 C C . ASN A 1 317 ? -9.392 -4.883 33.846 1.00 89.69 317 ASN A C 1
ATOM 2479 O O . ASN A 1 317 ? -9.954 -5.920 34.211 1.00 89.69 317 ASN A O 1
ATOM 2483 N N . VAL A 1 318 ? -10.013 -3.974 33.085 1.00 91.44 318 VAL A N 1
ATOM 2484 C CA . VAL A 1 318 ? -11.395 -4.150 32.618 1.00 91.44 318 VAL A CA 1
ATOM 2485 C C . VAL A 1 318 ? -11.466 -5.038 31.368 1.00 91.44 318 VAL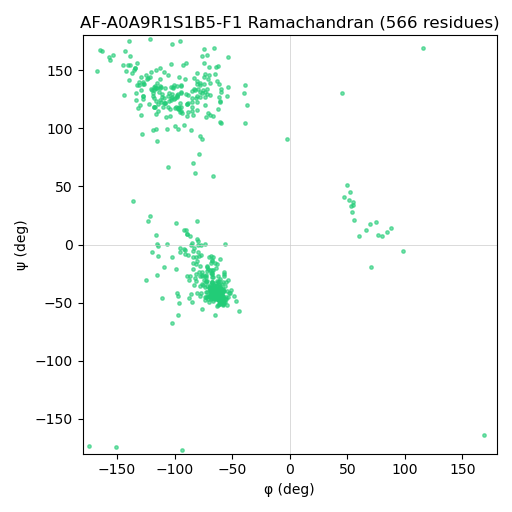 A C 1
ATOM 2487 O O . VAL A 1 318 ? -12.426 -5.776 31.196 1.00 91.44 318 VAL A O 1
ATOM 2490 N N . GLU A 1 319 ? -10.438 -5.063 30.529 1.00 92.12 319 GLU A N 1
ATOM 2491 C CA . GLU A 1 319 ? -10.363 -5.868 29.305 1.00 92.12 319 GLU A CA 1
ATOM 2492 C C . GLU A 1 319 ? -9.940 -7.327 29.592 1.00 92.12 319 GLU A C 1
ATOM 2494 O O . GLU A 1 319 ? -8.901 -7.789 29.127 1.00 92.12 319 GLU A O 1
ATOM 2499 N N . CYS A 1 320 ? -10.726 -8.076 30.370 1.00 89.94 320 CYS A N 1
ATOM 2500 C CA . CYS A 1 320 ? -10.464 -9.493 30.667 1.00 89.94 320 CYS A CA 1
ATOM 2501 C C . CYS A 1 320 ? -11.744 -10.338 30.629 1.00 89.94 320 CYS A C 1
ATOM 2503 O O . CYS A 1 320 ? -12.828 -9.822 30.881 1.00 89.94 320 CYS A O 1
ATOM 2505 N N . ASN A 1 321 ? -11.645 -11.644 30.364 1.00 90.19 321 ASN A N 1
ATOM 2506 C CA . ASN A 1 321 ? -12.805 -12.548 30.293 1.00 90.19 321 ASN A CA 1
ATOM 2507 C C . ASN A 1 321 ? -13.906 -12.039 29.345 1.00 90.19 321 ASN A C 1
ATOM 2509 O O . ASN A 1 321 ? -15.079 -12.000 29.709 1.00 90.19 321 ASN A O 1
ATOM 2513 N N . ILE A 1 322 ? -13.507 -11.584 28.159 1.00 91.75 322 ILE A N 1
ATOM 2514 C CA . ILE A 1 322 ? -14.425 -11.066 27.140 1.00 91.75 322 ILE A CA 1
ATOM 2515 C C . ILE A 1 322 ? -15.059 -12.237 26.376 1.00 91.75 322 ILE A C 1
ATOM 2517 O O . ILE A 1 322 ? -14.373 -13.219 26.083 1.00 91.75 322 ILE A O 1
ATOM 2521 N N . HIS A 1 323 ? -16.348 -12.121 26.057 1.00 92.19 323 HIS A N 1
ATOM 2522 C CA . HIS A 1 323 ? -17.063 -13.023 25.154 1.00 92.19 323 HIS A CA 1
ATOM 2523 C C . HIS A 1 323 ? -16.815 -12.599 23.711 1.00 92.19 323 HIS A C 1
ATOM 2525 O O . HIS A 1 323 ? -16.870 -11.405 23.396 1.00 92.19 323 HIS A O 1
ATOM 2531 N N . ILE A 1 324 ? -16.506 -13.552 22.832 1.00 92.62 324 ILE A N 1
ATOM 2532 C CA . ILE A 1 324 ? -16.273 -13.231 21.423 1.00 92.62 324 ILE A CA 1
ATOM 2533 C C . ILE A 1 324 ? -17.624 -13.089 20.715 1.00 92.62 324 ILE A C 1
ATOM 2535 O O . ILE A 1 324 ? -18.429 -14.013 20.714 1.00 92.62 324 ILE A O 1
ATOM 2539 N N . LEU A 1 325 ? -17.869 -11.929 20.102 1.00 93.44 325 LEU A N 1
ATOM 2540 C CA . LEU A 1 325 ? -19.045 -11.735 19.246 1.00 93.44 325 LEU A CA 1
ATOM 2541 C C . LEU A 1 325 ? -18.738 -12.217 17.826 1.00 93.44 325 LEU A C 1
ATOM 2543 O O . LEU A 1 325 ? -19.533 -12.904 17.184 1.00 93.44 325 LEU A O 1
ATOM 2547 N N . GLY A 1 326 ? -17.544 -11.884 17.335 1.00 94.06 326 GLY A N 1
ATOM 2548 C CA . GLY A 1 326 ? -17.120 -12.284 16.007 1.00 94.06 326 GLY A CA 1
ATOM 2549 C C . GLY A 1 326 ? -15.860 -11.586 15.523 1.00 94.06 326 GLY A C 1
ATOM 2550 O O . GLY A 1 326 ? -15.122 -10.965 16.289 1.00 94.06 326 GLY A O 1
ATOM 2551 N N . ALA A 1 327 ? -15.638 -11.672 14.220 1.00 94.75 327 ALA A N 1
ATOM 2552 C CA . ALA A 1 327 ? -14.566 -11.005 13.508 1.00 94.75 327 ALA A CA 1
ATOM 2553 C C . ALA A 1 327 ? -15.083 -10.363 12.219 1.00 94.75 327 ALA A C 1
ATOM 2555 O O . ALA A 1 327 ? -16.010 -10.878 11.601 1.00 94.75 327 ALA A O 1
ATOM 2556 N N . SER A 1 328 ? -14.463 -9.271 11.790 1.00 94.25 328 SER A N 1
ATOM 2557 C CA . SER A 1 328 ? -14.701 -8.624 10.500 1.00 94.25 328 SER A CA 1
ATOM 2558 C C . SER A 1 328 ? -13.482 -8.749 9.589 1.00 94.25 328 SER A C 1
ATOM 2560 O O . SER A 1 328 ? -12.349 -8.841 10.062 1.00 94.25 328 SER A O 1
ATOM 2562 N N . GLY A 1 329 ? -13.727 -8.755 8.280 1.00 93.06 329 GLY A N 1
ATOM 2563 C CA . GLY A 1 329 ? -12.729 -8.635 7.223 1.00 93.06 329 GLY A CA 1
ATOM 2564 C C . GLY A 1 329 ? -12.985 -7.368 6.409 1.00 93.06 329 GLY A C 1
ATOM 2565 O O . GLY A 1 329 ? -14.048 -7.218 5.801 1.00 93.06 329 GLY A O 1
ATOM 2566 N N . ILE A 1 330 ? -12.013 -6.458 6.417 1.00 91.75 330 ILE A N 1
ATOM 2567 C CA . ILE A 1 330 ? -12.039 -5.184 5.693 1.00 91.75 330 ILE A CA 1
ATOM 2568 C C . ILE A 1 330 ? -11.000 -5.251 4.576 1.00 91.75 330 ILE A C 1
ATOM 2570 O O . ILE A 1 330 ? -9.846 -5.608 4.813 1.00 91.75 330 ILE A O 1
ATOM 2574 N N . GLU A 1 331 ? -11.398 -4.911 3.361 1.00 89.38 331 GLU A N 1
ATOM 2575 C CA . GLU A 1 331 ? -10.507 -4.806 2.212 1.00 89.38 331 GLU A CA 1
ATOM 2576 C C . GLU A 1 331 ? -10.033 -3.362 2.048 1.00 89.38 331 GLU A C 1
ATOM 2578 O O . GLU A 1 331 ? -10.837 -2.432 2.030 1.00 89.38 331 GLU A O 1
ATOM 2583 N N . ASP A 1 332 ? -8.720 -3.186 1.912 1.00 90.44 332 ASP A N 1
ATOM 2584 C CA . ASP A 1 332 ? -8.126 -1.946 1.415 1.00 90.44 332 ASP A CA 1
ATOM 2585 C C . ASP A 1 332 ? -8.113 -2.046 -0.112 1.00 90.44 332 ASP A C 1
ATOM 2587 O O . ASP A 1 332 ? -7.297 -2.764 -0.696 1.00 90.44 332 ASP A O 1
ATOM 2591 N N . LYS A 1 333 ? -9.110 -1.421 -0.741 1.00 88.88 333 LYS A N 1
ATOM 2592 C CA . LYS A 1 333 ? -9.436 -1.644 -2.146 1.00 88.88 333 LYS A CA 1
ATOM 2593 C C . LYS A 1 333 ? -8.261 -1.290 -3.048 1.00 88.88 333 LYS A C 1
ATOM 2595 O O . LYS A 1 333 ? -7.781 -0.154 -3.054 1.00 88.88 333 LYS A O 1
ATOM 2600 N N . LEU A 1 334 ? -7.835 -2.265 -3.844 1.00 92.25 334 LEU A N 1
ATOM 2601 C CA . LEU A 1 334 ? -6.849 -2.062 -4.900 1.00 92.25 334 LEU A CA 1
ATOM 2602 C C . LEU A 1 334 ? -7.446 -1.246 -6.049 1.00 92.25 334 LEU A C 1
ATOM 2604 O O . LEU A 1 334 ? -8.650 -1.313 -6.292 1.00 92.25 334 LEU A O 1
ATOM 2608 N N . GLN A 1 335 ? -6.600 -0.519 -6.779 1.00 91.31 335 GLN A N 1
ATOM 2609 C CA . GLN A 1 335 ? -7.024 0.055 -8.055 1.00 91.31 335 GLN A CA 1
ATOM 2610 C C . GLN A 1 335 ? -7.397 -1.055 -9.048 1.00 91.31 335 GLN A C 1
ATOM 2612 O O . GLN A 1 335 ? -6.865 -2.172 -9.004 1.00 91.31 335 GLN A O 1
ATOM 2617 N N . ASP A 1 336 ? -8.277 -0.719 -9.986 1.00 91.06 336 ASP A N 1
ATOM 2618 C CA . ASP A 1 336 ? -8.724 -1.636 -11.029 1.00 91.06 336 ASP A CA 1
ATOM 2619 C C . ASP A 1 336 ? -7.544 -2.235 -11.813 1.00 91.06 336 ASP A C 1
ATOM 2621 O O . ASP A 1 336 ? -6.691 -1.522 -12.348 1.00 91.06 336 ASP A O 1
ATOM 2625 N N . GLY A 1 337 ? -7.512 -3.565 -11.916 1.00 91.31 337 GLY A N 1
ATOM 2626 C CA . GLY A 1 337 ? -6.529 -4.295 -12.718 1.00 91.31 337 GLY A CA 1
ATOM 2627 C C . GLY A 1 337 ? -5.126 -4.413 -12.108 1.00 91.31 337 GLY A C 1
ATOM 2628 O O . GLY A 1 337 ? -4.208 -4.846 -12.804 1.00 91.31 337 GLY A O 1
ATOM 2629 N N . VAL A 1 338 ? -4.914 -4.009 -10.847 1.00 95.38 338 VAL A N 1
ATOM 2630 C CA . VAL A 1 338 ? -3.598 -4.102 -10.183 1.00 95.38 338 VAL A CA 1
ATOM 2631 C C . VAL A 1 338 ? -3.073 -5.542 -10.082 1.00 95.38 338 VAL A C 1
ATOM 2633 O O . VAL A 1 338 ? -1.917 -5.752 -10.464 1.00 95.38 338 VAL A O 1
ATOM 2636 N N . PRO A 1 339 ? -3.849 -6.543 -9.611 1.00 93.31 339 PRO A N 1
ATOM 2637 C CA . PRO A 1 339 ? -3.360 -7.921 -9.525 1.00 93.31 339 PRO A CA 1
ATOM 2638 C C . PRO A 1 339 ? -2.939 -8.480 -10.890 1.00 93.31 339 PRO A C 1
ATOM 2640 O O . PRO A 1 339 ? -1.863 -9.062 -11.018 1.00 93.31 339 PRO A O 1
ATOM 2643 N N . GLU A 1 340 ? -3.754 -8.257 -11.923 1.00 95.12 340 GLU A N 1
ATOM 2644 C CA . GLU A 1 340 ? -3.496 -8.700 -13.296 1.00 95.12 340 GLU A CA 1
ATOM 2645 C C . GLU A 1 340 ? -2.271 -7.994 -13.891 1.00 95.12 340 GLU A C 1
ATOM 2647 O O . GLU A 1 340 ? -1.473 -8.605 -14.610 1.00 95.12 340 GLU A O 1
ATOM 2652 N N . ALA A 1 341 ? -2.090 -6.710 -13.566 1.00 95.50 341 ALA A N 1
ATOM 2653 C CA . ALA A 1 341 ? -0.943 -5.934 -14.005 1.00 95.50 341 ALA A CA 1
ATOM 2654 C C . ALA A 1 341 ? 0.363 -6.432 -13.382 1.00 95.50 341 ALA A C 1
ATOM 2656 O O . ALA A 1 341 ? 1.328 -6.673 -14.106 1.00 95.50 341 ALA A O 1
ATOM 2657 N N . ILE A 1 342 ? 0.396 -6.640 -12.063 1.00 94.94 342 ILE A N 1
ATOM 2658 C CA . ILE A 1 342 ? 1.577 -7.181 -11.376 1.00 94.94 342 ILE A CA 1
ATOM 2659 C C . ILE A 1 342 ? 1.916 -8.573 -11.908 1.00 94.94 342 ILE A C 1
ATOM 2661 O O . ILE A 1 342 ? 3.087 -8.858 -12.160 1.00 94.94 342 ILE A O 1
ATOM 2665 N N . GLU A 1 343 ? 0.917 -9.430 -12.116 1.00 93.19 343 GLU A N 1
ATOM 2666 C CA . GLU A 1 343 ? 1.124 -10.757 -12.694 1.00 93.19 343 GLU A CA 1
ATOM 2667 C C . GLU A 1 343 ? 1.739 -10.671 -14.100 1.00 93.19 343 GLU A C 1
ATOM 2669 O O . GLU A 1 343 ? 2.746 -11.328 -14.367 1.00 93.19 343 GLU A O 1
ATOM 2674 N N . SER A 1 344 ? 1.219 -9.791 -14.960 1.00 95.06 344 SER A N 1
ATOM 2675 C CA . SER A 1 344 ? 1.748 -9.564 -16.314 1.00 95.06 344 SER A CA 1
ATOM 2676 C C . SER A 1 344 ? 3.196 -9.057 -16.302 1.00 95.06 344 SER A C 1
ATOM 2678 O O . SER A 1 344 ? 4.037 -9.546 -17.057 1.00 95.06 344 SER A O 1
ATOM 2680 N N . LEU A 1 345 ? 3.523 -8.113 -15.411 1.00 94.25 345 LEU A N 1
ATOM 2681 C CA . LEU A 1 345 ? 4.886 -7.588 -15.255 1.00 94.25 345 LEU A CA 1
ATOM 2682 C C . LEU A 1 345 ? 5.854 -8.672 -14.759 1.00 94.25 345 LEU A C 1
ATOM 2684 O O . LEU A 1 345 ? 6.979 -8.782 -15.251 1.00 94.25 345 LEU A O 1
ATOM 2688 N N . ARG A 1 346 ? 5.411 -9.521 -13.825 1.00 91.19 346 ARG A N 1
ATOM 2689 C CA . ARG A 1 346 ? 6.209 -10.649 -13.325 1.00 91.19 346 ARG A CA 1
ATOM 2690 C C . ARG A 1 346 ? 6.434 -11.713 -14.397 1.00 91.19 346 ARG A C 1
ATOM 2692 O O . ARG A 1 346 ? 7.550 -12.214 -14.512 1.00 91.19 346 ARG A O 1
ATOM 2699 N N . GLN A 1 347 ? 5.417 -12.030 -15.201 1.00 91.38 347 GLN A N 1
ATOM 2700 C CA . GLN A 1 347 ? 5.549 -12.938 -16.348 1.00 91.38 347 GLN A CA 1
ATOM 2701 C C . GLN A 1 347 ? 6.524 -12.391 -17.403 1.00 91.38 347 GLN A C 1
ATOM 2703 O O . GLN A 1 347 ? 7.261 -13.164 -18.012 1.00 91.38 347 GLN A O 1
ATOM 2708 N N . ALA A 1 348 ? 6.599 -11.065 -17.560 1.00 91.81 348 ALA A N 1
ATOM 2709 C CA . ALA A 1 348 ? 7.590 -10.394 -18.403 1.00 91.81 348 ALA A CA 1
ATOM 2710 C C . ALA A 1 348 ? 9.019 -10.380 -17.809 1.00 91.81 348 ALA A C 1
ATOM 2712 O O . ALA A 1 348 ? 9.937 -9.849 -18.432 1.00 91.81 348 ALA A O 1
ATOM 2713 N N . GLY A 1 349 ? 9.233 -10.965 -16.625 1.00 90.12 349 GLY A N 1
ATOM 2714 C CA . GLY A 1 349 ? 10.542 -11.058 -15.973 1.00 90.12 349 GLY A CA 1
ATOM 2715 C C . GLY A 1 349 ? 10.935 -9.830 -15.146 1.00 90.12 349 GLY A C 1
ATOM 2716 O O . GLY A 1 349 ? 12.089 -9.735 -14.719 1.00 90.12 349 GLY A O 1
ATOM 2717 N N . MET A 1 350 ? 10.002 -8.904 -14.898 1.00 92.62 350 MET A N 1
ATOM 2718 C CA . MET A 1 350 ? 10.239 -7.735 -14.050 1.00 92.62 350 MET A CA 1
ATOM 2719 C C . MET A 1 350 ? 10.050 -8.078 -12.568 1.00 92.62 350 MET A C 1
ATOM 2721 O O . MET A 1 350 ? 9.162 -8.841 -12.181 1.00 92.62 350 MET A O 1
ATOM 2725 N N . LYS A 1 351 ? 10.878 -7.475 -11.715 1.00 93.44 351 LYS A N 1
ATOM 2726 C CA . LYS A 1 351 ? 10.783 -7.577 -10.257 1.00 93.44 351 LYS A CA 1
ATOM 2727 C C . LYS A 1 351 ? 10.031 -6.369 -9.716 1.00 93.44 351 LYS A C 1
ATOM 2729 O O . LYS A 1 351 ? 10.502 -5.242 -9.846 1.00 93.44 351 LYS A O 1
ATOM 2734 N N . VAL A 1 352 ? 8.880 -6.616 -9.096 1.00 94.81 352 VAL A N 1
ATOM 2735 C CA . VAL A 1 352 ? 8.031 -5.575 -8.499 1.00 94.81 352 VAL A CA 1
ATOM 2736 C C . VAL A 1 352 ? 8.270 -5.530 -6.994 1.00 94.81 352 VAL A C 1
ATOM 2738 O O . VAL A 1 352 ? 8.059 -6.525 -6.297 1.00 94.81 352 VAL A O 1
ATOM 2741 N N . TRP A 1 353 ? 8.758 -4.397 -6.498 1.00 96.00 353 TRP A N 1
ATOM 2742 C CA . TRP A 1 353 ? 9.079 -4.162 -5.090 1.00 96.00 353 TRP A CA 1
ATOM 2743 C C . TRP A 1 353 ? 8.164 -3.071 -4.539 1.00 96.00 353 TRP A C 1
ATOM 2745 O O . TRP A 1 353 ? 7.973 -2.044 -5.186 1.00 96.00 353 TRP A O 1
ATOM 2755 N N . ILE A 1 354 ? 7.607 -3.276 -3.344 1.00 96.44 354 ILE A N 1
ATOM 2756 C CA . ILE A 1 354 ? 6.718 -2.293 -2.705 1.00 96.44 354 ILE A CA 1
ATOM 2757 C C . ILE A 1 354 ? 7.478 -1.583 -1.590 1.00 96.44 354 ILE A C 1
ATOM 2759 O O . ILE A 1 354 ? 7.971 -2.228 -0.662 1.00 96.44 354 ILE A O 1
ATOM 2763 N N . LEU A 1 355 ? 7.546 -0.254 -1.663 1.00 95.94 355 LEU A N 1
ATOM 2764 C CA . LEU A 1 355 ? 8.205 0.603 -0.680 1.00 95.94 355 LEU A CA 1
ATOM 2765 C C . LEU A 1 355 ? 7.162 1.509 -0.020 1.00 95.94 355 LEU A C 1
ATOM 2767 O O . LEU A 1 355 ? 6.793 2.537 -0.580 1.00 95.94 355 LEU A O 1
ATOM 2771 N N . THR A 1 356 ? 6.695 1.154 1.178 1.00 94.12 356 THR A N 1
ATOM 2772 C CA . THR A 1 356 ? 5.586 1.856 1.840 1.00 94.12 356 THR A CA 1
ATOM 2773 C C . THR A 1 356 ? 5.960 2.446 3.200 1.00 94.12 356 THR A C 1
ATOM 2775 O O . THR A 1 356 ? 6.781 1.906 3.947 1.00 94.12 356 THR A O 1
ATOM 2778 N N . GLY A 1 357 ? 5.321 3.570 3.536 1.00 90.00 357 GLY A N 1
ATOM 2779 C CA . GLY A 1 357 ? 5.339 4.160 4.877 1.00 90.00 357 GLY A CA 1
ATOM 2780 C C . GLY A 1 357 ? 4.424 3.440 5.878 1.00 90.00 357 GLY A C 1
ATOM 2781 O O . GLY A 1 357 ? 4.507 3.703 7.078 1.00 90.00 357 GLY A O 1
ATOM 2782 N N . ASP A 1 358 ? 3.586 2.512 5.411 1.00 88.88 358 ASP A N 1
ATOM 2783 C CA . ASP A 1 358 ? 2.612 1.811 6.243 1.00 88.88 358 ASP A CA 1
ATOM 2784 C C . ASP A 1 358 ? 3.245 0.757 7.161 1.00 88.88 358 ASP A C 1
ATOM 2786 O O . ASP A 1 358 ? 4.415 0.371 7.049 1.00 88.88 358 ASP A O 1
ATOM 2790 N N . LYS A 1 359 ? 2.439 0.272 8.111 1.00 86.44 359 LYS A N 1
ATOM 2791 C CA . LYS A 1 359 ? 2.811 -0.836 8.995 1.00 86.44 359 LYS A CA 1
ATOM 2792 C C . LYS A 1 359 ? 3.013 -2.125 8.192 1.00 86.44 359 LYS A C 1
ATOM 2794 O O . LYS A 1 359 ? 2.400 -2.338 7.149 1.00 86.44 359 LYS A O 1
ATOM 2799 N N . GLN A 1 360 ? 3.852 -3.007 8.727 1.00 89.56 360 GLN A N 1
ATOM 2800 C CA . GLN A 1 360 ? 4.198 -4.270 8.082 1.00 89.56 360 GLN A CA 1
ATOM 2801 C C . GLN A 1 360 ? 2.976 -5.156 7.832 1.00 89.56 360 GLN A C 1
ATOM 2803 O O . GLN A 1 360 ? 2.859 -5.734 6.758 1.00 89.56 360 GLN A O 1
ATOM 2808 N N . GLU A 1 361 ? 2.058 -5.244 8.794 1.00 84.81 361 GLU A N 1
ATOM 2809 C CA . GLU A 1 361 ? 0.861 -6.076 8.665 1.00 84.81 361 GLU A CA 1
ATOM 2810 C C . GLU A 1 361 ? 0.006 -5.636 7.464 1.00 84.81 361 GLU A C 1
ATOM 2812 O O . GLU A 1 361 ? -0.424 -6.465 6.665 1.00 84.81 361 GLU A O 1
ATOM 2817 N N . THR A 1 362 ? -0.148 -4.323 7.273 1.00 85.88 362 THR A N 1
ATOM 2818 C CA . THR A 1 362 ? -0.844 -3.733 6.124 1.00 85.88 362 THR A CA 1
ATOM 2819 C C . THR A 1 362 ? -0.135 -4.032 4.805 1.00 85.88 362 THR A C 1
ATOM 2821 O O . THR A 1 362 ? -0.783 -4.428 3.839 1.00 85.88 362 THR A O 1
ATOM 2824 N N . ALA A 1 363 ? 1.189 -3.873 4.759 1.00 90.06 363 ALA A N 1
ATOM 2825 C CA . ALA A 1 363 ? 1.974 -4.132 3.554 1.00 90.06 363 ALA A CA 1
ATOM 2826 C C . ALA A 1 363 ? 1.894 -5.605 3.119 1.00 90.06 363 ALA A C 1
ATOM 2828 O O . ALA A 1 363 ? 1.766 -5.891 1.931 1.00 90.06 363 ALA A O 1
ATOM 2829 N N . ILE A 1 364 ? 1.918 -6.536 4.078 1.00 90.06 364 ILE A N 1
ATOM 2830 C CA . ILE A 1 364 ? 1.741 -7.972 3.822 1.00 90.06 364 ILE A CA 1
ATOM 2831 C C . ILE A 1 364 ? 0.325 -8.255 3.310 1.00 90.06 364 ILE A C 1
ATOM 2833 O O . ILE A 1 364 ? 0.176 -8.979 2.329 1.00 90.06 364 ILE A O 1
ATOM 2837 N N . SER A 1 365 ? -0.697 -7.656 3.932 1.00 87.56 365 SER A N 1
ATOM 2838 C CA . SER A 1 365 ? -2.101 -7.782 3.513 1.00 87.56 365 SER A CA 1
ATOM 2839 C C . SER A 1 365 ? -2.276 -7.389 2.046 1.00 87.56 365 SER A C 1
ATOM 2841 O O . SER A 1 365 ? -2.758 -8.188 1.249 1.00 87.56 365 SER A O 1
ATOM 2843 N N . ILE A 1 366 ? -1.779 -6.204 1.668 1.00 91.50 366 ILE A N 1
ATOM 2844 C CA . ILE A 1 366 ? -1.800 -5.734 0.277 1.00 91.50 366 ILE A CA 1
ATOM 2845 C C . ILE A 1 366 ? -0.970 -6.634 -0.631 1.00 91.50 366 ILE A C 1
ATOM 2847 O O . ILE A 1 366 ? -1.405 -6.931 -1.739 1.00 91.50 366 ILE A O 1
ATOM 2851 N N . GLY A 1 367 ? 0.189 -7.105 -0.163 1.00 91.88 367 GLY A N 1
ATOM 2852 C CA . GLY A 1 367 ? 1.020 -8.059 -0.892 1.00 91.88 367 GLY A CA 1
ATOM 2853 C C . GLY A 1 367 ? 0.252 -9.322 -1.292 1.00 91.88 367 GLY A C 1
ATOM 2854 O O . GLY A 1 367 ? 0.419 -9.794 -2.415 1.00 91.88 367 GLY A O 1
ATOM 2855 N N . TYR A 1 368 ? -0.617 -9.842 -0.420 1.00 90.12 368 TYR A N 1
ATOM 2856 C CA . TYR A 1 368 ? -1.509 -10.957 -0.753 1.00 90.12 368 TYR A CA 1
ATOM 2857 C C . TYR A 1 368 ? -2.657 -10.537 -1.678 1.00 90.12 368 TYR A C 1
ATOM 2859 O O . TYR A 1 368 ? -2.896 -11.218 -2.675 1.00 90.12 368 TYR A O 1
ATOM 2867 N N . SER A 1 369 ? -3.324 -9.407 -1.414 1.00 89.06 369 SER A N 1
ATOM 2868 C CA . SER A 1 369 ? -4.428 -8.912 -2.255 1.00 89.06 369 SER A CA 1
ATOM 2869 C C . SER A 1 369 ? -3.998 -8.698 -3.708 1.00 89.06 369 SER A C 1
ATOM 2871 O O . SER A 1 369 ? -4.731 -9.035 -4.636 1.00 89.06 369 SER A O 1
ATOM 2873 N N . CYS A 1 370 ? -2.787 -8.178 -3.929 1.00 90.38 370 CYS A N 1
ATOM 2874 C CA . CYS A 1 370 ? -2.251 -7.933 -5.265 1.00 90.38 370 CYS A CA 1
ATOM 2875 C C . CYS A 1 370 ? -1.539 -9.154 -5.878 1.00 90.38 370 CYS A C 1
ATOM 2877 O O . CYS A 1 370 ? -0.927 -9.036 -6.938 1.00 90.38 370 CYS A O 1
ATOM 2879 N N . LYS A 1 371 ? -1.615 -10.325 -5.221 1.00 87.88 371 LYS A N 1
ATOM 2880 C CA . LYS A 1 371 ? -0.959 -11.590 -5.614 1.00 87.88 371 LYS A CA 1
ATOM 2881 C C . LYS A 1 371 ? 0.560 -11.478 -5.784 1.00 87.88 371 LYS A C 1
ATOM 2883 O O . LYS A 1 371 ? 1.198 -12.293 -6.460 1.00 87.88 371 LYS A O 1
ATOM 2888 N N . LEU A 1 372 ? 1.165 -10.467 -5.168 1.00 90.25 372 LEU A N 1
ATOM 2889 C CA . LEU A 1 372 ? 2.609 -10.325 -5.127 1.00 90.25 372 LEU A CA 1
ATOM 2890 C C . LEU A 1 372 ? 3.196 -11.366 -4.167 1.00 90.25 372 LEU A C 1
ATOM 2892 O O . LEU A 1 372 ? 4.133 -12.069 -4.533 1.00 90.25 372 LEU A O 1
ATOM 2896 N N . LEU A 1 373 ? 2.590 -11.522 -2.989 1.00 90.44 373 LEU A N 1
ATOM 2897 C CA . LEU A 1 373 ? 2.844 -12.619 -2.062 1.00 90.44 373 LEU A CA 1
ATOM 2898 C C . LEU A 1 373 ? 1.895 -13.790 -2.333 1.00 90.44 373 LEU A C 1
ATOM 2900 O O . LEU A 1 373 ? 0.716 -13.610 -2.626 1.00 90.44 373 LEU A O 1
ATOM 2904 N N . THR A 1 374 ? 2.415 -15.006 -2.189 1.00 86.38 374 THR A N 1
ATOM 2905 C CA . THR A 1 374 ? 1.646 -16.256 -2.280 1.00 86.38 374 THR A CA 1
ATOM 2906 C C . THR A 1 374 ? 2.007 -17.155 -1.103 1.00 86.38 374 THR A C 1
ATOM 2908 O O . THR A 1 374 ? 3.092 -17.021 -0.537 1.00 86.38 374 THR A O 1
ATOM 2911 N N . ASN A 1 375 ? 1.118 -18.077 -0.729 1.00 82.25 375 ASN A N 1
ATOM 2912 C CA . ASN A 1 375 ? 1.338 -18.968 0.420 1.00 82.25 375 ASN A CA 1
ATOM 2913 C C . ASN A 1 375 ? 2.535 -19.921 0.232 1.00 82.25 375 ASN A C 1
ATOM 2915 O O . ASN A 1 375 ? 3.093 -20.403 1.214 1.00 82.25 375 ASN A O 1
ATOM 2919 N N . ASP A 1 376 ? 2.960 -20.153 -1.013 1.00 85.44 376 ASP A N 1
ATOM 2920 C CA . ASP A 1 376 ? 4.110 -21.002 -1.346 1.00 85.44 376 ASP A CA 1
ATOM 2921 C C . ASP A 1 376 ? 5.459 -20.276 -1.188 1.00 85.44 376 ASP A C 1
ATOM 2923 O O . ASP A 1 376 ? 6.528 -20.898 -1.241 1.00 85.44 376 ASP A O 1
ATOM 2927 N N . MET A 1 377 ? 5.433 -18.951 -0.992 1.00 87.81 377 MET A N 1
ATOM 2928 C CA . MET A 1 377 ? 6.637 -18.151 -0.802 1.00 87.81 377 MET A CA 1
ATOM 2929 C C . MET A 1 377 ? 7.162 -18.260 0.625 1.00 87.81 377 MET A C 1
ATOM 2931 O O . MET A 1 377 ? 6.436 -18.068 1.601 1.00 87.81 377 MET A O 1
ATOM 2935 N N . ARG A 1 378 ? 8.474 -18.463 0.765 1.00 88.38 378 ARG A N 1
ATOM 2936 C CA . ARG A 1 378 ? 9.133 -18.356 2.071 1.00 88.38 378 ARG A CA 1
ATOM 2937 C C . ARG A 1 378 ? 9.490 -16.903 2.343 1.00 88.38 378 ARG A C 1
ATOM 2939 O O . ARG A 1 378 ? 10.230 -16.281 1.579 1.00 88.38 378 ARG A O 1
ATOM 2946 N N . GLN A 1 379 ? 8.982 -16.388 3.454 1.00 91.06 379 GLN A N 1
ATOM 2947 C CA . GLN A 1 379 ? 9.196 -15.008 3.870 1.00 91.06 379 GLN A CA 1
ATOM 2948 C C . GLN A 1 379 ? 10.447 -14.892 4.744 1.00 91.06 379 GLN A C 1
ATOM 2950 O O . GLN A 1 379 ? 10.609 -15.613 5.728 1.00 91.06 379 GLN A O 1
ATOM 2955 N N . ILE A 1 380 ? 11.326 -13.960 4.392 1.00 92.56 380 ILE A N 1
ATOM 2956 C CA . ILE A 1 380 ? 12.474 -13.542 5.190 1.00 92.56 380 ILE A CA 1
ATOM 2957 C C . ILE A 1 380 ? 12.116 -12.190 5.799 1.00 92.56 380 ILE A C 1
ATOM 2959 O O . ILE A 1 380 ? 12.022 -11.203 5.077 1.00 92.56 380 ILE A O 1
ATOM 2963 N N . VAL A 1 381 ? 11.915 -12.142 7.115 1.00 93.00 381 VAL A N 1
ATOM 2964 C CA . VAL A 1 381 ? 11.554 -10.911 7.833 1.00 93.00 381 VAL A CA 1
ATOM 2965 C C . VAL A 1 381 ? 12.778 -10.366 8.565 1.00 93.00 381 VAL A C 1
ATOM 2967 O O . VAL A 1 381 ? 13.406 -11.088 9.339 1.00 93.00 381 VAL A O 1
ATOM 2970 N N . ILE A 1 382 ? 13.112 -9.096 8.334 1.00 92.19 382 ILE A N 1
ATOM 2971 C CA . ILE A 1 382 ? 14.213 -8.382 8.990 1.00 92.19 382 ILE A CA 1
ATOM 2972 C C . ILE A 1 382 ? 13.630 -7.196 9.760 1.00 92.19 382 ILE A C 1
ATOM 2974 O O . ILE A 1 382 ? 13.380 -6.141 9.182 1.00 92.19 382 ILE A O 1
ATOM 2978 N N . ASN A 1 383 ? 13.457 -7.396 11.069 1.00 90.50 383 ASN A N 1
ATOM 2979 C CA . ASN A 1 383 ? 12.952 -6.400 12.012 1.00 90.50 383 ASN A CA 1
ATOM 2980 C C . ASN A 1 383 ? 13.911 -6.301 13.201 1.00 90.50 383 ASN A C 1
ATOM 2982 O O . ASN A 1 383 ? 13.836 -7.098 14.137 1.00 90.50 383 ASN A O 1
ATOM 2986 N N . ASN A 1 384 ? 14.837 -5.353 13.157 1.00 89.75 384 ASN A N 1
ATOM 2987 C CA . ASN A 1 384 ? 15.918 -5.221 14.123 1.00 89.75 384 ASN A CA 1
ATOM 2988 C C . ASN A 1 384 ? 16.081 -3.770 14.583 1.00 89.75 384 ASN A C 1
ATOM 2990 O O . ASN A 1 384 ? 15.801 -2.820 13.860 1.00 89.75 384 ASN A O 1
ATOM 2994 N N . ASN A 1 385 ? 16.580 -3.605 15.807 1.00 88.31 385 ASN A N 1
ATOM 2995 C CA . ASN A 1 385 ? 16.789 -2.306 16.452 1.00 88.31 385 ASN A CA 1
ATOM 2996 C C . ASN A 1 385 ? 18.270 -2.000 16.742 1.00 88.31 385 ASN A C 1
ATOM 2998 O O . ASN A 1 385 ? 18.573 -1.032 17.435 1.00 88.31 385 ASN A O 1
ATOM 3002 N N . SER A 1 386 ? 19.191 -2.830 16.249 1.00 89.88 386 SER A N 1
ATOM 3003 C CA . SER A 1 386 ? 20.632 -2.644 16.416 1.00 89.88 386 SER A CA 1
ATOM 3004 C C . SER A 1 386 ? 21.402 -3.098 15.181 1.00 89.88 386 SER A C 1
ATOM 3006 O O . SER A 1 386 ? 20.955 -3.974 14.432 1.00 89.88 386 SER A O 1
ATOM 3008 N N . LYS A 1 387 ? 22.591 -2.520 14.984 1.00 87.94 387 LYS A N 1
ATOM 3009 C CA . LYS A 1 387 ? 23.470 -2.831 13.850 1.00 87.94 387 LYS A CA 1
ATOM 3010 C C . LYS A 1 387 ? 23.935 -4.289 13.877 1.00 87.94 387 LYS A C 1
ATOM 3012 O O . LYS A 1 387 ? 23.940 -4.947 12.839 1.00 87.94 387 LYS A O 1
ATOM 3017 N N . GLU A 1 388 ? 24.284 -4.815 15.049 1.00 88.25 388 GLU A N 1
ATOM 3018 C CA . GLU A 1 388 ? 24.741 -6.199 15.212 1.00 88.25 388 GLU A CA 1
ATOM 3019 C C . GLU A 1 388 ? 23.620 -7.203 14.910 1.00 88.25 388 GLU A C 1
ATOM 3021 O O . GLU A 1 388 ? 23.859 -8.211 14.243 1.00 88.25 388 GLU A O 1
ATOM 3026 N N . SER A 1 389 ? 22.387 -6.912 15.346 1.00 89.94 389 SER A N 1
ATOM 3027 C CA . SER A 1 389 ? 21.230 -7.776 15.079 1.00 89.94 389 SER A CA 1
ATOM 3028 C C . SER A 1 389 ? 20.838 -7.760 13.599 1.00 89.94 389 SER A C 1
ATOM 3030 O O . SER A 1 389 ? 20.532 -8.811 13.029 1.00 89.94 389 SER A O 1
ATOM 3032 N N . CYS A 1 390 ? 20.926 -6.589 12.949 1.00 89.12 390 CYS A N 1
ATOM 3033 C CA . CYS A 1 390 ? 20.743 -6.466 11.500 1.00 89.12 390 CYS A CA 1
ATOM 3034 C C . CYS A 1 390 ? 21.758 -7.323 10.737 1.00 89.12 390 CYS A C 1
ATOM 3036 O O . CYS A 1 390 ? 21.361 -8.096 9.868 1.00 89.12 390 CYS A O 1
ATOM 3038 N N . LYS A 1 391 ? 23.047 -7.229 11.096 1.00 90.31 391 LYS A N 1
ATOM 3039 C CA . LYS A 1 391 ? 24.118 -8.008 10.462 1.00 90.31 391 LYS A CA 1
ATOM 3040 C C . LYS A 1 391 ? 23.859 -9.509 10.567 1.00 90.31 391 LYS A C 1
ATOM 3042 O O . LYS A 1 391 ? 23.838 -10.200 9.558 1.00 90.31 391 LYS A O 1
ATOM 3047 N N . LYS A 1 392 ? 23.573 -10.008 11.773 1.00 90.88 392 LYS A N 1
ATOM 3048 C CA . LYS A 1 392 ? 23.283 -11.433 11.978 1.00 90.88 392 LYS A CA 1
ATOM 3049 C C . LYS A 1 392 ? 22.070 -11.897 11.159 1.00 90.88 392 LYS A C 1
ATOM 3051 O O . LYS A 1 392 ? 22.111 -12.953 10.537 1.00 90.88 392 LYS A O 1
ATOM 3056 N N . SER A 1 393 ? 21.007 -11.094 11.119 1.00 91.19 393 SER A N 1
ATOM 3057 C CA . SER A 1 393 ? 19.797 -11.420 10.350 1.00 91.19 393 SER A CA 1
ATOM 3058 C C . SER A 1 393 ? 20.049 -11.454 8.839 1.00 91.19 393 SER A C 1
ATOM 3060 O O . SER A 1 393 ? 19.466 -12.287 8.142 1.00 91.19 393 SER A O 1
ATOM 3062 N N . LEU A 1 394 ? 20.919 -10.573 8.332 1.00 90.25 394 LEU A N 1
ATOM 3063 C CA . LEU A 1 394 ? 21.354 -10.558 6.934 1.00 90.25 394 LEU A CA 1
ATOM 3064 C C . LEU A 1 394 ? 22.241 -11.760 6.600 1.00 90.25 394 LEU A C 1
ATOM 3066 O O . LEU A 1 394 ? 22.008 -12.413 5.584 1.00 90.25 394 LEU A O 1
ATOM 3070 N N . GLU A 1 395 ? 23.188 -12.117 7.467 1.00 90.44 395 GLU A N 1
ATOM 3071 C CA . GLU A 1 395 ? 24.009 -13.324 7.315 1.00 90.44 395 GLU A CA 1
ATOM 3072 C C . GLU A 1 395 ? 23.138 -14.593 7.269 1.00 90.44 395 GLU A C 1
ATOM 3074 O O . GLU A 1 395 ? 23.309 -15.444 6.391 1.00 90.44 395 GLU A O 1
ATOM 3079 N N . GLU A 1 396 ? 22.144 -14.695 8.158 1.00 89.81 396 GLU A N 1
ATOM 3080 C CA . GLU A 1 396 ? 21.161 -15.782 8.152 1.00 89.81 396 GLU A CA 1
ATOM 3081 C C . GLU A 1 396 ? 20.287 -15.768 6.888 1.00 89.81 396 GLU A C 1
ATOM 3083 O O . GLU A 1 396 ? 20.005 -16.820 6.312 1.00 89.81 396 GLU A O 1
ATOM 3088 N N . ALA A 1 397 ? 19.867 -14.589 6.419 1.00 88.06 397 ALA A N 1
ATOM 3089 C CA . ALA A 1 397 ? 19.116 -14.453 5.174 1.00 88.06 397 ALA A CA 1
ATOM 3090 C C . ALA A 1 397 ? 19.938 -14.920 3.966 1.00 88.06 397 ALA A C 1
ATOM 3092 O O . ALA A 1 397 ? 19.438 -15.692 3.152 1.00 88.06 397 ALA A O 1
ATOM 3093 N N . LEU A 1 398 ? 21.215 -14.538 3.889 1.00 88.25 398 LEU A N 1
ATOM 3094 C CA . LEU A 1 398 ? 22.137 -14.978 2.843 1.00 88.25 398 LEU A CA 1
ATOM 3095 C C . LEU A 1 398 ? 22.355 -16.493 2.864 1.00 88.25 398 LEU A C 1
ATOM 3097 O O . LEU A 1 398 ? 22.436 -17.110 1.800 1.00 88.25 398 LEU A O 1
ATOM 3101 N N . ALA A 1 399 ? 22.451 -17.102 4.049 1.00 87.19 399 ALA A N 1
ATOM 3102 C CA . ALA A 1 399 ? 22.547 -18.553 4.180 1.00 87.19 399 ALA A CA 1
ATOM 3103 C C . ALA A 1 399 ? 21.298 -19.248 3.611 1.00 87.19 399 ALA A C 1
ATOM 3105 O O . ALA A 1 399 ? 21.429 -20.127 2.758 1.00 87.19 399 ALA A O 1
ATOM 3106 N N . ARG A 1 400 ? 20.097 -18.774 3.975 1.00 83.62 400 ARG A N 1
ATOM 3107 C CA . ARG A 1 400 ? 18.819 -19.287 3.444 1.00 83.62 400 ARG A CA 1
ATOM 3108 C C . ARG A 1 400 ? 18.727 -19.163 1.922 1.00 83.62 400 ARG A C 1
ATOM 3110 O O . ARG A 1 400 ? 18.277 -20.085 1.244 1.00 83.62 400 ARG A O 1
ATOM 3117 N N . THR A 1 401 ? 19.198 -18.051 1.367 1.00 82.00 401 THR A N 1
ATOM 3118 C CA . THR A 1 401 ? 19.236 -17.837 -0.084 1.00 82.00 401 THR A CA 1
ATOM 3119 C C . THR A 1 401 ? 20.203 -18.796 -0.789 1.00 82.00 401 THR A C 1
ATOM 3121 O O . THR A 1 401 ? 19.895 -19.322 -1.860 1.00 82.00 401 THR A O 1
ATOM 3124 N N . LYS A 1 402 ? 21.364 -19.085 -0.184 1.00 81.25 402 LYS A N 1
ATOM 3125 C CA . LYS A 1 402 ? 22.323 -20.068 -0.717 1.00 81.25 402 LYS A CA 1
ATOM 3126 C C . LYS A 1 402 ? 21.760 -21.488 -0.695 1.00 81.25 402 LYS A C 1
ATOM 3128 O O . LYS A 1 402 ? 21.894 -22.193 -1.690 1.00 81.25 402 LYS A O 1
ATOM 3133 N N . GLU A 1 403 ? 21.103 -21.891 0.391 1.00 75.69 403 GLU A N 1
ATOM 3134 C CA . GLU A 1 403 ? 20.418 -23.189 0.482 1.00 75.69 403 GLU A CA 1
ATOM 3135 C C . GLU A 1 403 ? 19.351 -23.339 -0.608 1.00 75.69 403 GLU A C 1
ATOM 3137 O O . GLU A 1 403 ? 19.259 -24.385 -1.254 1.00 75.69 403 GLU A O 1
ATOM 3142 N N . HIS A 1 404 ? 18.599 -22.269 -0.876 1.00 70.31 404 HIS A N 1
ATOM 3143 C CA . HIS A 1 404 ? 17.608 -22.253 -1.942 1.00 70.31 404 HIS A CA 1
ATOM 3144 C C . HIS A 1 404 ? 18.234 -22.460 -3.334 1.00 70.31 404 HIS A C 1
ATOM 3146 O O . HIS A 1 404 ? 17.762 -23.300 -4.098 1.00 70.31 404 HIS A O 1
ATOM 3152 N N . ARG A 1 405 ? 19.348 -21.782 -3.649 1.00 66.75 405 ARG A N 1
ATOM 3153 C CA . ARG A 1 405 ? 20.075 -21.980 -4.920 1.00 66.75 405 ARG A CA 1
ATOM 3154 C C . ARG A 1 405 ? 20.596 -23.412 -5.103 1.00 66.75 405 ARG A C 1
ATOM 3156 O O . ARG A 1 405 ? 20.597 -23.931 -6.220 1.00 66.75 405 ARG A O 1
ATOM 3163 N N . VAL A 1 406 ? 21.049 -24.056 -4.025 1.00 62.44 406 VAL A N 1
ATOM 3164 C CA . VAL A 1 406 ? 21.540 -25.444 -4.069 1.00 62.44 406 VAL A CA 1
ATOM 3165 C C . VAL A 1 406 ? 20.391 -26.425 -4.326 1.00 62.44 406 VAL A C 1
ATOM 3167 O O . VAL A 1 406 ? 20.541 -27.336 -5.135 1.00 62.44 406 VAL A O 1
ATOM 3170 N N . ALA A 1 407 ? 19.219 -26.207 -3.725 1.00 58.88 407 ALA A N 1
ATOM 3171 C CA . ALA A 1 407 ? 18.035 -27.028 -3.988 1.00 58.88 407 ALA A CA 1
ATOM 3172 C C . ALA A 1 407 ? 17.556 -26.930 -5.451 1.00 58.88 407 ALA A C 1
ATOM 3174 O O . ALA A 1 407 ? 17.137 -27.932 -6.027 1.00 58.88 407 ALA A O 1
ATOM 3175 N N . SER A 1 408 ? 17.675 -25.753 -6.072 1.00 55.69 408 SER A N 1
ATOM 3176 C CA . SER A 1 408 ? 17.260 -25.518 -7.463 1.00 55.69 408 SER A CA 1
ATOM 3177 C C . SER A 1 408 ? 18.240 -26.059 -8.516 1.00 55.69 408 SER A C 1
ATOM 3179 O O . SER A 1 408 ? 17.855 -26.244 -9.665 1.00 55.69 408 SER A O 1
ATOM 3181 N N . SER A 1 409 ? 19.500 -26.332 -8.153 1.00 52.22 409 SER A N 1
ATOM 3182 C CA . SER A 1 409 ? 20.560 -26.756 -9.091 1.00 52.22 409 SER A CA 1
ATOM 3183 C C . SER A 1 409 ? 20.768 -28.275 -9.192 1.00 52.22 409 SER A C 1
ATOM 3185 O O . SER A 1 409 ? 21.543 -28.729 -10.030 1.00 52.22 409 SER A O 1
ATOM 3187 N N . ILE A 1 410 ? 20.047 -29.083 -8.404 1.00 53.09 410 ILE A N 1
ATOM 3188 C CA . ILE A 1 410 ? 20.104 -30.560 -8.470 1.00 53.09 410 ILE A CA 1
ATOM 3189 C C . ILE A 1 410 ? 19.184 -31.129 -9.586 1.00 53.09 410 ILE A C 1
ATOM 3191 O O . ILE A 1 410 ? 19.197 -32.327 -9.868 1.00 53.09 410 ILE A O 1
ATOM 3195 N N . GLY A 1 411 ? 18.427 -30.285 -10.298 1.00 42.59 411 GLY A N 1
ATOM 3196 C CA . GLY A 1 411 ? 17.589 -30.682 -11.436 1.00 42.59 411 GLY A CA 1
ATOM 3197 C C . GLY A 1 411 ? 18.289 -30.584 -12.800 1.00 42.59 411 GLY A C 1
ATOM 3198 O O . GLY A 1 411 ? 18.370 -29.497 -13.347 1.00 42.59 411 GLY A O 1
ATOM 3199 N N . SER A 1 412 ? 18.719 -31.735 -13.341 1.00 34.91 412 SER A N 1
ATOM 3200 C CA . SER A 1 412 ? 19.010 -32.096 -14.756 1.00 34.91 412 SER A CA 1
ATOM 3201 C C . SER A 1 412 ? 19.831 -31.144 -15.675 1.00 34.91 412 SER A C 1
ATOM 3203 O O . SER A 1 412 ? 19.458 -29.996 -15.889 1.00 34.91 412 SER A O 1
ATOM 3205 N N . PRO A 1 413 ? 20.868 -31.643 -16.388 1.00 35.28 413 PRO A N 1
ATOM 3206 C CA . PRO A 1 413 ? 21.695 -30.860 -17.320 1.00 35.28 413 PRO A CA 1
ATOM 3207 C C . PRO A 1 413 ? 21.091 -30.629 -18.728 1.00 35.28 413 PRO A C 1
ATOM 3209 O O . PRO A 1 413 ? 21.837 -30.328 -19.660 1.00 35.28 413 PRO A O 1
ATOM 3212 N N . TYR A 1 414 ? 19.772 -30.749 -18.924 1.00 32.81 414 TYR A N 1
ATOM 3213 C CA . TYR A 1 414 ? 19.126 -30.517 -20.229 1.00 32.81 414 TYR A CA 1
ATOM 3214 C C . TYR A 1 414 ? 18.113 -29.359 -20.186 1.00 32.81 414 TYR A C 1
ATOM 3216 O O . TYR A 1 414 ? 17.225 -29.379 -19.333 1.00 32.81 414 TYR A O 1
ATOM 3224 N N . PRO A 1 415 ? 18.171 -28.390 -21.125 1.00 34.16 415 PRO A N 1
ATOM 3225 C CA . PRO A 1 415 ? 17.182 -27.326 -21.231 1.00 34.16 415 PRO A CA 1
ATOM 3226 C C . PRO A 1 415 ? 15.921 -27.883 -21.904 1.00 34.16 415 PRO A C 1
ATOM 3228 O O . PRO A 1 415 ? 15.827 -27.949 -23.129 1.00 34.16 415 PRO A O 1
ATOM 3231 N N . VAL A 1 416 ? 14.959 -28.331 -21.099 1.00 34.62 416 VAL A N 1
ATOM 3232 C CA . VAL A 1 416 ? 13.608 -28.665 -21.565 1.00 34.62 416 VAL A CA 1
ATOM 3233 C C . VAL A 1 416 ? 12.723 -27.440 -21.358 1.00 34.62 416 VAL A C 1
ATOM 3235 O O . VAL A 1 416 ? 12.819 -26.765 -20.335 1.00 34.62 416 VAL A O 1
ATOM 3238 N N . LEU A 1 417 ? 11.910 -27.143 -22.374 1.00 34.00 417 LEU A N 1
ATOM 3239 C CA . LEU A 1 417 ? 10.908 -26.082 -22.401 1.00 34.00 417 LEU A CA 1
ATOM 3240 C C . LEU A 1 417 ? 10.172 -25.934 -21.063 1.00 34.00 417 LEU A C 1
ATOM 3242 O O . LEU A 1 417 ? 9.777 -26.923 -20.454 1.00 34.00 417 LEU A O 1
ATOM 3246 N N . ALA A 1 418 ? 9.991 -24.673 -20.669 1.00 38.41 418 ALA A N 1
ATOM 3247 C CA . ALA A 1 418 ? 9.330 -24.215 -19.459 1.00 38.41 418 ALA A CA 1
ATOM 3248 C C . ALA A 1 418 ? 8.088 -25.046 -19.092 1.00 38.41 418 ALA A C 1
ATOM 3250 O O . ALA A 1 418 ? 7.013 -24.884 -19.664 1.00 38.41 418 ALA A O 1
ATOM 3251 N N . SER A 1 419 ? 8.247 -25.898 -18.085 1.00 28.78 419 SER A N 1
ATOM 3252 C CA . SER A 1 419 ? 7.162 -26.377 -17.239 1.00 28.78 419 SER A CA 1
ATOM 3253 C C . SER A 1 419 ? 7.597 -26.163 -15.794 1.00 28.78 419 SER A C 1
ATOM 3255 O O . SER A 1 419 ? 8.575 -26.768 -15.354 1.00 28.78 419 SER A O 1
ATOM 3257 N N . GLU A 1 420 ? 6.909 -25.233 -15.133 1.00 40.75 420 GLU A N 1
ATOM 3258 C CA . GLU A 1 420 ? 6.925 -24.870 -13.710 1.00 40.75 420 GLU A CA 1
ATOM 3259 C C . GLU A 1 420 ? 7.839 -25.724 -12.818 1.00 40.75 420 GLU A C 1
ATOM 3261 O O . GLU A 1 420 ? 7.448 -26.740 -12.243 1.00 40.75 420 GLU A O 1
ATOM 3266 N N . SER A 1 421 ? 9.087 -25.280 -12.664 1.00 38.56 421 SER A N 1
ATOM 3267 C CA . SER A 1 421 ? 9.961 -25.766 -11.604 1.00 38.56 421 SER A CA 1
ATOM 3268 C C . SER A 1 421 ? 9.428 -25.259 -10.265 1.00 38.56 421 SER A C 1
ATOM 3270 O O . SER A 1 421 ? 9.500 -24.062 -9.982 1.00 38.56 421 SER A O 1
ATOM 3272 N N . SER A 1 422 ? 8.920 -26.175 -9.441 1.00 41.72 422 SER A N 1
ATOM 3273 C CA . SER A 1 422 ? 8.454 -25.970 -8.065 1.00 41.72 422 SER A CA 1
ATOM 3274 C C . SER A 1 422 ? 9.605 -25.616 -7.103 1.00 41.72 422 SER A C 1
ATOM 3276 O O . SER A 1 422 ? 9.899 -26.346 -6.153 1.00 41.72 422 SER A O 1
ATOM 3278 N N . GLY A 1 423 ? 10.314 -24.521 -7.371 1.00 54.16 423 GLY A N 1
ATOM 3279 C CA . GLY A 1 423 ? 11.240 -23.900 -6.432 1.00 54.16 423 GLY A CA 1
ATOM 3280 C C . GLY A 1 423 ? 10.464 -22.966 -5.507 1.00 54.16 423 GLY A C 1
ATOM 3281 O O . GLY A 1 423 ? 9.743 -22.095 -5.980 1.00 54.16 423 GLY A O 1
ATOM 3282 N N . THR A 1 424 ? 10.594 -23.133 -4.188 1.00 65.56 424 THR A N 1
ATOM 3283 C CA . THR A 1 424 ? 9.975 -22.222 -3.207 1.00 65.56 424 THR A CA 1
ATOM 3284 C C . THR A 1 424 ? 10.502 -20.802 -3.376 1.00 65.56 424 THR A C 1
ATOM 3286 O O . THR A 1 424 ? 11.625 -20.516 -2.973 1.00 65.56 424 THR A O 1
ATOM 3289 N N . VAL A 1 425 ? 9.690 -19.916 -3.939 1.00 84.81 425 VAL A N 1
ATOM 3290 C CA . VAL A 1 425 ? 10.041 -18.516 -4.187 1.00 84.81 425 VAL A CA 1
ATOM 3291 C C . VAL A 1 425 ? 10.313 -17.780 -2.864 1.00 84.81 425 VAL A C 1
ATOM 3293 O O . VAL A 1 425 ? 9.636 -18.012 -1.862 1.00 84.81 425 VAL A O 1
ATOM 3296 N N . LEU A 1 426 ? 11.314 -16.896 -2.834 1.00 90.56 426 LEU A N 1
ATOM 3297 C CA . LEU A 1 426 ? 11.666 -16.109 -1.645 1.00 90.56 426 LEU A CA 1
ATOM 3298 C C . LEU A 1 426 ? 11.061 -14.701 -1.710 1.00 90.56 426 LEU A C 1
ATOM 3300 O O . LEU A 1 426 ? 11.170 -14.023 -2.737 1.00 90.56 426 LEU A O 1
ATOM 3304 N N . ALA A 1 427 ? 10.503 -14.248 -0.587 1.00 92.94 427 ALA A N 1
ATOM 3305 C CA . ALA A 1 427 ? 10.044 -12.877 -0.379 1.00 92.94 427 ALA A CA 1
ATOM 3306 C C . ALA A 1 427 ? 10.793 -12.241 0.801 1.00 92.94 427 ALA A C 1
ATOM 3308 O O . ALA A 1 427 ? 10.922 -12.859 1.857 1.00 92.94 427 ALA A O 1
ATOM 3309 N N . LEU A 1 428 ? 11.280 -11.013 0.635 1.00 95.19 428 LEU A N 1
ATOM 3310 C CA . LEU A 1 428 ? 11.980 -10.258 1.674 1.00 95.19 428 LEU A CA 1
ATOM 3311 C C . LEU A 1 428 ? 11.062 -9.174 2.243 1.00 95.19 428 LEU A C 1
ATOM 3313 O O . LEU A 1 428 ? 10.489 -8.397 1.486 1.00 95.19 428 LEU A O 1
ATOM 3317 N N . ILE A 1 429 ? 10.958 -9.095 3.566 1.00 95.56 429 ILE A N 1
ATOM 3318 C CA . ILE A 1 429 ? 10.205 -8.071 4.292 1.00 95.56 429 ILE A CA 1
ATOM 3319 C C . ILE A 1 429 ? 11.177 -7.360 5.233 1.00 95.56 429 ILE A C 1
ATOM 3321 O O . ILE A 1 429 ? 11.787 -8.007 6.084 1.00 95.56 429 ILE A O 1
ATOM 3325 N N . VAL A 1 430 ? 11.338 -6.046 5.083 1.00 95.19 430 VAL A N 1
ATOM 3326 C CA . VAL A 1 430 ? 12.272 -5.242 5.895 1.00 95.19 430 VAL A CA 1
ATOM 3327 C C . VAL A 1 430 ? 11.565 -4.009 6.440 1.00 95.19 430 VAL A C 1
ATOM 3329 O O . VAL A 1 430 ? 10.827 -3.344 5.711 1.00 95.19 430 VAL A O 1
ATOM 3332 N N . ASP A 1 431 ? 11.801 -3.675 7.705 1.00 93.94 431 ASP A N 1
ATOM 3333 C CA . ASP A 1 431 ? 11.286 -2.448 8.305 1.00 93.94 431 ASP A CA 1
ATOM 3334 C C . ASP A 1 431 ? 12.237 -1.244 8.152 1.00 93.94 431 ASP A C 1
ATOM 3336 O O . ASP A 1 431 ? 13.458 -1.363 8.010 1.00 93.94 431 ASP A O 1
ATOM 3340 N N . GLY A 1 432 ? 11.662 -0.041 8.208 1.00 91.75 432 GLY A N 1
ATOM 3341 C CA . GLY A 1 432 ? 12.393 1.221 8.107 1.00 91.75 432 GLY A CA 1
ATOM 3342 C C . GLY A 1 432 ? 13.469 1.390 9.178 1.00 91.75 432 GLY A C 1
ATOM 3343 O O . GLY A 1 432 ? 14.516 1.967 8.890 1.00 91.75 432 GLY A O 1
ATOM 3344 N N . ASN A 1 433 ? 13.267 0.847 10.384 1.00 91.62 433 ASN A N 1
ATOM 3345 C CA . ASN A 1 433 ? 14.262 0.916 11.456 1.00 91.62 433 ASN A CA 1
ATOM 3346 C C . ASN A 1 433 ? 15.513 0.096 11.121 1.00 91.62 433 ASN A C 1
ATOM 3348 O O . ASN A 1 433 ? 16.622 0.612 11.264 1.00 91.62 433 ASN A O 1
ATOM 3352 N N . SER A 1 434 ? 15.362 -1.135 10.614 1.00 92.31 434 SER A N 1
ATOM 3353 C CA . SER A 1 434 ? 16.508 -1.922 10.139 1.00 92.31 434 SER A CA 1
ATOM 3354 C C . SER A 1 434 ? 17.215 -1.219 8.983 1.00 92.31 434 SER A C 1
ATOM 3356 O O . SER A 1 434 ? 18.445 -1.183 8.942 1.00 92.31 434 SER A O 1
ATOM 3358 N N . LEU A 1 435 ? 16.456 -0.605 8.067 1.00 91.81 435 LEU A N 1
ATOM 3359 C CA . LEU A 1 435 ? 17.017 0.108 6.917 1.00 91.81 435 LEU A CA 1
ATOM 3360 C C . LEU A 1 435 ? 17.913 1.287 7.310 1.00 91.81 435 LEU A C 1
ATOM 3362 O O . LEU A 1 435 ? 18.878 1.534 6.595 1.00 91.81 435 LEU A O 1
ATOM 3366 N N . VAL A 1 436 ? 17.668 1.970 8.437 1.00 91.06 436 VAL A N 1
ATOM 3367 C CA . VAL A 1 436 ? 18.584 3.017 8.942 1.00 91.06 436 VAL A CA 1
ATOM 3368 C C . VAL A 1 436 ? 19.985 2.440 9.163 1.00 91.06 436 VAL A C 1
ATOM 3370 O O . VAL A 1 436 ? 20.968 2.963 8.648 1.00 91.06 436 VAL A O 1
ATOM 3373 N N . TYR A 1 437 ? 20.086 1.319 9.879 1.00 89.50 437 TYR A N 1
ATOM 3374 C CA . TYR A 1 437 ? 21.380 0.700 10.176 1.00 89.50 437 TYR A CA 1
ATOM 3375 C C . TYR A 1 437 ? 22.020 0.049 8.950 1.00 89.50 437 TYR A C 1
ATOM 3377 O O . TYR A 1 437 ? 23.246 -0.010 8.853 1.00 89.50 437 TYR A O 1
ATOM 3385 N N . ILE A 1 438 ? 21.209 -0.469 8.028 1.00 90.19 438 ILE A N 1
ATOM 3386 C CA . ILE A 1 438 ? 21.704 -1.178 6.848 1.00 90.19 438 ILE A CA 1
ATOM 3387 C C . ILE A 1 438 ? 22.205 -0.197 5.784 1.00 90.19 438 ILE A C 1
ATOM 3389 O O . ILE A 1 438 ? 23.282 -0.411 5.231 1.00 90.19 438 ILE A O 1
ATOM 3393 N N . LEU A 1 439 ? 21.461 0.880 5.510 1.00 87.00 439 LEU A N 1
ATOM 3394 C CA . LEU A 1 439 ? 21.816 1.851 4.475 1.00 87.00 439 LEU A CA 1
ATOM 3395 C C . LEU A 1 439 ? 22.999 2.745 4.879 1.00 87.00 439 LEU A C 1
ATOM 3397 O O . LEU A 1 439 ? 23.738 3.160 4.000 1.00 87.00 439 LEU A O 1
ATOM 3401 N N . ASP A 1 440 ? 23.267 2.980 6.162 1.00 80.19 440 ASP A N 1
ATOM 3402 C CA . ASP A 1 440 ? 24.415 3.810 6.580 1.00 80.19 440 ASP A CA 1
ATOM 3403 C C . ASP A 1 440 ? 25.721 3.013 6.782 1.00 80.19 440 ASP A C 1
ATOM 3405 O O . ASP A 1 440 ? 26.700 3.521 7.335 1.00 80.19 440 ASP A O 1
ATOM 3409 N N . THR A 1 441 ? 25.763 1.733 6.393 1.00 82.31 441 THR A N 1
ATOM 3410 C CA . THR A 1 441 ? 26.887 0.840 6.715 1.00 82.31 441 THR A CA 1
ATOM 3411 C C . THR A 1 441 ? 27.294 -0.077 5.559 1.00 82.31 441 THR A C 1
ATOM 3413 O O . THR A 1 441 ? 26.649 -0.142 4.517 1.00 82.31 441 THR A O 1
ATOM 3416 N N . GLU A 1 442 ? 28.375 -0.837 5.757 1.00 83.19 442 GLU A N 1
ATOM 3417 C CA . GLU A 1 442 ? 28.860 -1.865 4.819 1.00 83.19 442 GLU A CA 1
ATOM 3418 C C . GLU A 1 442 ? 27.832 -2.991 4.563 1.00 83.19 442 GLU A C 1
ATOM 3420 O O . GLU A 1 442 ? 27.957 -3.741 3.597 1.00 83.19 442 GLU A O 1
ATOM 3425 N N . LEU A 1 443 ? 26.769 -3.075 5.376 1.00 87.50 443 LEU A N 1
ATOM 3426 C CA . LEU A 1 443 ? 25.688 -4.057 5.240 1.00 87.50 443 LEU A CA 1
ATOM 3427 C C . LEU A 1 443 ? 24.828 -3.851 3.981 1.00 87.50 443 LEU A C 1
ATOM 3429 O O . LEU A 1 443 ? 24.083 -4.755 3.597 1.00 87.50 443 LEU A O 1
ATOM 3433 N N . GLN A 1 444 ? 24.942 -2.700 3.308 1.00 90.44 444 GLN A N 1
ATOM 3434 C CA . GLN A 1 444 ? 24.292 -2.441 2.020 1.00 90.44 444 GLN A CA 1
ATOM 3435 C C . GLN A 1 444 ? 24.556 -3.547 0.987 1.00 90.44 444 GLN A C 1
ATOM 3437 O O . GLN A 1 444 ? 23.658 -3.913 0.228 1.00 90.44 444 GLN A O 1
ATOM 3442 N N . GLU A 1 445 ? 25.781 -4.082 0.941 1.00 90.38 445 GLU A N 1
ATOM 3443 C CA . GLU A 1 445 ? 26.149 -5.118 -0.029 1.00 90.38 445 GLU A CA 1
ATOM 3444 C C . GLU A 1 445 ? 25.462 -6.456 0.276 1.00 90.38 445 GLU A C 1
ATOM 3446 O O . GLU A 1 445 ? 25.037 -7.173 -0.632 1.00 90.38 445 GLU A O 1
ATOM 3451 N N . GLU A 1 446 ? 25.313 -6.789 1.557 1.00 90.56 446 GLU A N 1
ATOM 3452 C CA . GLU A 1 446 ? 24.604 -7.991 1.990 1.00 90.56 446 GLU A CA 1
ATOM 3453 C C . GLU A 1 446 ? 23.110 -7.886 1.676 1.00 90.56 446 GLU A C 1
ATOM 3455 O O . GLU A 1 446 ? 22.546 -8.809 1.085 1.00 90.56 446 GLU A O 1
ATOM 3460 N N . LEU A 1 447 ? 22.487 -6.740 1.978 1.00 93.06 447 LEU A N 1
ATOM 3461 C CA . LEU A 1 447 ? 21.088 -6.487 1.632 1.00 93.06 447 LEU A CA 1
ATOM 3462 C C . LEU A 1 447 ? 20.863 -6.579 0.123 1.00 93.06 447 LEU A C 1
ATOM 3464 O O . LEU A 1 447 ? 19.916 -7.232 -0.305 1.00 93.06 447 LEU A O 1
ATOM 3468 N N . PHE A 1 448 ? 21.746 -5.982 -0.680 1.00 93.31 448 PHE A N 1
ATOM 3469 C CA . PHE A 1 448 ? 21.687 -6.062 -2.138 1.00 93.31 448 PHE A CA 1
ATOM 3470 C C . PHE A 1 448 ? 21.680 -7.518 -2.629 1.00 93.31 448 PHE A C 1
ATOM 3472 O O . PHE A 1 448 ? 20.835 -7.900 -3.440 1.00 93.31 448 PHE A O 1
ATOM 3479 N N . LYS A 1 449 ? 22.577 -8.358 -2.096 1.00 91.00 449 LYS A N 1
ATOM 3480 C CA . LYS A 1 449 ? 22.660 -9.787 -2.443 1.00 91.00 449 LYS A CA 1
ATOM 3481 C C . LYS A 1 449 ? 21.412 -10.569 -2.031 1.00 91.00 449 LYS A C 1
ATOM 3483 O O . LYS A 1 449 ? 20.993 -11.450 -2.769 1.00 91.00 449 LYS A O 1
ATOM 3488 N N . VAL A 1 450 ? 20.812 -10.273 -0.877 1.00 91.62 450 VAL A N 1
ATOM 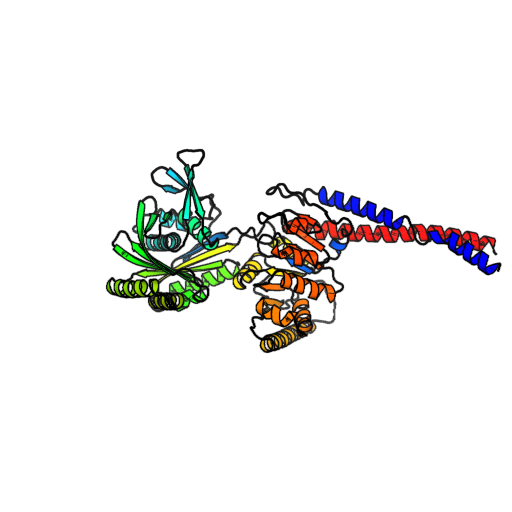3489 C CA . VAL A 1 450 ? 19.554 -10.925 -0.464 1.00 91.62 450 VAL A CA 1
ATOM 3490 C C . VAL A 1 450 ? 18.396 -10.458 -1.348 1.00 91.62 450 VAL A C 1
ATOM 3492 O O . VAL A 1 450 ? 17.668 -11.282 -1.892 1.00 91.62 450 VAL A O 1
ATOM 3495 N N . ALA A 1 451 ? 18.244 -9.146 -1.525 1.00 92.31 451 ALA A N 1
ATOM 3496 C CA . ALA A 1 451 ? 17.120 -8.541 -2.232 1.00 92.31 451 ALA A CA 1
ATOM 3497 C C . ALA A 1 451 ? 17.085 -8.915 -3.722 1.00 92.31 451 ALA A C 1
ATOM 3499 O O . ALA A 1 451 ? 16.014 -9.158 -4.269 1.00 92.31 451 ALA A O 1
ATOM 3500 N N . THR A 1 452 ? 18.247 -9.014 -4.377 1.00 90.19 452 THR A N 1
ATOM 3501 C CA . THR A 1 452 ? 18.335 -9.431 -5.787 1.00 90.19 452 THR A CA 1
ATOM 3502 C C . THR A 1 452 ? 17.956 -10.894 -6.008 1.00 90.19 452 THR A C 1
ATOM 3504 O O . THR A 1 452 ? 17.490 -11.232 -7.094 1.00 90.19 452 THR A O 1
ATOM 3507 N N . GLU A 1 453 ? 18.082 -11.752 -5.001 1.00 88.75 453 GLU A N 1
ATOM 3508 C CA . GLU A 1 453 ? 17.677 -13.159 -5.082 1.00 88.75 453 GLU A CA 1
ATOM 3509 C C . GLU A 1 453 ? 16.206 -13.382 -4.741 1.00 88.75 453 GLU A C 1
ATOM 3511 O O . GLU A 1 453 ? 15.583 -14.331 -5.218 1.00 88.75 453 GLU A O 1
ATOM 3516 N N . CYS A 1 454 ? 15.630 -12.501 -3.928 1.00 89.81 454 CYS A N 1
ATOM 3517 C CA . CYS A 1 454 ? 14.205 -12.517 -3.664 1.00 89.81 454 CYS A CA 1
ATOM 3518 C C . CYS A 1 454 ? 13.424 -12.088 -4.912 1.00 89.81 454 CYS A C 1
ATOM 3520 O O . CYS A 1 454 ? 13.785 -11.152 -5.627 1.00 89.81 454 CYS A O 1
ATOM 3522 N N . SER A 1 455 ? 12.315 -12.779 -5.176 1.00 87.69 455 SER A N 1
ATOM 3523 C CA . SER A 1 455 ? 11.414 -12.392 -6.270 1.00 87.69 455 SER A CA 1
ATOM 3524 C C . SER A 1 455 ? 10.567 -11.178 -5.902 1.00 87.69 455 SER A C 1
ATOM 3526 O O . SER A 1 455 ? 10.160 -10.422 -6.779 1.00 87.69 455 SER A O 1
ATOM 3528 N N . VAL A 1 456 ? 10.321 -10.993 -4.604 1.00 90.75 456 VAL A N 1
ATOM 3529 C CA . VAL A 1 456 ? 9.509 -9.915 -4.042 1.00 90.75 456 VAL A CA 1
ATOM 3530 C C . VAL A 1 456 ? 10.249 -9.289 -2.873 1.00 90.75 456 VAL A C 1
ATOM 3532 O O . VAL A 1 456 ? 10.787 -10.003 -2.024 1.00 90.75 456 VAL A O 1
ATOM 3535 N N . VAL A 1 457 ? 10.228 -7.961 -2.807 1.00 95.38 457 VAL A N 1
ATOM 3536 C CA . VAL A 1 457 ? 10.723 -7.195 -1.664 1.00 95.38 457 VAL A CA 1
ATOM 3537 C C . VAL A 1 457 ? 9.628 -6.235 -1.207 1.00 95.38 457 VAL A C 1
ATOM 3539 O O . VAL A 1 457 ? 9.077 -5.482 -2.010 1.00 95.38 457 VAL A O 1
ATOM 3542 N N . LEU A 1 458 ? 9.313 -6.281 0.085 1.00 96.12 458 LEU A N 1
ATOM 3543 C CA . LEU A 1 458 ? 8.392 -5.384 0.768 1.00 96.12 458 LEU A CA 1
ATOM 3544 C C . LEU A 1 458 ? 9.166 -4.605 1.828 1.00 96.12 458 LEU A C 1
ATOM 3546 O O . LEU A 1 458 ? 9.702 -5.182 2.776 1.00 96.12 458 LEU A O 1
ATOM 3550 N N . CYS A 1 459 ? 9.208 -3.287 1.695 1.00 95.81 459 CYS A N 1
ATOM 3551 C CA . CYS A 1 459 ? 9.793 -2.419 2.705 1.00 95.81 459 CYS A CA 1
ATOM 3552 C C . CYS A 1 459 ? 8.684 -1.631 3.402 1.00 95.81 459 CYS A C 1
ATOM 3554 O O . CYS A 1 459 ? 7.873 -0.981 2.743 1.00 95.81 459 CYS A O 1
ATOM 3556 N N . CYS A 1 460 ? 8.644 -1.705 4.731 1.00 94.62 460 CYS A N 1
ATOM 3557 C CA . CYS A 1 460 ? 7.557 -1.174 5.557 1.00 94.62 460 CYS A CA 1
ATOM 3558 C C . CYS A 1 460 ? 8.061 -0.046 6.462 1.00 94.62 460 CYS A C 1
ATOM 3560 O O . CYS A 1 460 ? 9.211 -0.075 6.895 1.00 94.62 460 CYS A O 1
ATOM 3562 N N . ARG A 1 461 ? 7.203 0.920 6.813 1.00 91.44 461 ARG A N 1
ATOM 3563 C CA . ARG A 1 461 ? 7.561 2.110 7.613 1.00 91.44 461 ARG A CA 1
ATOM 3564 C C . ARG A 1 461 ? 8.779 2.871 7.076 1.00 91.44 461 ARG A C 1
ATOM 3566 O O . ARG A 1 461 ? 9.620 3.330 7.846 1.00 91.44 461 ARG A O 1
ATOM 3573 N N . VAL A 1 462 ? 8.890 2.971 5.756 1.00 93.25 462 VAL A N 1
ATOM 3574 C CA . VAL A 1 462 ? 10.039 3.577 5.076 1.00 93.25 462 VAL A CA 1
ATOM 3575 C C . VAL A 1 462 ? 9.823 5.078 4.900 1.00 93.25 462 VAL A C 1
ATOM 3577 O O . VAL A 1 462 ? 8.802 5.505 4.364 1.00 93.25 462 VAL A O 1
ATOM 3580 N N . ALA A 1 463 ? 10.800 5.887 5.310 1.00 92.62 463 ALA A N 1
ATOM 3581 C CA . ALA A 1 463 ? 10.792 7.328 5.064 1.00 92.62 463 ALA A CA 1
ATOM 3582 C C . ALA A 1 463 ? 11.119 7.661 3.586 1.00 92.62 463 ALA A C 1
ATOM 3584 O O . ALA A 1 463 ? 11.834 6.893 2.939 1.00 92.62 463 ALA A O 1
ATOM 3585 N N . PRO A 1 464 ? 10.710 8.830 3.048 1.00 92.50 464 PRO A N 1
ATOM 3586 C CA . PRO A 1 464 ? 10.958 9.207 1.645 1.00 92.50 464 PRO A CA 1
ATOM 3587 C C . PRO A 1 464 ? 12.425 9.083 1.189 1.00 92.50 464 PRO A C 1
ATOM 3589 O O . PRO A 1 464 ? 12.719 8.557 0.113 1.00 92.50 464 PRO A O 1
ATOM 3592 N N . LEU A 1 465 ? 13.372 9.502 2.038 1.00 91.94 465 LEU A N 1
ATOM 3593 C CA . LEU A 1 465 ? 14.810 9.387 1.761 1.00 91.94 465 LEU A CA 1
ATOM 3594 C C . LEU A 1 465 ? 15.294 7.932 1.748 1.00 91.94 465 LEU A C 1
ATOM 3596 O O . LEU A 1 465 ? 16.172 7.581 0.964 1.00 91.94 465 LEU A O 1
ATOM 3600 N N . GLN A 1 466 ? 14.708 7.070 2.579 1.00 93.81 466 GLN A N 1
ATOM 3601 C CA . GLN A 1 466 ? 15.040 5.647 2.593 1.00 93.81 466 GLN A CA 1
ATOM 3602 C C . GLN A 1 466 ? 14.501 4.938 1.345 1.00 93.81 466 GLN A C 1
ATOM 3604 O O . GLN A 1 466 ? 15.200 4.085 0.805 1.00 93.81 466 GLN A O 1
ATOM 3609 N N . LYS A 1 467 ? 13.316 5.324 0.836 1.00 95.06 467 LYS A N 1
ATOM 3610 C CA . LYS A 1 467 ? 12.802 4.811 -0.448 1.00 95.06 467 LYS A CA 1
ATOM 3611 C C . LYS A 1 467 ? 13.794 5.101 -1.574 1.00 95.06 467 LYS A C 1
ATOM 3613 O O . LYS A 1 467 ? 14.203 4.190 -2.288 1.00 95.06 467 LYS A O 1
ATOM 3618 N N . ALA A 1 468 ? 14.254 6.350 -1.665 1.00 95.06 468 ALA A N 1
ATOM 3619 C CA . ALA A 1 468 ? 15.287 6.749 -2.618 1.00 95.06 468 ALA A CA 1
ATOM 3620 C C . ALA A 1 468 ? 16.603 5.981 -2.399 1.00 95.06 468 ALA A C 1
ATOM 3622 O O . ALA A 1 468 ? 17.214 5.527 -3.361 1.00 95.06 468 ALA A O 1
ATOM 3623 N N . GLY A 1 469 ? 17.015 5.766 -1.146 1.00 94.69 469 GLY A N 1
ATOM 3624 C CA . GLY A 1 469 ? 18.200 4.971 -0.810 1.00 94.69 469 GLY A CA 1
ATOM 3625 C C . GLY A 1 469 ? 18.138 3.529 -1.327 1.00 94.69 469 GLY A C 1
ATOM 3626 O O . GLY A 1 469 ? 19.144 3.018 -1.815 1.00 94.69 469 GLY A O 1
ATOM 3627 N N . ILE A 1 470 ? 16.965 2.889 -1.288 1.00 94.94 470 ILE A N 1
ATOM 3628 C CA . ILE A 1 470 ? 16.759 1.538 -1.839 1.00 94.94 470 ILE A CA 1
ATOM 3629 C C . ILE A 1 470 ? 16.847 1.550 -3.368 1.00 94.94 470 ILE A C 1
ATOM 3631 O O . ILE A 1 470 ? 17.518 0.695 -3.942 1.00 94.94 470 ILE A O 1
ATOM 3635 N N . VAL A 1 471 ? 16.226 2.528 -4.033 1.00 96.00 471 VAL A N 1
ATOM 3636 C CA . VAL A 1 471 ? 16.327 2.667 -5.496 1.00 96.00 471 VAL A CA 1
ATOM 3637 C C . VAL A 1 471 ? 17.783 2.887 -5.913 1.00 96.00 471 VAL A C 1
ATOM 3639 O O . VAL A 1 471 ? 18.292 2.174 -6.775 1.00 96.00 471 VAL A O 1
ATOM 3642 N N . ALA A 1 472 ? 18.491 3.796 -5.234 1.00 95.25 472 ALA A N 1
ATOM 3643 C CA . ALA A 1 472 ? 19.909 4.067 -5.463 1.00 95.25 472 ALA A CA 1
ATOM 3644 C C . ALA A 1 472 ? 20.792 2.833 -5.219 1.00 95.25 472 ALA A C 1
ATOM 3646 O O . ALA A 1 472 ? 21.764 2.615 -5.943 1.00 95.25 472 ALA A O 1
ATOM 3647 N N . LEU A 1 473 ? 20.466 2.016 -4.208 1.00 94.31 473 LEU A N 1
ATOM 3648 C CA . LEU A 1 473 ? 21.190 0.782 -3.896 1.00 94.31 473 LEU A CA 1
ATOM 3649 C C . LEU A 1 473 ? 21.199 -0.171 -5.095 1.00 94.31 473 LEU A C 1
ATOM 3651 O O . LEU A 1 473 ? 22.258 -0.726 -5.392 1.00 94.31 473 LEU A O 1
ATOM 3655 N N . ILE A 1 474 ? 20.045 -0.345 -5.748 1.00 94.81 474 ILE A N 1
ATOM 3656 C CA . ILE A 1 474 ? 19.876 -1.230 -6.907 1.00 94.81 474 ILE A CA 1
ATOM 3657 C C . ILE A 1 474 ? 20.469 -0.592 -8.154 1.00 94.81 474 ILE A C 1
ATOM 3659 O O . ILE A 1 474 ? 21.400 -1.156 -8.720 1.00 94.81 474 ILE A O 1
ATOM 3663 N N . LYS A 1 475 ? 20.031 0.619 -8.502 1.00 94.50 475 LYS A N 1
ATOM 3664 C CA . LYS A 1 475 ? 20.481 1.351 -9.692 1.00 94.50 475 LYS A CA 1
ATOM 3665 C C . LYS A 1 475 ? 22.004 1.471 -9.793 1.00 94.50 475 LYS A C 1
ATOM 3667 O O . LYS A 1 475 ? 22.569 1.265 -10.854 1.00 94.50 475 LYS A O 1
ATOM 3672 N N . ASN A 1 476 ? 22.697 1.751 -8.688 1.00 93.19 476 ASN A N 1
ATOM 3673 C CA . ASN A 1 476 ? 24.156 1.921 -8.716 1.00 93.19 476 ASN A CA 1
ATOM 3674 C C . ASN A 1 476 ? 24.940 0.597 -8.748 1.00 93.19 476 ASN A C 1
ATOM 3676 O O . ASN A 1 476 ? 26.163 0.620 -8.883 1.00 93.19 476 ASN A O 1
ATOM 3680 N N . ARG A 1 477 ? 24.278 -0.548 -8.541 1.00 92.25 477 ARG A N 1
ATOM 3681 C CA . ARG A 1 477 ? 24.916 -1.875 -8.438 1.00 92.25 477 ARG A CA 1
ATOM 3682 C C . ARG A 1 477 ? 24.436 -2.868 -9.497 1.00 92.25 477 ARG A C 1
ATOM 3684 O O . ARG A 1 477 ? 24.988 -3.965 -9.575 1.00 92.25 477 ARG A O 1
ATOM 3691 N N . THR A 1 478 ? 23.433 -2.509 -10.291 1.00 90.38 478 THR A N 1
ATOM 3692 C CA . THR A 1 478 ? 22.958 -3.279 -11.442 1.00 90.38 478 THR A CA 1
ATOM 3693 C C . THR A 1 478 ? 22.997 -2.421 -12.692 1.00 90.38 478 THR A C 1
ATOM 3695 O O . THR A 1 478 ? 22.594 -1.269 -12.642 1.00 90.38 478 THR A O 1
ATOM 3698 N N . ASP A 1 479 ? 23.352 -3.021 -13.826 1.00 89.38 479 ASP A N 1
ATOM 3699 C CA . ASP A 1 479 ? 23.200 -2.387 -15.147 1.00 89.38 479 ASP A CA 1
ATOM 3700 C C . ASP A 1 479 ? 21.739 -2.419 -15.652 1.00 89.38 479 ASP A C 1
ATOM 3702 O O . ASP A 1 479 ? 21.438 -1.979 -16.759 1.00 89.38 479 ASP A O 1
ATOM 3706 N N . ASP A 1 480 ? 20.831 -3.003 -14.864 1.00 91.56 480 ASP A N 1
ATOM 3707 C CA . ASP A 1 480 ? 19.412 -3.124 -15.177 1.00 91.56 480 ASP A CA 1
ATOM 3708 C C . ASP A 1 480 ? 18.675 -1.797 -14.915 1.00 91.56 480 ASP A C 1
ATOM 3710 O O . ASP A 1 480 ? 18.878 -1.170 -13.875 1.00 91.56 480 ASP A O 1
ATOM 3714 N N . MET A 1 481 ? 17.753 -1.420 -15.808 1.00 94.81 481 MET A N 1
ATOM 3715 C CA . MET A 1 481 ? 16.997 -0.171 -15.677 1.00 94.81 481 MET A CA 1
ATOM 3716 C C . MET A 1 481 ? 15.926 -0.251 -14.585 1.00 94.81 481 MET A C 1
ATOM 3718 O O . MET A 1 481 ? 15.191 -1.245 -14.453 1.00 94.81 481 MET A O 1
ATOM 3722 N N . THR A 1 482 ? 15.820 0.837 -13.826 1.00 97.12 482 THR A N 1
ATOM 3723 C CA . THR A 1 482 ? 14.911 0.985 -12.691 1.00 97.12 482 THR A CA 1
ATOM 3724 C C . THR A 1 482 ? 13.763 1.944 -12.998 1.00 97.12 482 THR A C 1
ATOM 3726 O O . THR A 1 482 ? 13.970 3.042 -13.511 1.00 97.12 482 THR A O 1
ATOM 3729 N N . LEU A 1 483 ? 12.542 1.548 -12.639 1.00 98.12 483 LEU A N 1
ATOM 3730 C CA . LEU A 1 483 ? 11.350 2.386 -12.704 1.00 98.12 483 LEU A CA 1
ATOM 3731 C C . LEU A 1 483 ? 10.784 2.592 -11.304 1.00 98.12 483 LEU A C 1
ATOM 3733 O O . LEU A 1 483 ? 10.640 1.629 -10.553 1.00 98.12 483 LEU A O 1
ATOM 3737 N N . ALA A 1 484 ? 10.421 3.825 -10.965 1.00 97.75 484 ALA A N 1
ATOM 3738 C CA . ALA A 1 484 ? 9.709 4.145 -9.734 1.00 97.75 484 ALA A CA 1
ATOM 3739 C C . ALA A 1 484 ? 8.340 4.760 -10.038 1.00 97.75 484 ALA A C 1
ATOM 3741 O O . ALA A 1 484 ? 8.226 5.632 -10.897 1.00 97.75 484 ALA A O 1
ATOM 3742 N N . ILE A 1 485 ? 7.312 4.311 -9.317 1.00 96.81 485 ILE A N 1
ATOM 3743 C CA . ILE A 1 485 ? 5.929 4.765 -9.464 1.00 96.81 485 ILE A CA 1
ATOM 3744 C C . ILE A 1 485 ? 5.323 5.176 -8.119 1.00 96.81 485 ILE A C 1
ATOM 3746 O O . ILE A 1 485 ? 5.446 4.455 -7.127 1.00 96.81 485 ILE A O 1
ATOM 3750 N N . GLY A 1 486 ? 4.674 6.340 -8.098 1.00 94.50 486 GLY A N 1
ATOM 3751 C CA . GLY A 1 486 ? 4.034 6.909 -6.911 1.00 94.50 486 GLY A CA 1
ATOM 3752 C C . GLY A 1 486 ? 3.033 8.010 -7.263 1.00 94.50 486 GLY A C 1
ATOM 3753 O O . GLY A 1 486 ? 3.034 8.515 -8.388 1.00 94.50 486 GLY A O 1
ATOM 3754 N N . ASP A 1 487 ? 2.192 8.409 -6.314 1.00 92.00 487 ASP A N 1
ATOM 3755 C CA . ASP A 1 487 ? 1.198 9.482 -6.472 1.00 92.00 487 ASP A CA 1
ATOM 3756 C C . ASP A 1 487 ? 1.476 10.690 -5.556 1.00 92.00 487 ASP A C 1
ATOM 3758 O O . ASP A 1 487 ? 1.135 11.825 -5.901 1.00 92.00 487 ASP A O 1
ATOM 3762 N N . GLY A 1 488 ? 2.152 10.475 -4.422 1.00 88.50 488 GLY A N 1
ATOM 3763 C CA . GLY A 1 488 ? 2.305 11.474 -3.369 1.00 88.50 488 GLY A CA 1
ATOM 3764 C C . GLY A 1 488 ? 3.654 12.202 -3.312 1.00 88.50 488 GLY A C 1
ATOM 3765 O O . GLY A 1 488 ? 4.649 11.865 -3.955 1.00 88.50 488 GLY A O 1
ATOM 3766 N N . ALA A 1 489 ? 3.715 13.211 -2.436 1.00 87.62 489 ALA A N 1
ATOM 3767 C CA . ALA A 1 489 ? 4.934 13.960 -2.099 1.00 87.62 489 ALA A CA 1
ATOM 3768 C C . ALA A 1 489 ? 6.081 13.059 -1.607 1.00 87.62 489 ALA A C 1
ATOM 3770 O O . ALA A 1 489 ? 7.258 13.311 -1.867 1.00 87.62 489 ALA A O 1
ATOM 3771 N N . ASN A 1 490 ? 5.710 12.003 -0.880 1.00 87.56 490 ASN A N 1
ATOM 3772 C CA . ASN A 1 490 ? 6.626 11.058 -0.246 1.00 87.56 490 ASN A CA 1
ATOM 3773 C C . ASN A 1 490 ? 7.394 10.201 -1.259 1.00 87.56 490 ASN A C 1
ATOM 3775 O O . ASN A 1 490 ? 8.404 9.593 -0.902 1.00 87.56 490 ASN A O 1
ATOM 3779 N N . ASP A 1 491 ? 6.931 10.173 -2.508 1.00 92.38 491 ASP A N 1
ATOM 3780 C CA . ASP A 1 491 ? 7.495 9.349 -3.571 1.00 92.38 491 ASP A CA 1
ATOM 3781 C C . ASP A 1 491 ? 8.363 10.157 -4.529 1.00 92.38 491 ASP A C 1
ATOM 3783 O O . ASP A 1 491 ? 9.117 9.573 -5.298 1.00 92.38 491 ASP A O 1
ATOM 3787 N N . VAL A 1 492 ? 8.343 11.492 -4.447 1.00 94.25 492 VAL A N 1
ATOM 3788 C CA . VAL A 1 492 ? 9.124 12.377 -5.325 1.00 94.25 492 VAL A CA 1
ATOM 3789 C C . VAL A 1 492 ? 10.611 12.014 -5.312 1.00 94.25 492 VAL A C 1
ATOM 3791 O O . VAL A 1 492 ? 11.224 11.894 -6.369 1.00 94.25 492 VAL A O 1
ATOM 3794 N N . SER A 1 493 ? 11.192 11.775 -4.133 1.00 95.00 493 SER A N 1
ATOM 3795 C CA . SER A 1 493 ? 12.602 11.381 -4.012 1.00 95.00 493 SER A CA 1
ATOM 3796 C C . SER A 1 493 ? 12.885 9.994 -4.589 1.00 95.00 493 SER A C 1
ATOM 3798 O O . SER A 1 493 ? 13.979 9.757 -5.093 1.00 95.00 493 SER A O 1
ATOM 3800 N N . MET A 1 494 ? 11.919 9.076 -4.518 1.00 95.88 494 MET A N 1
ATOM 3801 C CA . MET A 1 494 ? 12.019 7.739 -5.108 1.00 95.88 494 MET A CA 1
ATOM 3802 C C . MET A 1 494 ? 11.944 7.815 -6.641 1.00 95.88 494 MET A C 1
ATOM 3804 O O . MET A 1 494 ? 12.797 7.245 -7.318 1.00 95.88 494 MET A O 1
ATOM 3808 N N . ILE A 1 495 ? 10.973 8.571 -7.164 1.00 96.00 495 ILE A N 1
ATOM 3809 C CA . ILE A 1 495 ? 10.734 8.830 -8.591 1.00 96.00 495 ILE A CA 1
ATOM 3810 C C . ILE A 1 495 ? 11.966 9.466 -9.236 1.00 96.00 495 ILE A C 1
ATOM 3812 O O . ILE A 1 495 ? 12.440 8.975 -10.252 1.00 96.00 495 ILE A O 1
ATOM 3816 N N . GLN A 1 496 ? 12.532 10.503 -8.615 1.00 95.31 496 GLN A N 1
ATOM 3817 C CA . GLN A 1 496 ? 13.710 11.201 -9.141 1.00 95.31 496 GLN A CA 1
ATOM 3818 C C . GLN A 1 496 ? 15.008 10.385 -9.065 1.00 95.31 496 GLN A C 1
ATOM 3820 O O . GLN A 1 496 ? 15.968 10.703 -9.763 1.00 95.31 496 GLN A O 1
ATOM 3825 N N . MET A 1 497 ? 15.077 9.374 -8.193 1.00 96.38 497 MET A N 1
ATOM 3826 C CA . MET A 1 497 ? 16.268 8.531 -8.062 1.00 96.38 497 MET A CA 1
ATOM 3827 C C . MET A 1 497 ? 16.322 7.431 -9.131 1.00 96.38 497 MET A C 1
ATOM 3829 O O . MET A 1 497 ? 17.415 7.032 -9.545 1.00 96.38 497 MET A O 1
ATOM 3833 N N . ALA A 1 498 ? 15.162 6.935 -9.569 1.00 96.94 498 ALA A N 1
ATOM 3834 C CA . ALA A 1 498 ? 15.057 5.897 -10.592 1.00 96.94 498 ALA A CA 1
ATOM 3835 C C . ALA A 1 498 ? 15.561 6.378 -11.964 1.00 96.94 498 ALA A C 1
ATOM 3837 O O . ALA A 1 498 ? 15.874 7.552 -12.156 1.00 96.94 498 ALA A O 1
ATOM 3838 N N . ASP A 1 499 ? 15.713 5.458 -12.915 1.00 96.88 499 ASP A N 1
ATOM 3839 C CA . ASP A 1 499 ? 16.015 5.814 -14.310 1.00 96.88 499 ASP A CA 1
ATOM 3840 C C . ASP A 1 499 ? 14.779 6.340 -15.033 1.00 96.88 499 ASP A C 1
ATOM 3842 O O . ASP A 1 499 ? 14.886 7.243 -15.856 1.00 96.88 499 ASP A O 1
ATOM 3846 N N . VAL A 1 500 ? 13.613 5.795 -14.681 1.00 97.50 500 VAL A N 1
ATOM 3847 C CA . VAL A 1 500 ? 12.313 6.255 -15.159 1.00 97.50 500 VAL A CA 1
ATOM 3848 C C . VAL A 1 500 ? 11.377 6.513 -13.983 1.00 97.50 500 VAL A C 1
ATOM 3850 O O . VAL A 1 500 ? 11.103 5.624 -13.173 1.00 97.50 500 VAL A O 1
ATOM 3853 N N . GLY A 1 501 ? 10.832 7.722 -13.921 1.00 97.19 501 GLY A N 1
ATOM 3854 C CA . GLY A 1 501 ? 9.825 8.125 -12.952 1.00 97.19 501 GLY A CA 1
ATOM 3855 C C . GLY A 1 501 ? 8.411 8.159 -13.536 1.00 97.19 501 GLY A C 1
ATOM 3856 O O . GLY A 1 501 ? 8.157 8.860 -14.517 1.00 97.19 501 GLY A O 1
ATOM 3857 N N . VAL A 1 502 ? 7.460 7.475 -12.896 1.00 96.88 502 VAL A N 1
ATOM 3858 C CA . VAL A 1 502 ? 6.034 7.503 -13.257 1.00 96.88 502 VAL A CA 1
ATOM 3859 C C . VAL A 1 502 ? 5.200 8.101 -12.124 1.00 96.88 502 VAL A C 1
ATOM 3861 O O . VAL A 1 502 ? 5.208 7.606 -11.001 1.00 96.88 502 VAL A O 1
ATOM 3864 N N . GLY A 1 503 ? 4.452 9.159 -12.422 1.00 95.38 503 GLY A N 1
ATOM 3865 C CA . GLY A 1 503 ? 3.521 9.794 -11.494 1.00 95.38 503 GLY A CA 1
ATOM 3866 C C . GLY A 1 503 ? 2.081 9.356 -11.748 1.00 95.38 503 GLY A C 1
ATOM 3867 O O . GLY A 1 503 ? 1.573 9.501 -12.865 1.00 95.38 503 GLY A O 1
ATOM 3868 N N . ILE A 1 504 ? 1.391 8.867 -10.721 1.00 92.56 504 ILE A N 1
ATOM 3869 C CA . ILE A 1 504 ? -0.054 8.631 -10.784 1.00 92.56 504 ILE A CA 1
ATOM 3870 C C . ILE A 1 504 ? -0.801 9.922 -10.445 1.00 92.56 504 ILE A C 1
ATOM 3872 O O . ILE A 1 504 ? -0.506 10.605 -9.466 1.00 92.56 504 ILE A O 1
ATOM 3876 N N . SER A 1 505 ? -1.783 10.268 -11.275 1.00 85.19 505 SER A N 1
ATOM 3877 C CA . SER A 1 505 ? -2.645 11.437 -11.081 1.00 85.19 505 SER A CA 1
ATOM 3878 C C . SER A 1 505 ? -3.728 11.131 -10.040 1.00 85.19 505 SER A C 1
ATOM 3880 O O . SER A 1 505 ? -4.866 10.831 -10.389 1.00 85.19 505 SER A O 1
ATOM 3882 N N . GLY A 1 506 ? -3.345 11.168 -8.762 1.00 70.00 506 GLY A N 1
ATOM 3883 C CA . GLY A 1 506 ? -4.209 10.862 -7.618 1.00 70.00 506 GLY A CA 1
ATOM 3884 C C . GLY A 1 506 ? -4.900 12.075 -6.978 1.00 70.00 506 GLY A C 1
ATOM 3885 O O . GLY A 1 506 ? -4.772 13.220 -7.415 1.00 70.00 506 GLY A O 1
ATOM 3886 N N . GLN A 1 507 ? -5.641 11.810 -5.896 1.00 62.88 507 GLN A N 1
ATOM 3887 C CA . GLN A 1 507 ? -6.335 12.828 -5.088 1.00 62.88 507 GLN A CA 1
ATOM 3888 C C . GLN A 1 507 ? -5.406 13.531 -4.078 1.00 62.88 507 GLN A C 1
ATOM 3890 O O . GLN A 1 507 ? -5.746 14.608 -3.591 1.00 62.88 507 GLN A O 1
ATOM 3895 N N . GLU A 1 508 ? -4.229 12.962 -3.783 1.00 63.72 508 GLU A N 1
ATOM 3896 C CA . GLU A 1 508 ? -3.271 13.480 -2.786 1.00 63.72 508 GLU A CA 1
ATOM 3897 C C . GLU A 1 508 ? -2.399 14.650 -3.296 1.00 63.72 508 GLU A C 1
ATOM 3899 O O . GLU A 1 508 ? -1.564 15.189 -2.567 1.00 63.72 508 GLU A O 1
ATOM 3904 N N . GLY A 1 509 ? -2.637 15.110 -4.529 1.00 68.75 509 GLY A N 1
ATOM 3905 C CA . GLY A 1 509 ? -1.992 16.278 -5.130 1.00 68.75 509 GLY A CA 1
ATOM 3906 C C . GLY A 1 509 ? -1.122 15.940 -6.344 1.00 68.75 509 GLY A C 1
ATOM 3907 O O . GLY A 1 509 ? -0.847 14.791 -6.651 1.00 68.75 509 GLY A O 1
ATOM 3908 N N . GLY A 1 510 ? -0.679 16.968 -7.073 1.00 81.50 510 GLY A N 1
ATOM 3909 C CA . GLY A 1 510 ? 0.066 16.798 -8.331 1.00 81.50 510 GLY A CA 1
ATOM 3910 C C . GLY A 1 510 ? 1.589 16.708 -8.187 1.00 81.50 510 GLY A C 1
ATOM 3911 O O . GLY A 1 510 ? 2.290 16.871 -9.179 1.00 81.50 510 GLY A O 1
ATOM 3912 N N . GLN A 1 511 ? 2.133 16.540 -6.979 1.00 88.31 511 GLN A N 1
ATOM 3913 C CA . GLN A 1 511 ? 3.577 16.690 -6.742 1.00 88.31 511 GLN A CA 1
ATOM 3914 C C . GLN A 1 511 ? 4.405 15.568 -7.382 1.00 88.31 511 GLN A C 1
ATOM 3916 O O . GLN A 1 511 ? 5.390 15.874 -8.053 1.00 88.31 511 GLN A O 1
ATOM 3921 N N . ALA A 1 512 ? 3.977 14.306 -7.254 1.00 90.12 512 ALA A N 1
ATOM 3922 C CA . ALA A 1 512 ? 4.624 13.181 -7.932 1.00 90.12 512 ALA A CA 1
ATOM 3923 C C . ALA A 1 512 ? 4.568 13.345 -9.457 1.00 90.12 512 ALA A C 1
ATOM 3925 O O . ALA A 1 512 ? 5.594 13.271 -10.123 1.00 90.12 512 ALA A O 1
ATOM 3926 N N . VAL A 1 513 ? 3.392 13.691 -9.993 1.00 91.69 513 VAL A N 1
ATOM 3927 C CA . VAL A 1 513 ? 3.170 13.962 -11.427 1.00 91.69 513 VAL A CA 1
ATOM 3928 C C . VAL A 1 513 ? 4.067 15.085 -11.955 1.00 91.69 513 VAL A C 1
ATOM 3930 O O . VAL A 1 513 ? 4.553 15.031 -13.084 1.00 91.69 513 VAL A O 1
ATOM 3933 N N . MET A 1 514 ? 4.298 16.129 -11.158 1.00 91.44 514 MET A N 1
ATOM 3934 C CA . MET A 1 514 ? 5.165 17.240 -11.551 1.00 91.44 514 MET A CA 1
ATOM 3935 C C . MET A 1 514 ? 6.650 16.871 -11.550 1.00 91.44 514 MET A C 1
ATOM 3937 O O . MET A 1 514 ? 7.406 17.475 -12.308 1.00 91.44 514 MET A O 1
ATOM 3941 N N . ALA A 1 515 ? 7.050 15.906 -10.723 1.00 91.94 515 ALA A N 1
ATOM 3942 C CA . ALA A 1 515 ? 8.424 15.430 -10.600 1.00 91.94 515 ALA A CA 1
ATOM 3943 C C . ALA A 1 515 ? 8.738 14.186 -11.452 1.00 91.94 515 ALA A C 1
ATOM 3945 O O . ALA A 1 515 ? 9.896 13.778 -11.493 1.00 91.94 515 ALA A O 1
ATOM 3946 N N . SER A 1 516 ? 7.736 13.587 -12.102 1.00 95.44 516 SER A N 1
ATOM 3947 C CA . SER A 1 516 ? 7.864 12.374 -12.914 1.00 95.44 516 SER A CA 1
ATOM 3948 C C . SER A 1 516 ? 8.124 12.653 -14.395 1.00 95.44 516 SER A C 1
ATOM 3950 O O . SER A 1 516 ? 7.664 13.660 -14.939 1.00 95.44 516 SER A O 1
ATOM 3952 N N . ASP A 1 517 ? 8.752 11.691 -15.065 1.00 96.44 517 ASP A N 1
ATOM 3953 C CA . ASP A 1 517 ? 8.988 11.695 -16.510 1.00 96.44 517 ASP A CA 1
ATOM 3954 C C . ASP A 1 517 ? 7.726 11.378 -17.316 1.00 96.44 517 ASP A C 1
ATOM 3956 O O . ASP A 1 517 ? 7.498 11.936 -18.394 1.00 96.44 517 ASP A O 1
ATOM 3960 N N . PHE A 1 518 ? 6.884 10.500 -16.775 1.00 95.94 518 PHE A N 1
ATOM 3961 C CA . PHE A 1 518 ? 5.607 10.107 -17.355 1.00 95.94 518 PHE A CA 1
ATOM 3962 C C . PHE A 1 518 ? 4.504 10.227 -16.313 1.00 95.94 518 PHE A C 1
ATOM 3964 O O . PHE A 1 518 ? 4.720 9.923 -15.144 1.00 95.94 518 PHE A O 1
ATOM 3971 N N . SER A 1 519 ? 3.304 10.625 -16.730 1.00 94.69 519 SER A N 1
ATOM 3972 C CA . SER A 1 519 ? 2.148 10.665 -15.834 1.00 94.69 519 SER A CA 1
ATOM 3973 C C . SER A 1 519 ? 0.949 9.925 -16.402 1.00 94.69 519 SER A C 1
ATOM 3975 O O . SER A 1 519 ? 0.628 10.094 -17.580 1.00 94.69 519 SER A O 1
ATOM 3977 N N . MET A 1 520 ? 0.256 9.166 -15.555 1.00 93.56 520 MET A N 1
ATOM 3978 C CA . MET A 1 520 ? -0.920 8.374 -15.929 1.00 93.56 520 MET A CA 1
ATOM 3979 C C . MET A 1 520 ? -1.982 8.362 -14.822 1.00 93.56 520 MET A C 1
ATOM 3981 O O . MET A 1 520 ? -1.715 8.796 -13.705 1.00 93.56 520 MET A O 1
ATOM 3985 N N . GLY A 1 521 ? -3.200 7.911 -15.136 1.00 90.50 521 GLY A N 1
ATOM 3986 C CA . GLY A 1 521 ? -4.322 7.925 -14.186 1.00 90.50 521 GLY A CA 1
ATOM 3987 C C . GLY A 1 521 ? -4.365 6.735 -13.221 1.00 90.50 521 GLY A C 1
ATOM 3988 O O . GLY A 1 521 ? -4.745 6.904 -12.070 1.00 90.50 521 GLY A O 1
ATOM 3989 N N . GLN A 1 522 ? -3.961 5.541 -13.667 1.00 92.44 522 GLN A N 1
ATOM 3990 C CA . GLN A 1 522 ? -4.096 4.292 -12.905 1.00 92.44 522 GLN A CA 1
ATOM 3991 C C . GLN A 1 522 ? -2.869 3.391 -13.075 1.00 92.44 522 GLN A C 1
ATOM 3993 O O . GLN A 1 522 ? -2.210 3.420 -14.117 1.00 92.44 522 GLN A O 1
ATOM 3998 N N . PHE A 1 523 ? -2.603 2.530 -12.090 1.00 94.88 523 PHE A N 1
ATOM 3999 C CA . PHE A 1 523 ? -1.472 1.595 -12.110 1.00 94.88 523 PHE A CA 1
ATOM 4000 C C . PHE A 1 523 ? -1.531 0.594 -13.277 1.00 94.88 523 PHE A C 1
ATOM 4002 O O . PHE A 1 523 ? -0.503 0.303 -13.888 1.00 94.88 523 PHE A O 1
ATOM 4009 N N . ARG A 1 524 ? -2.723 0.097 -13.650 1.00 94.69 524 ARG A N 1
ATOM 4010 C CA . ARG A 1 524 ? -2.885 -0.908 -14.725 1.00 94.69 524 ARG A CA 1
ATOM 4011 C C . ARG A 1 524 ? -2.323 -0.477 -16.081 1.00 94.69 524 ARG A C 1
ATOM 4013 O O . ARG A 1 524 ? -1.936 -1.324 -16.881 1.00 94.69 524 ARG A O 1
ATOM 4020 N N . PHE A 1 525 ? -2.234 0.829 -16.330 1.00 95.81 525 PHE A N 1
ATOM 4021 C CA . PHE A 1 525 ? -1.676 1.387 -17.561 1.00 95.81 525 PHE A CA 1
ATOM 4022 C C . PHE A 1 525 ? -0.171 1.151 -17.707 1.00 95.81 525 PHE A C 1
ATOM 4024 O O . PHE A 1 525 ? 0.360 1.256 -18.810 1.00 95.81 525 PHE A O 1
ATOM 4031 N N . LEU A 1 526 ? 0.511 0.748 -16.632 1.00 96.12 526 LEU A N 1
ATOM 4032 C CA . LEU A 1 526 ? 1.911 0.347 -16.684 1.00 96.12 526 LEU A CA 1
ATOM 4033 C C . LEU A 1 526 ? 2.130 -0.860 -17.616 1.00 96.12 526 LEU A C 1
ATOM 4035 O O . LEU A 1 526 ? 3.176 -0.959 -18.251 1.00 96.12 526 LEU A O 1
ATOM 4039 N N . VAL A 1 527 ? 1.134 -1.744 -17.757 1.00 96.12 527 VAL A N 1
ATOM 4040 C CA . VAL A 1 527 ? 1.205 -2.912 -18.651 1.00 96.12 527 VAL A CA 1
ATOM 4041 C C . VAL A 1 527 ? 1.298 -2.497 -20.124 1.00 96.12 527 VAL A C 1
ATOM 4043 O O . VAL A 1 527 ? 2.313 -2.814 -20.746 1.00 96.12 527 VAL A O 1
ATOM 4046 N N . PRO A 1 528 ? 0.317 -1.779 -20.714 1.00 95.94 528 PRO A N 1
ATOM 4047 C CA . PRO A 1 528 ? 0.445 -1.305 -22.091 1.00 95.94 528 PRO A CA 1
ATOM 4048 C C . PRO A 1 528 ? 1.625 -0.339 -22.263 1.00 95.94 528 PRO A C 1
ATOM 4050 O O . PRO A 1 528 ? 2.306 -0.388 -23.288 1.00 95.94 528 PRO A O 1
ATOM 4053 N N . LEU A 1 529 ? 1.936 0.488 -21.258 1.00 96.50 529 LEU A N 1
ATOM 4054 C CA . LEU A 1 529 ? 3.074 1.404 -21.326 1.00 96.50 529 LEU A CA 1
ATOM 4055 C C . LEU A 1 529 ? 4.411 0.668 -21.497 1.00 96.50 529 LEU A C 1
ATOM 4057 O O . LEU A 1 529 ? 5.180 1.018 -22.386 1.00 96.50 529 LEU A O 1
ATOM 4061 N N . LEU A 1 530 ? 4.698 -0.345 -20.677 1.00 96.38 530 LEU A N 1
ATOM 4062 C CA . LEU A 1 530 ? 5.983 -1.048 -20.723 1.00 96.38 530 LEU A CA 1
ATOM 4063 C C . LEU A 1 530 ? 6.003 -2.156 -21.780 1.00 96.38 530 LEU A C 1
ATOM 4065 O O . LEU A 1 530 ? 6.921 -2.219 -22.601 1.00 96.38 530 LEU A O 1
ATOM 4069 N N . LEU A 1 531 ? 4.985 -3.023 -21.790 1.00 95.88 531 LEU A N 1
ATOM 4070 C CA . LEU A 1 531 ? 4.990 -4.232 -22.619 1.00 95.88 531 LEU A CA 1
ATOM 4071 C C . LEU A 1 531 ? 4.671 -3.955 -24.091 1.00 95.88 531 LEU A C 1
ATOM 4073 O O . LEU A 1 531 ? 5.124 -4.704 -24.955 1.00 95.88 531 LEU A O 1
ATOM 4077 N N . VAL A 1 532 ? 3.918 -2.891 -24.391 1.00 95.81 532 VAL A N 1
ATOM 4078 C CA . VAL A 1 532 ? 3.586 -2.509 -25.772 1.00 95.81 532 VAL A CA 1
ATOM 4079 C C . VAL A 1 532 ? 4.455 -1.340 -26.213 1.00 95.81 532 VAL A C 1
ATOM 4081 O O . VAL A 1 532 ? 5.324 -1.511 -27.071 1.00 95.81 532 VAL A O 1
ATOM 4084 N N . HIS A 1 533 ? 4.266 -0.159 -25.616 1.00 96.31 533 HIS A N 1
ATOM 4085 C CA . HIS A 1 533 ? 4.964 1.050 -26.062 1.00 96.31 533 HIS A CA 1
ATOM 4086 C C . HIS A 1 533 ? 6.459 0.992 -25.779 1.00 96.31 533 HIS A C 1
ATOM 4088 O O . HIS A 1 533 ? 7.242 1.234 -26.693 1.00 96.31 533 HIS A O 1
ATOM 4094 N N . GLY A 1 534 ? 6.871 0.608 -24.571 1.00 95.62 534 GLY A N 1
ATOM 4095 C CA . GLY A 1 534 ? 8.279 0.477 -24.203 1.00 95.62 534 GLY A CA 1
ATOM 4096 C C . GLY A 1 534 ? 9.018 -0.506 -25.107 1.00 95.62 534 GLY A C 1
ATOM 4097 O O . GLY A 1 534 ? 10.024 -0.148 -25.722 1.00 95.62 534 GLY A O 1
ATOM 4098 N N . HIS A 1 535 ? 8.471 -1.712 -25.280 1.00 94.81 535 HIS A N 1
ATOM 4099 C CA . HIS A 1 535 ? 9.046 -2.719 -26.175 1.00 94.81 535 HIS A CA 1
ATOM 4100 C C . HIS A 1 535 ? 9.161 -2.225 -27.628 1.00 94.81 535 HIS A C 1
ATOM 4102 O O . HIS A 1 535 ? 10.222 -2.341 -28.250 1.00 94.81 535 HIS A O 1
ATOM 4108 N N . TRP A 1 536 ? 8.098 -1.626 -28.178 1.00 96.25 536 TRP A N 1
ATOM 4109 C CA . TRP A 1 536 ? 8.123 -1.081 -29.536 1.00 96.25 536 TRP A CA 1
ATOM 4110 C C . TRP A 1 536 ? 9.090 0.089 -29.684 1.00 96.25 536 TRP A C 1
ATOM 4112 O O . TRP A 1 536 ? 9.780 0.172 -30.699 1.00 96.25 536 TRP A O 1
ATOM 4122 N N . ASN A 1 537 ? 9.155 0.993 -28.709 1.00 96.25 537 ASN A N 1
ATOM 4123 C CA . ASN A 1 537 ? 10.031 2.159 -28.751 1.00 96.25 537 ASN A CA 1
ATOM 4124 C C . ASN A 1 537 ? 11.497 1.738 -28.728 1.00 96.25 537 ASN A C 1
ATOM 4126 O O . ASN A 1 537 ? 12.263 2.192 -29.581 1.00 96.25 537 ASN A O 1
ATOM 4130 N N . TYR A 1 538 ? 11.850 0.803 -27.842 1.00 95.44 538 TYR A N 1
ATOM 4131 C CA . TYR A 1 538 ? 13.181 0.210 -27.771 1.00 95.44 538 TYR A CA 1
ATOM 4132 C C . TYR A 1 538 ? 13.582 -0.446 -29.099 1.00 95.44 538 TYR A C 1
ATOM 4134 O O . TYR A 1 538 ? 14.613 -0.112 -29.691 1.00 95.44 538 TYR A O 1
ATOM 4142 N N . GLN A 1 539 ? 12.727 -1.321 -29.638 1.00 95.94 539 GLN A N 1
ATOM 4143 C CA . GLN A 1 539 ? 13.010 -2.032 -30.885 1.00 95.94 539 GLN A CA 1
ATOM 4144 C C . GLN A 1 539 ? 13.110 -1.078 -32.089 1.00 95.94 539 GLN A C 1
ATOM 4146 O O . GLN A 1 539 ? 14.027 -1.193 -32.906 1.00 95.94 539 GLN A O 1
ATOM 4151 N N . ARG A 1 540 ? 12.189 -0.111 -32.207 1.00 95.38 540 ARG A N 1
ATOM 4152 C CA . ARG A 1 540 ? 12.177 0.884 -33.295 1.00 95.38 540 ARG A CA 1
ATOM 4153 C C . ARG A 1 540 ? 13.408 1.781 -33.245 1.00 95.38 540 ARG A C 1
ATOM 4155 O O . ARG A 1 540 ? 13.992 2.040 -34.297 1.00 95.38 540 ARG A O 1
ATOM 4162 N N . MET A 1 541 ? 13.817 2.220 -32.053 1.00 94.94 541 MET A N 1
ATOM 4163 C CA . MET A 1 541 ? 15.019 3.034 -31.883 1.00 94.94 541 MET A CA 1
ATOM 4164 C C . MET A 1 541 ? 16.272 2.245 -32.275 1.00 94.94 541 MET A C 1
ATOM 4166 O O . MET A 1 541 ? 17.072 2.722 -33.080 1.00 94.94 541 MET A O 1
ATOM 4170 N N . GLY A 1 542 ? 16.390 0.994 -31.816 1.00 94.88 542 GLY A N 1
ATOM 4171 C CA . GLY A 1 542 ? 17.487 0.104 -32.196 1.00 94.88 542 GLY A CA 1
ATOM 4172 C C . GLY A 1 542 ? 17.596 -0.090 -33.713 1.00 94.88 542 GLY A C 1
ATOM 4173 O O . GLY A 1 542 ? 18.666 0.112 -34.292 1.00 94.88 542 GLY A O 1
ATOM 4174 N N . TYR A 1 543 ? 16.485 -0.402 -34.391 1.00 95.00 543 TYR A N 1
ATOM 4175 C CA . TYR A 1 543 ? 16.475 -0.538 -35.853 1.00 95.00 543 TYR A CA 1
ATOM 4176 C C . TYR A 1 543 ? 16.833 0.754 -36.573 1.00 95.00 543 TYR A C 1
ATOM 4178 O O . TYR A 1 543 ? 17.576 0.718 -37.552 1.00 95.00 543 TYR A O 1
ATOM 4186 N N . MET A 1 544 ? 16.316 1.887 -36.108 1.00 94.19 544 MET A N 1
ATOM 4187 C CA . MET A 1 544 ? 16.590 3.184 -36.710 1.00 94.19 544 MET A CA 1
ATOM 4188 C C . MET A 1 544 ? 18.083 3.523 -36.637 1.00 94.19 544 MET A C 1
ATOM 4190 O O . MET A 1 544 ? 18.663 3.909 -37.655 1.00 94.19 544 MET A O 1
ATOM 4194 N N . ILE A 1 545 ? 18.715 3.323 -35.475 1.00 93.88 545 ILE A N 1
ATOM 4195 C CA . ILE A 1 545 ? 20.146 3.583 -35.277 1.00 93.88 545 ILE A CA 1
ATOM 4196 C C . ILE A 1 545 ? 20.971 2.684 -36.203 1.00 93.88 545 ILE A C 1
ATOM 4198 O O . ILE A 1 545 ? 21.795 3.181 -36.977 1.00 93.88 545 ILE A O 1
ATOM 4202 N N . LEU A 1 546 ? 20.706 1.373 -36.190 1.00 93.81 546 LEU A N 1
ATOM 4203 C CA . LEU A 1 546 ? 21.407 0.404 -37.037 1.00 93.81 546 LEU A CA 1
ATOM 4204 C C . LEU A 1 546 ? 21.232 0.714 -38.527 1.00 93.81 546 LEU A C 1
ATOM 4206 O O . LEU A 1 546 ? 22.202 0.691 -39.285 1.00 93.81 546 LEU A O 1
ATOM 4210 N N . TYR A 1 547 ? 20.014 1.056 -38.948 1.00 93.44 547 TYR A N 1
ATOM 4211 C CA . TYR A 1 547 ? 19.720 1.427 -40.327 1.00 93.44 547 TYR A CA 1
ATOM 4212 C C . TYR A 1 547 ? 20.450 2.707 -40.744 1.00 93.44 547 TYR A C 1
ATOM 4214 O O . TYR A 1 547 ? 20.969 2.789 -41.858 1.00 93.44 547 TYR A O 1
ATOM 4222 N N . ASN A 1 548 ? 20.538 3.703 -39.858 1.00 91.56 548 ASN A N 1
ATOM 4223 C CA . ASN A 1 548 ? 21.253 4.942 -40.141 1.00 91.56 548 ASN A CA 1
ATOM 4224 C C . ASN A 1 548 ? 22.754 4.672 -40.336 1.00 91.56 548 ASN A C 1
ATOM 4226 O O . ASN A 1 548 ? 23.320 5.097 -41.345 1.00 91.56 548 ASN A O 1
ATOM 4230 N N . PHE A 1 549 ? 23.381 3.888 -39.455 1.00 91.56 549 PHE A N 1
ATOM 4231 C CA . PHE A 1 549 ? 24.775 3.474 -39.637 1.00 91.56 549 PHE A CA 1
ATOM 4232 C C . PHE A 1 549 ? 24.975 2.663 -40.919 1.00 91.56 549 PHE A C 1
ATOM 4234 O O . PHE A 1 549 ? 25.877 2.975 -41.693 1.00 91.56 549 PHE A O 1
ATOM 4241 N N . TYR A 1 550 ? 24.107 1.689 -41.198 1.00 92.25 550 TYR A N 1
ATOM 4242 C CA . TYR A 1 550 ? 24.165 0.885 -42.421 1.00 92.25 550 TYR A CA 1
ATOM 4243 C C . TYR A 1 550 ? 24.086 1.745 -43.693 1.00 92.25 550 TYR A C 1
ATOM 4245 O O . TYR A 1 550 ? 24.917 1.610 -44.598 1.00 92.25 550 TYR A O 1
ATOM 4253 N N . LYS A 1 551 ? 23.121 2.671 -43.752 1.00 91.56 551 LYS A N 1
ATOM 4254 C CA . LYS A 1 551 ? 22.920 3.575 -44.891 1.00 91.56 551 LYS A CA 1
ATOM 4255 C C . LYS A 1 551 ? 24.162 4.432 -45.152 1.00 91.56 551 LYS A C 1
ATOM 4257 O O . LYS A 1 551 ? 24.601 4.543 -46.296 1.00 91.56 551 LYS A O 1
ATOM 4262 N N . ASN A 1 552 ? 24.736 5.028 -44.104 1.00 90.12 552 ASN A N 1
ATOM 4263 C CA . ASN A 1 552 ? 25.910 5.896 -44.242 1.00 90.12 552 ASN A CA 1
ATOM 4264 C C . ASN A 1 552 ? 27.184 5.100 -44.539 1.00 90.12 552 ASN A C 1
ATOM 4266 O O . ASN A 1 552 ? 27.951 5.499 -45.412 1.00 90.12 552 ASN A O 1
ATOM 4270 N N . ALA A 1 553 ? 27.379 3.947 -43.894 1.00 90.25 553 ALA A N 1
ATOM 4271 C CA . ALA A 1 553 ? 28.500 3.058 -44.179 1.00 90.25 553 ALA A CA 1
ATOM 4272 C C . ALA A 1 553 ? 28.495 2.609 -45.646 1.00 90.25 553 ALA A C 1
ATOM 4274 O O . ALA A 1 553 ? 29.529 2.666 -46.303 1.00 90.25 553 ALA A O 1
ATOM 4275 N N . THR A 1 554 ? 27.329 2.250 -46.194 1.00 91.31 554 THR A N 1
ATOM 4276 C CA . THR A 1 554 ? 27.193 1.869 -47.611 1.00 91.31 554 THR A CA 1
ATOM 4277 C C . THR A 1 554 ? 27.623 3.006 -48.542 1.00 91.31 554 THR A C 1
ATOM 4279 O O . THR A 1 554 ? 28.382 2.781 -49.483 1.00 91.31 554 THR A O 1
ATOM 4282 N N . PHE A 1 555 ? 27.203 4.242 -48.259 1.00 90.00 555 PHE A N 1
ATOM 4283 C CA . PHE A 1 555 ? 27.594 5.414 -49.047 1.00 90.00 555 PHE A CA 1
ATOM 4284 C C . PHE A 1 555 ? 29.104 5.700 -48.972 1.00 90.00 555 PHE A C 1
ATOM 4286 O O . PHE A 1 555 ? 29.755 5.905 -49.997 1.00 90.00 555 PHE A O 1
ATOM 4293 N N . VAL A 1 556 ? 29.679 5.658 -47.768 1.00 89.44 556 VAL A N 1
ATOM 4294 C CA . VAL A 1 556 ? 31.116 5.877 -47.543 1.00 89.44 556 VAL A CA 1
ATOM 4295 C C . VAL A 1 556 ? 31.962 4.790 -48.203 1.00 89.44 556 VAL A C 1
ATOM 4297 O O . VAL A 1 556 ? 32.987 5.101 -48.806 1.00 89.44 556 VAL A O 1
ATOM 4300 N N . LEU A 1 557 ? 31.524 3.529 -48.152 1.00 89.56 557 LEU A N 1
ATOM 4301 C CA . LEU A 1 557 ? 32.205 2.425 -48.825 1.00 89.56 557 LEU A CA 1
ATOM 4302 C C . LEU A 1 557 ? 32.252 2.643 -50.340 1.00 89.56 557 LEU A C 1
ATOM 4304 O O . LEU A 1 557 ? 33.301 2.435 -50.939 1.00 89.56 557 LEU A O 1
ATOM 4308 N N . VAL A 1 558 ? 31.169 3.118 -50.964 1.00 91.00 558 VAL A N 1
ATOM 4309 C CA . VAL A 1 558 ? 31.172 3.452 -52.401 1.00 91.00 558 VAL A CA 1
ATOM 4310 C C . VAL A 1 558 ? 32.194 4.550 -52.716 1.00 91.00 558 VAL A C 1
ATOM 4312 O O . VAL A 1 558 ? 32.966 4.402 -53.663 1.00 91.00 558 VAL A O 1
ATOM 4315 N N . LEU A 1 559 ? 32.254 5.618 -51.912 1.00 87.56 559 LEU A N 1
ATOM 4316 C CA . LEU A 1 559 ? 33.260 6.677 -52.076 1.00 87.56 559 LEU A CA 1
ATOM 4317 C C . LEU A 1 559 ? 34.687 6.138 -51.934 1.00 87.56 559 LEU A C 1
ATOM 4319 O O . LEU A 1 559 ? 35.555 6.476 -52.739 1.00 87.56 559 LEU A O 1
ATOM 4323 N N . PHE A 1 560 ? 34.916 5.272 -50.945 1.00 88.06 560 PHE A N 1
ATOM 4324 C CA . PHE A 1 560 ? 36.198 4.608 -50.738 1.00 88.06 560 PHE A CA 1
ATOM 4325 C C . PHE A 1 560 ? 36.607 3.782 -51.964 1.00 88.06 560 PHE A C 1
ATOM 4327 O O . PHE A 1 560 ? 37.728 3.924 -52.448 1.00 88.06 560 PHE A O 1
ATOM 4334 N N . TRP A 1 561 ? 35.696 2.971 -52.514 1.00 88.69 561 TRP A N 1
ATOM 4335 C CA . TRP A 1 561 ? 35.966 2.158 -53.704 1.00 88.69 561 TRP A CA 1
ATOM 4336 C C . TRP A 1 561 ? 36.284 3.006 -54.939 1.00 88.69 561 TRP A C 1
ATOM 4338 O O . TRP A 1 561 ? 37.221 2.685 -55.669 1.00 88.69 561 TRP A O 1
ATOM 4348 N N . ILE A 1 562 ? 35.558 4.109 -55.156 1.00 87.38 562 ILE A N 1
ATOM 4349 C CA . ILE A 1 562 ? 35.833 5.037 -56.265 1.00 87.38 562 ILE A CA 1
ATOM 4350 C C . ILE A 1 562 ? 37.233 5.645 -56.119 1.00 87.38 562 ILE A C 1
ATOM 4352 O O . ILE A 1 562 ? 38.016 5.607 -57.068 1.00 87.38 562 ILE A O 1
ATOM 4356 N N . LEU A 1 563 ? 37.582 6.155 -54.935 1.00 82.88 563 LEU A N 1
ATOM 4357 C CA . LEU A 1 563 ? 38.899 6.748 -54.682 1.00 82.88 563 LEU A CA 1
ATOM 4358 C C . LEU A 1 563 ? 40.034 5.726 -54.806 1.00 82.88 563 LEU A C 1
ATOM 4360 O O . LEU A 1 563 ? 41.077 6.038 -55.376 1.00 82.88 563 LEU A O 1
ATOM 4364 N N . ALA A 1 564 ? 39.822 4.498 -54.328 1.00 81.19 564 ALA A N 1
ATOM 4365 C CA . ALA A 1 564 ? 40.780 3.410 -54.487 1.00 81.19 564 ALA A CA 1
ATOM 4366 C C . ALA A 1 564 ? 41.007 3.063 -55.970 1.00 81.19 564 ALA A C 1
ATOM 4368 O O . ALA A 1 564 ? 42.144 2.846 -56.380 1.00 81.19 564 ALA A O 1
ATOM 4369 N N . SER A 1 565 ? 39.945 3.073 -56.784 1.00 79.44 565 SER A N 1
ATOM 4370 C CA . SER A 1 565 ? 40.029 2.789 -58.223 1.00 79.44 565 SER A CA 1
ATOM 4371 C C . SER A 1 565 ? 40.694 3.893 -59.053 1.00 79.44 565 SER A C 1
ATOM 4373 O O . SER A 1 565 ? 41.206 3.601 -60.123 1.00 79.44 565 SER A O 1
ATOM 4375 N N . GLN A 1 566 ? 40.713 5.146 -58.578 1.00 67.44 566 GLN A N 1
ATOM 4376 C CA . GLN A 1 566 ? 41.401 6.256 -59.259 1.00 67.44 566 GLN A CA 1
ATOM 4377 C C . GLN A 1 566 ? 42.903 6.344 -58.937 1.00 67.44 566 GLN A C 1
ATOM 4379 O O . GLN A 1 566 ? 43.620 7.125 -59.564 1.00 67.44 566 GLN A O 1
ATOM 4384 N N . HIS A 1 567 ? 43.377 5.584 -57.946 1.00 58.91 567 HIS A N 1
ATOM 4385 C CA . HIS A 1 567 ? 44.777 5.562 -57.510 1.00 58.91 567 HIS A CA 1
ATOM 4386 C C . HIS A 1 567 ? 45.497 4.221 -57.751 1.00 58.91 567 HIS A C 1
ATOM 4388 O O . HIS A 1 567 ? 46.692 4.136 -57.460 1.00 58.91 567 HIS A O 1
ATOM 4394 N N . CYS A 1 568 ? 44.808 3.211 -58.297 1.00 47.12 568 CYS A N 1
ATOM 4395 C CA . CYS A 1 568 ? 45.425 2.100 -59.036 1.00 47.12 568 CYS A CA 1
ATOM 4396 C C . CYS A 1 568 ? 45.521 2.474 -60.515 1.00 47.12 568 CYS A C 1
ATOM 4398 O O . CYS A 1 568 ? 46.527 2.076 -61.144 1.00 47.12 568 CYS A O 1
#

Mean predicted aligned error: 9.2 Å

Solvent-accessible surface area (backbone atoms only — not comparable to full-atom values): 29527 Å² total; per-residue (Å²): 108,68,68,59,53,52,48,53,51,48,51,65,68,52,50,57,58,61,57,78,64,49,63,61,51,50,53,53,49,31,53,50,51,44,50,53,57,47,67,38,70,85,42,47,30,82,86,81,68,36,58,32,41,70,69,50,62,89,53,55,40,54,44,42,52,53,34,38,38,40,29,34,44,71,58,36,46,19,65,80,42,49,41,41,60,30,38,26,50,69,41,43,79,48,68,81,44,58,86,45,80,56,56,65,33,62,49,90,95,24,38,38,33,58,72,59,72,40,53,47,40,68,65,61,55,50,42,68,72,41,72,87,82,42,69,70,35,50,52,53,49,50,43,36,48,40,41,43,63,52,63,84,55,43,53,41,82,41,84,48,97,48,94,56,37,38,34,39,43,68,45,53,95,47,57,68,54,36,21,40,37,40,40,16,31,54,75,34,32,31,60,62,44,65,59,92,56,34,36,33,36,29,53,76,57,47,79,42,58,31,39,45,77,43,75,47,69,76,36,87,91,63,42,33,31,36,28,32,34,34,43,85,86,70,48,38,39,36,27,38,42,23,35,55,81,50,45,69,73,27,40,45,64,87,84,42,52,67,36,52,52,40,36,52,54,49,49,53,52,36,45,68,59,17,23,51,58,38,33,34,29,36,36,80,48,54,70,71,61,44,53,56,47,49,58,52,47,54,55,25,72,70,37,88,74,64,30,70,62,44,48,51,51,53,46,56,69,67,58,49,66,26,44,74,37,31,34,40,26,32,33,71,36,59,39,79,55,40,40,61,31,49,50,53,43,43,74,73,67,30,36,60,28,41,52,23,62,48,56,58,70,60,54,52,22,50,28,31,54,36,63,72,43,57,94,71,41,50,76,46,78,45,83,34,94,45,60,69,56,41,50,52,52,47,54,53,47,46,49,53,53,51,52,51,55,56,67,63,66,74,65,71,101,66,95,68,81,94,67,88,75,90,63,74,47,39,32,38,37,37,33,32,66,29,46,56,52,29,68,78,41,85,48,42,61,53,50,49,59,43,56,72,70,25,62,29,42,40,34,19,44,35,52,39,69,53,46,18,50,55,44,43,56,47,51,78,72,40,96,57,37,33,32,16,37,22,12,35,72,62,31,33,53,27,19,63,51,28,79,39,16,37,6,29,64,45,91,80,38,64,54,10,36,72,58,20,36,31,29,34,50,57,62,35,42,52,43,58,46,31,71,47,49,4,39,49,36,30,53,51,50,52,51,51,53,54,48,52,51,51,56,32,45,56,53,48,51,53,54,50,52,53,56,54,62,75,74,108

Organism: Triticum turgidum subsp. durum (NCBI:txid4567)

pLDDT: mean 86.96, std 12.06, range [28.78, 98.12]

Nearest PDB structures (foldseek):
  6roj-assembly1_A  TM=9.261E-01  e=2.552E-55  Saccharomyces cerevisiae S288C
  6roh-assembly1_A  TM=9.108E-01  e=4.467E-53  Saccharomyces cerevisiae S288C
  6psy-assembly1_A  TM=9.150E-01  e=2.523E-50  Saccharomyces cerevisiae W303
  6k7l-assembly1_A  TM=9.391E-01  e=6.089E-44  Homo sapiens
  6lcr-assembly1_A  TM=6.427E-01  e=1.958E-51  Thermochaetoides thermophila DSM 1495